Protein AF-0000000075741581 (afdb_homodimer)

Foldseek 3Di:
DDPVLVVLLCVLLDPDLCPLLNQLLLVLLLDPQSKDFLLLSQLSCVLQVHHSVNNVVSLVVCVVVQQWDDDDRMIGGGDPSVVLSLLLVVLVVCLVVLLPDQPQFKKKWAFDDPDDDPVLVVLLVVLLQSQLWFDPDVRMTMARQRDDSVSNVVSSVSSVVGTDMDTRHHDPQALVNVCVRLVQVVLQSSLVSLLVVLVVLLPDDLPPSHSVSLSVLSSSLVSLSVSSSSPSSHHPNSDDPVRCNVVSVVSSVVSSVSSVVSSVVVVD/DDPVLVVLLCVLLDPDLCPLLNQLLLVLLLDPQSKDFLVLSQLSCVLQVQHSVNNVVSLVVCVVVQQWDDDDRMIGGGDPSVLLSLLLVVLVVCLVVLLPDQPQFKKKWAFDDPDDDPVLVVLLVVLLQSQLWFDPDVRMTMARQRDDSVSNVVSSVSSVVGTDMDTRHHDPQALVNVCVRLVQVVLQSSLVSLLVVLVVLLPDDLPPSHSVSLSVLSSSLVSLSVSSSSPSSHHPNSDDPVRCNVVSVVSSVVSSVSSVVSSVVVVD

pLDDT: mean 83.68, std 11.72, range [46.88, 97.62]

Solvent-accessible surface area (backbone atoms only — not comparable to full-atom values): 28929 Å² total; per-residue (Å²): 126,56,69,68,38,50,52,51,41,50,61,61,49,47,85,65,72,76,41,71,60,50,50,51,50,49,53,31,61,68,29,91,77,29,49,42,40,53,65,56,49,36,52,58,35,42,47,66,73,36,48,63,66,58,41,52,51,46,50,50,50,34,34,72,72,38,37,27,44,75,56,97,65,27,37,29,59,18,59,70,52,33,51,51,40,51,47,42,49,44,44,57,50,36,62,72,52,42,66,48,93,57,84,69,24,24,27,39,38,34,51,64,64,87,84,75,52,72,65,54,51,50,51,44,50,53,24,38,48,71,69,38,40,30,68,75,38,92,58,30,32,34,38,71,52,50,66,69,68,72,79,45,52,70,39,40,50,50,44,59,73,45,28,48,54,32,35,57,17,38,53,82,79,42,47,67,55,48,32,62,60,66,42,43,66,60,53,44,53,53,42,53,28,46,43,48,54,50,51,56,55,68,69,43,68,81,84,66,75,44,45,68,56,53,45,49,51,49,43,48,51,51,32,48,51,57,52,56,55,63,50,61,74,69,46,66,90,55,43,64,94,77,58,50,63,62,61,37,52,55,51,46,51,53,49,50,52,54,49,50,53,53,48,53,56,65,74,97,124,56,71,69,37,51,53,52,40,49,61,61,49,46,84,66,72,75,43,69,60,51,48,51,49,48,53,30,61,69,29,91,77,29,49,41,40,53,66,55,49,36,54,57,35,42,47,66,72,37,49,62,66,59,42,52,50,46,52,50,50,34,34,73,72,38,37,27,43,73,56,96,64,27,38,27,58,18,59,71,54,33,51,52,39,51,47,41,50,45,46,57,51,34,61,72,51,42,67,48,92,58,86,71,24,25,26,38,38,35,51,65,62,89,82,74,52,72,64,54,50,51,52,44,50,52,25,38,48,73,69,38,38,29,68,76,40,93,60,32,33,34,36,70,54,52,66,69,66,73,78,45,54,69,39,39,49,52,44,61,74,44,28,48,55,33,36,56,18,37,53,82,77,43,46,68,55,50,31,62,60,65,41,44,66,60,53,45,52,52,42,52,27,46,41,47,54,49,50,56,56,67,70,44,68,83,83,66,74,46,48,67,56,52,44,48,52,48,42,47,50,50,33,49,52,57,53,54,55,64,50,61,73,70,48,65,88,54,44,66,93,77,60,49,63,62,60,38,51,55,52,46,52,53,48,51,50,54,49,50,55,52,48,53,55,65,74,97

InterPro domains:
  IPR012906 Transcriptional repressor PaaX-like, N-terminal [PF07848] (20-79)
  IPR013225 Transcriptional repressor PaaX-like, C-terminal [PF08223] (187-262)
  IPR036388 Winged helix-like DNA-binding domain superfamily [G3DSA:1.10.10.10] (17-91)
  IPR048846 Transcriptional repressor PaaX-like, central Cas2-like domain [PF20803] (101-155)

Nearest PDB structures (foldseek):
  3kfw-assembly1_X  TM=8.166E-01  e=3.838E-12  Mycobacterium tuberculosis
  8a39-assembly2_BP1-2  TM=6.578E-01  e=6.689E-10  Escherichia coli W
  3l09-assembly2_C  TM=5.402E-01  e=6.607E-05  Jannaschia sp. CCS1
  4o5v-assembly1_A  TM=4.955E-01  e=4.163E-01  Thermoplasma acidophilum DSM 1728
  6lbs-assembly6_F  TM=4.760E-01  e=9.139E-01  Kluyveromyces lactis

Sequence (536 aa):
MSPKSAARVRRLIGNRPLSARSVLASALLGADQARLTVAELVAVASLFGISDGAARTCLWRMVSSGELTGGEGSYALAGHLLERRQRVDEASRIADTAVGSWDRTWELAVVSLDRRSAADRLELRKAAMALHLAELREGVWVRPDNLDPQRLPISRSVLDRQCIHFHGAATDISADKASSLFSLDEWAADALALIQAMDAELDRSSRDVSAQRSSYQFALSIAVVRHLQRDPLLPAELIGDDWPGHPLRSTYLRLDEAFKRRMSHAFRMSPKSAARVRRLIGNRPLSARSVLASALLGADQARLTVAELVAVASLFGISDGAARTCLWRMVSSGELTGGEGSYALAGHLLERRQRVDEASRIADTAVGSWDRTWELAVVSLDRRSAADRLELRKAAMALHLAELREGVWVRPDNLDPQRLPISRSVLDRQCIHFHGAATDISADKASSLFSLDEWAADALALIQAMDAELDRSSRDVSAQRSSYQFALSIAVVRHLQRDPLLPAELIGDDWPGHPLRSTYLRLDEAFKRRMSHAFR

Radius of gyration: 34.3 Å; Cα contacts (8 Å, |Δi|>4): 686; chains: 2; bounding box: 52×105×61 Å

Organism: Mycobacterium marinum (strain ATCC BAA-535 / M) (NCBI:txid216594)

Secondary structure (DSSP, 8-state):
--HHHHHHHHHHH-S----HHHHHHHHHHHSTTSEEEHHHHHHHHHTTT--HHHHHHHHHHHHHTTSEEEETTEEEE-HHHHHHHHHHHHHHHHHHHS-S---SEEEEEEE--SS--HHHHHHHHHHHHHTT-EEEETTEEEEETTS-GGGSHHHHHHHHHHEEEEEEEEE---HHHHHHHTTHHHHHHHHHHHHHHHHHHHHS-TT---HHHHHHHHHHHHHHHHHHHT-----GGGS-TT-THHHHHHHHHHHHHHHHHHHHHHH-/--HHHHHHHHHHH-S----HHHHHHHHHHHSTTSEEEHHHHHHHHHTTT--HHHHHHHHHHHHHTTSEEEETTEEEE-HHHHHHHHHHHHHHHHHHHTTS---SEEEEEEE--SS--HHHHHHHHHHHHHTT-EEEETTEEEEETTS-GGGSHHHHHHHHHHEEEEEEEEE---HHHHHHHTTHHHHHHHHHHHHHHHHHHHHS-TT---HHHHHHHHHHHHHHHHHHHT-----GGGS-TT--HHHHHHHHHHHHHHHHHHHHHHH-

Structure (mmCIF, N/CA/C/O backbone):
data_AF-0000000075741581-model_v1
#
loop_
_entity.id
_entity.type
_entity.pdbx_description
1 polymer 'Transcriptional regulator'
#
loop_
_atom_site.group_PDB
_atom_site.id
_atom_site.type_symbol
_atom_site.label_atom_id
_atom_site.label_alt_id
_atom_site.label_comp_id
_atom_site.label_asym_id
_atom_site.label_entity_id
_atom_site.label_seq_id
_atom_site.pdbx_PDB_ins_code
_atom_site.Cartn_x
_atom_site.Cartn_y
_atom_site.Cartn_z
_atom_site.occupancy
_atom_site.B_iso_or_equiv
_atom_site.auth_seq_id
_atom_site.auth_comp_id
_atom_site.auth_asym_id
_atom_site.auth_atom_id
_atom_site.pdbx_PDB_model_num
ATOM 1 N N . MET A 1 1 ? 18.266 36.906 16.734 1 74 1 MET A N 1
ATOM 2 C CA . MET A 1 1 ? 17.859 35.875 15.75 1 74 1 MET A CA 1
ATOM 3 C C . MET A 1 1 ? 18.781 35.906 14.531 1 74 1 MET A C 1
ATOM 5 O O . MET A 1 1 ? 19.109 37 14.023 1 74 1 MET A O 1
ATOM 9 N N . SER A 1 2 ? 19.359 34.781 14.211 1 84.56 2 SER A N 1
ATOM 10 C CA . SER A 1 2 ? 20.25 34.719 13.062 1 84.56 2 SER A CA 1
ATOM 11 C C . SER A 1 2 ? 19.531 35.156 11.789 1 84.56 2 SER A C 1
ATOM 13 O O . SER A 1 2 ? 18.312 35.031 11.68 1 84.56 2 SER A O 1
ATOM 15 N N . PRO A 1 3 ? 20.234 35.75 10.82 1 84.12 3 PRO A N 1
ATOM 16 C CA . PRO A 1 3 ? 19.625 36.156 9.547 1 84.12 3 PRO A CA 1
ATOM 17 C C . PRO A 1 3 ? 18.953 35 8.828 1 84.12 3 PRO A C 1
ATOM 19 O O . PRO A 1 3 ? 17.922 35.188 8.188 1 84.12 3 PRO A O 1
ATOM 22 N N . LYS A 1 4 ? 19.562 33.875 8.992 1 83.62 4 LYS A N 1
ATOM 23 C CA . LYS A 1 4 ? 18.969 32.688 8.367 1 83.62 4 LYS A CA 1
ATOM 24 C C . LYS A 1 4 ? 17.609 32.344 9 1 83.62 4 LYS A C 1
ATOM 26 O O . LYS A 1 4 ? 16.656 32.031 8.297 1 83.62 4 LYS A O 1
ATOM 31 N N . SER A 1 5 ? 17.594 32.406 10.156 1 83.31 5 SER A N 1
ATOM 32 C CA . SER A 1 5 ? 16.359 32.125 10.883 1 83.31 5 SER A CA 1
ATOM 33 C C . SER A 1 5 ? 15.297 33.188 10.578 1 83.31 5 SER A C 1
ATOM 35 O O . SER A 1 5 ? 14.117 32.844 10.414 1 83.31 5 SER A O 1
ATOM 37 N N . ALA A 1 6 ? 15.766 34.406 10.492 1 86.38 6 ALA A N 1
ATOM 38 C CA . ALA A 1 6 ? 14.844 35.5 10.18 1 86.38 6 ALA A CA 1
ATOM 39 C C . ALA A 1 6 ? 14.234 35.312 8.789 1 86.38 6 ALA A C 1
ATOM 41 O O . ALA A 1 6 ? 13.039 35.562 8.594 1 86.38 6 ALA A O 1
ATOM 42 N N . ALA A 1 7 ? 15.039 34.938 7.863 1 85.94 7 ALA A N 1
ATOM 43 C CA . ALA A 1 7 ? 14.562 34.719 6.504 1 85.94 7 ALA A CA 1
ATOM 44 C C . ALA A 1 7 ? 13.547 33.562 6.461 1 85.94 7 ALA A C 1
ATOM 46 O O . ALA A 1 7 ? 12.562 33.656 5.727 1 85.94 7 ALA A O 1
ATOM 47 N N . ARG A 1 8 ? 13.797 32.594 7.223 1 86.62 8 ARG A N 1
ATOM 48 C CA . ARG A 1 8 ? 12.906 31.438 7.293 1 86.62 8 ARG A CA 1
ATOM 49 C C . ARG A 1 8 ? 11.539 31.844 7.855 1 86.62 8 ARG A C 1
ATOM 51 O O . ARG A 1 8 ? 10.508 31.422 7.332 1 86.62 8 ARG A O 1
ATOM 58 N N . VAL A 1 9 ? 11.586 32.594 8.828 1 87.94 9 VAL A N 1
ATOM 59 C CA . VAL A 1 9 ? 10.352 33.031 9.477 1 87.94 9 VAL A CA 1
ATOM 60 C C . VAL A 1 9 ? 9.555 33.906 8.508 1 87.94 9 VAL A C 1
ATOM 62 O O . VAL A 1 9 ? 8.328 33.781 8.414 1 87.94 9 VAL A O 1
ATOM 65 N N . ARG A 1 10 ? 10.25 34.781 7.801 1 85.25 10 ARG A N 1
ATOM 66 C CA . ARG A 1 10 ? 9.586 35.625 6.812 1 85.25 10 ARG A CA 1
ATOM 67 C C . ARG A 1 10 ? 8.867 34.781 5.766 1 85.25 10 ARG A C 1
ATOM 69 O O . ARG A 1 10 ? 7.754 35.125 5.352 1 85.25 10 ARG A O 1
ATOM 76 N N . ARG A 1 11 ? 9.523 33.781 5.344 1 85.19 11 ARG A N 1
ATOM 77 C CA . ARG A 1 11 ? 8.922 32.875 4.371 1 85.19 11 ARG A CA 1
ATOM 78 C C . ARG A 1 11 ? 7.68 32.188 4.945 1 85.19 11 ARG A C 1
ATOM 80 O O . ARG A 1 11 ? 6.668 32.031 4.258 1 85.19 11 ARG A O 1
ATOM 87 N N . LEU A 1 12 ? 7.699 31.797 6.195 1 85.81 12 LEU A N 1
ATOM 88 C CA . LEU A 1 12 ? 6.605 31.094 6.855 1 85.81 12 LEU A CA 1
ATOM 89 C C . LEU A 1 12 ? 5.422 32.031 7.094 1 85.81 12 LEU A C 1
ATOM 91 O O . LEU A 1 12 ? 4.266 31.594 7.012 1 85.81 12 LEU A O 1
ATOM 95 N N . ILE A 1 13 ? 5.715 33.25 7.414 1 79.56 13 ILE A N 1
ATOM 96 C CA . ILE A 1 13 ? 4.664 34.219 7.621 1 79.56 13 ILE A CA 1
ATOM 97 C C . ILE A 1 13 ? 4.066 34.625 6.273 1 79.56 13 ILE A C 1
ATOM 99 O O . ILE A 1 13 ? 2.848 34.781 6.148 1 79.56 13 ILE A O 1
ATOM 103 N N . GLY A 1 14 ? 4.871 34.562 5.281 1 73.75 14 GLY A N 1
ATOM 104 C CA . GLY A 1 14 ? 4.438 34.969 3.951 1 73.75 14 GLY A CA 1
ATOM 105 C C . GLY A 1 14 ? 4.164 36.438 3.83 1 73.75 14 GLY A C 1
ATOM 106 O O . GLY A 1 14 ? 4.371 37.188 4.781 1 73.75 14 GLY A O 1
ATOM 107 N N . ASN A 1 15 ? 4.004 36.906 2.639 1 60.06 15 ASN A N 1
ATOM 108 C CA . ASN A 1 15 ? 3.758 38.312 2.324 1 60.06 15 ASN A CA 1
ATOM 109 C C . ASN A 1 15 ? 2.266 38.625 2.252 1 60.06 15 ASN A C 1
ATOM 111 O O . ASN A 1 15 ? 1.863 39.625 1.677 1 60.06 15 ASN A O 1
ATOM 115 N N . ARG A 1 16 ? 1.538 37.781 2.734 1 55.47 16 ARG A N 1
ATOM 116 C CA . ARG A 1 16 ? 0.128 38.094 2.508 1 55.47 16 ARG A CA 1
ATOM 117 C C . ARG A 1 16 ? -0.378 39.125 3.498 1 55.47 16 ARG A C 1
ATOM 119 O O . ARG A 1 16 ? -0.234 38.969 4.711 1 55.47 16 ARG A O 1
ATOM 126 N N . PRO A 1 17 ? -0.478 40.344 2.988 1 59.5 17 PRO A N 1
ATOM 127 C CA . PRO A 1 17 ? -1.116 41.312 3.885 1 59.5 17 PRO A CA 1
ATOM 128 C C . PRO A 1 17 ? -2.299 40.719 4.648 1 59.5 17 PRO A C 1
ATOM 130 O O . PRO A 1 17 ? -3.012 39.875 4.117 1 59.5 17 PRO A O 1
ATOM 133 N N . LEU A 1 18 ? -2.176 40.875 5.945 1 67.31 18 LEU A N 1
ATOM 134 C CA . LEU A 1 18 ? -3.295 40.344 6.707 1 67.31 18 LEU A CA 1
ATOM 135 C C . LEU A 1 18 ? -4.602 41.031 6.324 1 67.31 18 LEU A C 1
ATOM 137 O O . LEU A 1 18 ? -4.766 42.219 6.562 1 67.31 18 LEU A O 1
ATOM 141 N N . SER A 1 19 ? -5.309 40.469 5.363 1 76.19 19 SER A N 1
ATOM 142 C CA . SER A 1 19 ? -6.637 41 5.047 1 76.19 19 SER A CA 1
ATOM 143 C C . SER A 1 19 ? -7.52 41.031 6.289 1 76.19 19 SER A C 1
ATOM 145 O O . SER A 1 19 ? -7.191 40.438 7.316 1 76.19 19 SER A O 1
ATOM 147 N N . ALA A 1 20 ? -8.516 42 6.246 1 83.88 20 ALA A N 1
ATOM 148 C CA . ALA A 1 20 ? -9.484 42.062 7.336 1 83.88 20 ALA A CA 1
ATOM 149 C C . ALA A 1 20 ? -10.008 40.656 7.668 1 83.88 20 ALA A C 1
ATOM 151 O O . ALA A 1 20 ? -10.141 40.312 8.844 1 83.88 20 ALA A O 1
ATOM 152 N N . ARG A 1 21 ? -10.18 39.906 6.621 1 84.69 21 ARG A N 1
ATOM 153 C CA . ARG A 1 21 ? -10.688 38.562 6.801 1 84.69 21 ARG A CA 1
ATOM 154 C C . ARG A 1 21 ? -9.688 37.688 7.574 1 84.69 21 ARG A C 1
ATOM 156 O O . ARG A 1 21 ? -10.07 37 8.508 1 84.69 21 ARG A O 1
ATOM 163 N N . SER A 1 22 ? -8.523 37.875 7.16 1 75.44 22 SER A N 1
ATOM 164 C CA . SER A 1 22 ? -7.48 37.062 7.797 1 75.44 22 SER A CA 1
ATOM 165 C C . SER A 1 22 ? -7.324 37.438 9.266 1 75.44 22 SER A C 1
ATOM 167 O O . SER A 1 22 ? -7.172 36.562 10.125 1 75.44 22 SER A O 1
ATOM 169 N N . VAL A 1 23 ? -7.352 38.75 9.523 1 76.69 23 VAL A N 1
ATOM 170 C CA . VAL A 1 23 ? -7.199 39.25 10.891 1 76.69 23 VAL A CA 1
ATOM 171 C C . VAL A 1 23 ? -8.359 38.75 11.75 1 76.69 23 VAL A C 1
ATOM 173 O O . VAL A 1 23 ? -8.141 38.188 12.836 1 76.69 23 VAL A O 1
ATOM 176 N N . LEU A 1 24 ? -9.531 38.844 11.266 1 83.94 24 LEU A N 1
ATOM 177 C CA . LEU A 1 24 ? -10.719 38.5 12.023 1 83.94 24 LEU A CA 1
ATOM 178 C C . LEU A 1 24 ? -10.805 36.969 12.219 1 83.94 24 LEU A C 1
ATOM 180 O O . LEU A 1 24 ? -11.117 36.5 13.312 1 83.94 24 LEU A O 1
ATOM 184 N N . ALA A 1 25 ? -10.477 36.281 11.211 1 79.62 25 ALA A N 1
ATOM 185 C CA . ALA A 1 25 ? -10.469 34.844 11.305 1 79.62 25 ALA A CA 1
ATOM 186 C C . ALA A 1 25 ? -9.438 34.344 12.328 1 79.62 25 ALA A C 1
ATOM 188 O O . ALA A 1 25 ? -9.734 33.469 13.148 1 79.62 25 ALA A O 1
ATOM 189 N N . SER A 1 26 ? -8.328 34.906 12.211 1 71 26 SER A N 1
ATOM 190 C CA . SER A 1 26 ? -7.246 34.5 13.109 1 71 26 SER A CA 1
ATOM 191 C C . SER A 1 26 ? -7.59 34.844 14.562 1 71 26 SER A C 1
ATOM 193 O O . SER A 1 26 ? -7.27 34.062 15.469 1 71 26 SER A O 1
ATOM 195 N N . ALA A 1 27 ? -8.188 36.031 14.758 1 74.44 27 ALA A N 1
ATOM 196 C CA . ALA A 1 27 ? -8.609 36.406 16.109 1 74.44 27 ALA A CA 1
ATOM 197 C C . ALA A 1 27 ? -9.578 35.406 16.688 1 74.44 27 ALA A C 1
ATOM 199 O O . ALA A 1 27 ? -9.461 35 17.859 1 74.44 27 ALA A O 1
ATOM 200 N N . LEU A 1 28 ? -10.453 34.969 15.883 1 77.94 28 LEU A N 1
ATOM 201 C CA . LEU A 1 28 ? -11.453 34 16.344 1 77.94 28 LEU A CA 1
ATOM 202 C C . LEU A 1 28 ? -10.828 32.625 16.562 1 77.94 28 LEU A C 1
ATOM 204 O O . LEU A 1 28 ? -11.195 31.922 17.5 1 77.94 28 LEU A O 1
ATOM 208 N N . LEU A 1 29 ? -9.914 32.344 15.75 1 71 29 LEU A N 1
ATOM 209 C CA . LEU A 1 29 ? -9.234 31.047 15.844 1 71 29 LEU A CA 1
ATOM 210 C C . LEU A 1 29 ? -8.422 30.953 17.125 1 71 29 LEU A C 1
ATOM 212 O O . LEU A 1 29 ? -8.281 29.875 17.703 1 71 29 LEU A O 1
ATOM 216 N N . GLY A 1 30 ? -7.961 32.062 17.484 1 64.25 30 GLY A N 1
ATOM 217 C CA . GLY A 1 30 ? -7.133 32.094 18.672 1 64.25 30 GLY A CA 1
ATOM 218 C C . GLY A 1 30 ? -7.93 32.281 19.953 1 64.25 30 GLY A C 1
ATOM 219 O O . GLY A 1 30 ? -7.387 32.156 21.062 1 64.25 30 GLY A O 1
ATOM 220 N N . ALA A 1 31 ? -9.172 32.562 19.703 1 67.44 31 ALA A N 1
ATOM 221 C CA . ALA A 1 31 ? -10 32.812 20.875 1 67.44 31 ALA A CA 1
ATOM 222 C C . ALA A 1 31 ? -10.352 31.516 21.594 1 67.44 31 ALA A C 1
ATOM 224 O O . ALA A 1 31 ? -10.523 30.469 20.969 1 67.44 31 ALA A O 1
ATOM 225 N N . ASP A 1 32 ? -10.297 31.469 22.922 1 62.41 32 ASP A N 1
ATOM 226 C CA . ASP A 1 32 ? -10.555 30.312 23.75 1 62.41 32 ASP A CA 1
ATOM 227 C C . ASP A 1 32 ? -11.82 29.578 23.312 1 62.41 32 ASP A C 1
ATOM 229 O O . ASP A 1 32 ? -11.805 28.359 23.125 1 62.41 32 ASP A O 1
ATOM 233 N N . GLN A 1 33 ? -12.938 30.266 23.203 1 63.62 33 GLN A N 1
ATOM 234 C CA . GLN A 1 33 ? -14.195 29.609 22.844 1 63.62 33 GLN A CA 1
ATOM 235 C C . GLN A 1 33 ? -14.555 29.859 21.375 1 63.62 33 GLN A C 1
ATOM 237 O O . GLN A 1 33 ? -15.703 29.688 20.984 1 63.62 33 GLN A O 1
ATOM 242 N N . ALA A 1 34 ? -13.562 30.219 20.609 1 70.5 34 ALA A N 1
ATOM 243 C CA . ALA A 1 34 ? -13.766 30.547 19.203 1 70.5 34 ALA A CA 1
ATOM 244 C C . ALA A 1 34 ? -14.93 31.516 19.031 1 70.5 34 ALA A C 1
ATOM 246 O O . ALA A 1 34 ? -15.711 31.391 18.078 1 70.5 34 ALA A O 1
ATOM 247 N N . ARG A 1 35 ? -15.148 32.312 20.016 1 81.12 35 ARG A N 1
ATOM 248 C CA . ARG A 1 35 ? -16.203 33.312 20.031 1 81.12 35 ARG A CA 1
ATOM 249 C C . ARG A 1 35 ? -15.68 34.656 20.578 1 81.12 35 ARG A C 1
ATOM 251 O O . ARG A 1 35 ? -14.945 34.656 21.562 1 81.12 35 ARG A O 1
ATOM 258 N N . LEU A 1 36 ? -15.922 35.719 19.844 1 85.25 36 LEU A N 1
ATOM 259 C CA . LEU A 1 36 ? -15.555 37.062 20.281 1 85.25 36 LEU A CA 1
ATOM 260 C C . LEU A 1 36 ? -16.688 38.031 20.031 1 85.25 36 LEU A C 1
ATOM 262 O O . LEU A 1 36 ? -17.469 37.875 19.078 1 85.25 36 LEU A O 1
ATOM 266 N N . THR A 1 37 ? -16.828 38.938 20.938 1 87.94 37 THR A N 1
ATOM 267 C CA . THR A 1 37 ? -17.797 40 20.734 1 87.94 37 THR A CA 1
ATOM 268 C C . THR A 1 37 ? -17.406 40.906 19.562 1 87.94 37 THR A C 1
ATOM 270 O O . THR A 1 37 ? -16.234 40.938 19.156 1 87.94 37 THR A O 1
ATOM 273 N N . VAL A 1 38 ? -18.453 41.594 19 1 89.81 38 VAL A N 1
ATOM 274 C CA . VAL A 1 38 ? -18.188 42.531 17.922 1 89.81 38 VAL A CA 1
ATOM 275 C C . VAL A 1 38 ? -17.172 43.562 18.359 1 89.81 38 VAL A C 1
ATOM 277 O O . VAL A 1 38 ? -16.281 43.938 17.594 1 89.81 38 VAL A O 1
ATOM 280 N N . ALA A 1 39 ? -17.281 43.938 19.578 1 87.62 39 ALA A N 1
ATOM 281 C CA . ALA A 1 39 ? -16.359 44.938 20.125 1 87.62 39 ALA A CA 1
ATOM 282 C C . ALA A 1 39 ? -14.93 44.438 20.125 1 87.62 39 ALA A C 1
ATOM 284 O O . ALA A 1 39 ? -14 45.156 19.734 1 87.62 39 ALA A O 1
ATOM 285 N N . GLU A 1 40 ? -14.789 43.25 20.547 1 83.69 40 GLU A N 1
ATOM 286 C CA . GLU A 1 40 ? -13.461 42.625 20.594 1 83.69 40 GLU A CA 1
ATOM 287 C C . GLU A 1 40 ? -12.883 42.5 19.188 1 83.69 40 GLU A C 1
ATOM 289 O O . GLU A 1 40 ? -11.703 42.75 18.953 1 83.69 40 GLU A O 1
ATOM 294 N N . LEU A 1 41 ? -13.688 42.094 18.281 1 87.94 41 LEU A N 1
ATOM 295 C CA . LEU A 1 41 ? -13.25 41.875 16.922 1 87.94 41 LEU A CA 1
ATOM 296 C C . LEU A 1 41 ? -12.844 43.188 16.25 1 87.94 41 LEU A C 1
ATOM 298 O O . LEU A 1 41 ? -11.812 43.25 15.578 1 87.94 41 LEU A O 1
ATOM 302 N N . VAL A 1 42 ? -13.617 44.219 16.516 1 86.94 42 VAL A N 1
ATOM 303 C CA . VAL A 1 42 ? -13.328 45.531 15.961 1 86.94 42 VAL A CA 1
ATOM 304 C C . VAL A 1 42 ? -12.047 46.094 16.578 1 86.94 42 VAL A C 1
ATOM 306 O O . VAL A 1 42 ? -11.234 46.719 15.898 1 86.94 42 VAL A O 1
ATOM 309 N N . ALA A 1 43 ? -11.93 45.812 17.812 1 82.12 43 ALA A N 1
ATOM 310 C CA . ALA A 1 43 ? -10.719 46.25 18.5 1 82.12 43 ALA A CA 1
ATOM 311 C C . ALA A 1 43 ? -9.477 45.625 17.906 1 82.12 43 ALA A C 1
ATOM 313 O O . ALA A 1 43 ? -8.477 46.281 17.672 1 82.12 43 ALA A O 1
ATOM 314 N N . VAL A 1 44 ? -9.562 44.344 17.672 1 77.75 44 VAL A N 1
ATOM 315 C CA . VAL A 1 44 ? -8.438 43.625 17.094 1 77.75 44 VAL A CA 1
ATOM 316 C C . VAL A 1 44 ? -8.156 44.156 15.688 1 77.75 44 VAL A C 1
ATOM 318 O O . VAL A 1 44 ? -7.004 44.344 15.305 1 77.75 44 VAL A O 1
ATOM 321 N N . ALA A 1 45 ? -9.164 44.375 14.945 1 82.38 45 ALA A N 1
ATOM 322 C CA . ALA A 1 45 ? -9.023 44.875 13.578 1 82.38 45 ALA A CA 1
ATOM 323 C C . ALA A 1 45 ? -8.328 46.25 13.578 1 82.38 45 ALA A C 1
ATOM 325 O O . ALA A 1 45 ? -7.496 46.531 12.711 1 82.38 45 ALA A O 1
ATOM 326 N N . SER A 1 46 ? -8.648 47.031 14.578 1 81.44 46 SER A N 1
ATOM 327 C CA . SER A 1 46 ? -8.117 48.406 14.648 1 81.44 46 SER A CA 1
ATOM 328 C C . SER A 1 46 ? -6.602 48.375 14.828 1 81.44 46 SER A C 1
ATOM 330 O O . SER A 1 46 ? -5.906 49.281 14.352 1 81.44 46 SER A O 1
ATOM 332 N N . LEU A 1 47 ? -6.199 47.406 15.477 1 72.31 47 LEU A N 1
ATOM 333 C CA . LEU A 1 47 ? -4.762 47.25 15.688 1 72.31 47 LEU A CA 1
ATOM 334 C C . LEU A 1 47 ? -4.031 47.094 14.359 1 72.31 47 LEU A C 1
ATOM 336 O O . LEU A 1 47 ? -2.828 47.344 14.266 1 72.31 47 LEU A O 1
ATOM 340 N N . PHE A 1 48 ? -4.746 46.719 13.375 1 75.75 48 PHE A N 1
ATOM 341 C CA . PHE A 1 48 ? -4.156 46.469 12.062 1 75.75 48 PHE A CA 1
ATOM 342 C C . PHE A 1 48 ? -4.574 47.531 11.07 1 75.75 48 PHE A C 1
ATOM 344 O O . PHE A 1 48 ? -4.484 47.344 9.859 1 75.75 48 PHE A O 1
ATOM 351 N N . GLY A 1 49 ? -5.125 48.594 11.594 1 76.69 49 GLY A N 1
ATOM 352 C CA . GLY A 1 49 ? -5.5 49.719 10.758 1 76.69 49 GLY A CA 1
ATOM 353 C C . GLY A 1 49 ? -6.805 49.5 10.008 1 76.69 49 GLY A C 1
ATOM 354 O O . GLY A 1 49 ? -7.086 50.188 9.023 1 76.69 49 GLY A O 1
ATOM 355 N N . ILE A 1 50 ? -7.473 48.5 10.43 1 84.75 50 ILE A N 1
ATOM 356 C CA . ILE A 1 50 ? -8.773 48.25 9.82 1 84.75 50 ILE A CA 1
ATOM 357 C C . ILE A 1 50 ? -9.859 49.031 10.547 1 84.75 50 ILE A C 1
ATOM 359 O O . ILE A 1 50 ? -9.969 48.969 11.773 1 84.75 50 ILE A O 1
ATOM 363 N N . SER A 1 51 ? -10.578 49.812 9.758 1 90.81 51 SER A N 1
ATOM 364 C CA . SER A 1 51 ? -11.617 50.656 10.336 1 90.81 51 SER A CA 1
ATOM 365 C C . SER A 1 51 ? -12.766 49.812 10.875 1 90.81 51 SER A C 1
ATOM 367 O O . SER A 1 51 ? -12.945 48.688 10.469 1 90.81 51 SER A O 1
ATOM 369 N N . ASP A 1 52 ? -13.555 50.469 11.734 1 92.12 52 ASP A N 1
ATOM 370 C CA . ASP A 1 52 ? -14.742 49.812 12.289 1 92.12 52 ASP A CA 1
ATOM 371 C C . ASP A 1 52 ? -15.688 49.375 11.18 1 92.12 52 ASP A C 1
ATOM 373 O O . ASP A 1 52 ? -16.156 48.25 11.172 1 92.12 52 ASP A O 1
ATOM 377 N N . GLY A 1 53 ? -15.914 50.25 10.312 1 93.38 53 GLY A N 1
ATOM 378 C CA . GLY A 1 53 ? -16.812 49.938 9.203 1 93.38 53 GLY A CA 1
ATOM 379 C C . GLY A 1 53 ? -16.328 48.781 8.352 1 93.38 53 GLY A C 1
ATOM 380 O O . GLY A 1 53 ? -17.109 47.906 8.008 1 93.38 53 GLY A O 1
ATOM 381 N N . ALA A 1 54 ? -15.086 48.812 8.008 1 93.12 54 ALA A N 1
ATOM 382 C CA . ALA A 1 54 ? -14.508 47.75 7.195 1 93.12 54 ALA A CA 1
ATOM 383 C C . ALA A 1 54 ? -14.578 46.406 7.918 1 93.12 54 ALA A C 1
ATOM 385 O O . ALA A 1 54 ? -14.859 45.375 7.301 1 93.12 54 ALA A O 1
ATOM 386 N N . ALA A 1 55 ? -14.297 46.438 9.219 1 93.12 55 ALA A N 1
ATOM 387 C CA . ALA A 1 55 ? -14.359 45.219 10.023 1 93.12 55 ALA A CA 1
ATOM 388 C C . ALA A 1 55 ? -15.773 44.656 10.031 1 93.12 55 ALA A C 1
ATOM 390 O O . ALA A 1 55 ? -15.961 43.438 9.812 1 93.12 55 ALA A O 1
ATOM 391 N N . ARG A 1 56 ? -16.719 45.531 10.227 1 92.62 56 ARG A N 1
ATOM 392 C CA . ARG A 1 56 ? -18.109 45.062 10.312 1 92.62 56 ARG A CA 1
ATOM 393 C C . ARG A 1 56 ? -18.594 44.562 8.969 1 92.62 56 ARG A C 1
ATOM 395 O O . ARG A 1 56 ? -19.344 43.562 8.906 1 92.62 56 ARG A O 1
ATOM 402 N N . THR A 1 57 ? -18.172 45.156 7.969 1 94.69 57 THR A N 1
ATOM 403 C CA . THR A 1 57 ? -18.531 44.688 6.633 1 94.69 57 THR A CA 1
ATOM 404 C C . THR A 1 57 ? -17.938 43.312 6.359 1 94.69 57 THR A C 1
ATOM 406 O O . THR A 1 57 ? -18.594 42.438 5.812 1 94.69 57 THR A O 1
ATOM 409 N N . CYS A 1 58 ? -16.734 43.219 6.75 1 94.12 58 CYS A N 1
ATOM 410 C CA . CYS A 1 58 ? -16.062 41.938 6.559 1 94.12 58 CYS A CA 1
ATOM 411 C C . CYS A 1 58 ? -16.75 40.844 7.355 1 94.12 58 CYS A C 1
ATOM 413 O O . CYS A 1 58 ? -16.938 39.75 6.852 1 94.12 58 CYS A O 1
ATOM 415 N N . LEU A 1 59 ? -17.078 41.125 8.602 1 93.88 59 LEU A N 1
ATOM 416 C CA . LEU A 1 59 ? -17.781 40.156 9.438 1 93.88 59 LEU A CA 1
ATOM 417 C C . LEU A 1 59 ? -19.094 39.719 8.789 1 93.88 59 LEU A C 1
ATOM 419 O O . LEU A 1 59 ? -19.422 38.531 8.781 1 93.88 59 LEU A O 1
ATOM 423 N N . TRP A 1 60 ? -19.75 40.656 8.266 1 92.38 60 TRP A N 1
ATOM 424 C CA . TRP A 1 60 ? -21.016 40.344 7.59 1 92.38 60 TRP A CA 1
ATOM 425 C C . TRP A 1 60 ? -20.797 39.406 6.41 1 92.38 60 TRP A C 1
ATOM 427 O O . TRP A 1 60 ? -21.562 38.469 6.219 1 92.38 60 TRP A O 1
ATOM 437 N N . ARG A 1 61 ? -19.828 39.656 5.637 1 92.75 61 ARG A N 1
ATOM 438 C CA . ARG A 1 61 ? -19.5 38.812 4.496 1 92.75 61 ARG A CA 1
ATOM 439 C C . ARG A 1 61 ? -19.156 37.406 4.949 1 92.75 61 ARG A C 1
ATOM 441 O O . ARG A 1 61 ? -19.531 36.406 4.297 1 92.75 61 ARG A O 1
ATOM 448 N N . MET A 1 62 ? -18.438 37.344 6.027 1 93.06 62 MET A N 1
ATOM 449 C CA . MET A 1 62 ? -18 36.031 6.539 1 93.06 62 MET A CA 1
ATOM 450 C C . MET A 1 62 ? -19.172 35.25 7.07 1 93.06 62 MET A C 1
ATOM 452 O O . MET A 1 62 ? -19.203 34 6.957 1 93.06 62 MET A O 1
ATOM 456 N N . VAL A 1 63 ? -20.172 35.938 7.566 1 92.88 63 VAL A N 1
ATOM 457 C CA . VAL A 1 63 ? -21.391 35.25 7.996 1 92.88 63 VAL A CA 1
ATOM 458 C C . VAL A 1 63 ? -22.188 34.781 6.773 1 92.88 63 VAL A C 1
ATOM 460 O O . VAL A 1 63 ? -22.656 33.656 6.734 1 92.88 63 VAL A O 1
ATOM 463 N N . SER A 1 64 ? -22.203 35.594 5.855 1 93.44 64 SER A N 1
ATOM 464 C CA . SER A 1 64 ? -22.953 35.281 4.641 1 93.44 64 SER A CA 1
ATOM 465 C C . SER A 1 64 ? -22.344 34.094 3.904 1 93.44 64 SER A C 1
ATOM 467 O O . SER A 1 64 ? -23.062 33.312 3.299 1 93.44 64 SER A O 1
ATOM 469 N N . SER A 1 65 ? -21.078 34.062 3.986 1 92.25 65 SER A N 1
ATOM 470 C CA . SER A 1 65 ? -20.391 32.969 3.301 1 92.25 65 SER A CA 1
ATOM 471 C C . SER A 1 65 ? -20.359 31.703 4.156 1 92.25 65 SER A C 1
ATOM 473 O O . SER A 1 65 ? -19.812 30.672 3.738 1 92.25 65 SER A O 1
ATOM 475 N N . GLY A 1 66 ? -20.891 31.859 5.398 1 90.25 66 GLY A N 1
ATOM 476 C CA . GLY A 1 66 ? -21 30.703 6.262 1 90.25 66 GLY A CA 1
ATOM 477 C C . GLY A 1 66 ? -19.734 30.422 7.059 1 90.25 66 GLY A C 1
ATOM 478 O O . GLY A 1 66 ? -19.578 29.359 7.641 1 90.25 66 GLY A O 1
ATOM 479 N N . GLU A 1 67 ? -18.781 31.359 7.098 1 89.31 67 GLU A N 1
ATOM 480 C CA . GLU A 1 67 ? -17.531 31.188 7.812 1 89.31 67 GLU A CA 1
ATOM 481 C C . GLU A 1 67 ? -17.688 31.516 9.297 1 89.31 67 GLU A C 1
ATOM 483 O O . GLU A 1 67 ? -16.906 31.031 10.125 1 89.31 67 GLU A O 1
ATOM 488 N N . LEU A 1 68 ? -18.672 32.375 9.539 1 92.25 68 LEU A N 1
ATOM 489 C CA . LEU A 1 68 ? -18.984 32.781 10.906 1 92.25 68 LEU A CA 1
ATOM 490 C C . LEU A 1 68 ? -20.484 32.656 11.172 1 92.25 68 LEU A C 1
ATOM 492 O O . LEU A 1 68 ? -21.297 32.688 10.242 1 92.25 68 LEU A O 1
ATOM 496 N N . THR A 1 69 ? -20.781 32.438 12.336 1 91.81 69 THR A N 1
ATOM 497 C CA . THR A 1 69 ? -22.141 32.625 12.812 1 91.81 69 THR A CA 1
ATOM 498 C C . THR A 1 69 ? -22.219 33.844 13.734 1 91.81 69 THR A C 1
ATOM 500 O O . THR A 1 69 ? -21.312 34.062 14.547 1 91.81 69 THR A O 1
ATOM 503 N N . GLY A 1 70 ? -23.125 34.656 13.352 1 85.25 70 GLY A N 1
ATOM 504 C CA . GLY A 1 70 ? -23.312 35.875 14.133 1 85.25 70 GLY A CA 1
ATOM 505 C C . GLY A 1 70 ? -24.578 35.844 14.969 1 85.25 70 GLY A C 1
ATOM 506 O O . GLY A 1 70 ? -25.578 35.25 14.578 1 85.25 70 GLY A O 1
ATOM 507 N N . GLY A 1 71 ? -24.594 36.281 16.266 1 81.69 71 GLY A N 1
ATOM 508 C CA . GLY A 1 71 ? -25.75 36.438 17.125 1 81.69 71 GLY A CA 1
ATOM 509 C C . GLY A 1 71 ? -25.422 37.125 18.438 1 81.69 71 GLY A C 1
ATOM 510 O O . GLY A 1 71 ? -24.344 36.906 19 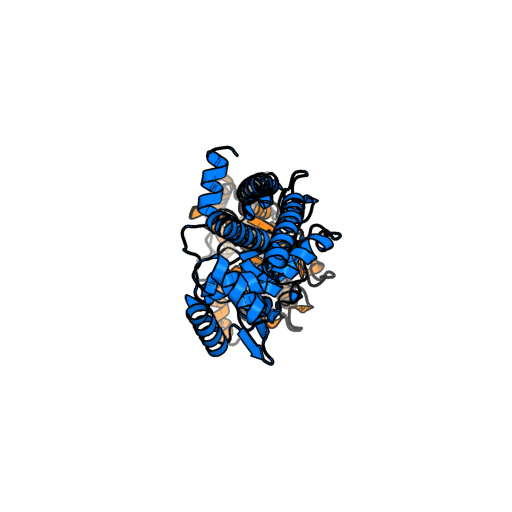1 81.69 71 GLY A O 1
ATOM 511 N N . GLU A 1 72 ? -26.438 37.875 18.891 1 82.5 72 GLU A N 1
ATOM 512 C CA . GLU A 1 72 ? -26.406 38.531 20.188 1 82.5 72 GLU A CA 1
ATOM 513 C C . GLU A 1 72 ? -25.094 39.312 20.391 1 82.5 72 GLU A C 1
ATOM 515 O O . GLU A 1 72 ? -24.438 39.156 21.438 1 82.5 72 GLU A O 1
ATOM 520 N N . GLY A 1 73 ? -24.531 39.969 19.422 1 88.31 73 GLY A N 1
ATOM 521 C CA . GLY A 1 73 ? -23.391 40.844 19.562 1 88.31 73 GLY A CA 1
ATOM 522 C C . GLY A 1 73 ? -22.062 40.125 19.5 1 88.31 73 GLY A C 1
ATOM 523 O O . GLY A 1 73 ? -21.016 40.688 19.828 1 88.31 73 GLY A O 1
ATOM 524 N N . SER A 1 74 ? -22.109 38.781 19.141 1 91.69 74 SER A N 1
ATOM 525 C CA . SER A 1 74 ? -20.875 38 19.062 1 91.69 74 SER A CA 1
ATOM 526 C C . SER A 1 74 ? -20.812 37.188 17.781 1 91.69 74 SER A C 1
ATOM 528 O O . SER A 1 74 ? -21.828 37.031 17.094 1 91.69 74 SER A O 1
ATOM 530 N N . TYR A 1 75 ? -19.578 36.844 17.422 1 92.19 75 TYR A N 1
ATOM 531 C CA . TYR A 1 75 ? -19.344 36 16.25 1 92.19 75 TYR A CA 1
ATOM 532 C C . TYR A 1 75 ? -18.562 34.75 16.641 1 92.19 75 TYR A C 1
ATOM 534 O O . TYR A 1 75 ? -17.719 34.781 17.531 1 92.19 75 TYR A O 1
ATOM 542 N N . ALA A 1 76 ? -19 33.656 16.047 1 89.88 76 ALA A N 1
ATOM 543 C CA . ALA A 1 76 ? -18.297 32.375 16.25 1 89.88 76 ALA A CA 1
ATOM 544 C C . ALA A 1 76 ? -17.875 31.766 14.914 1 89.88 76 ALA A C 1
ATOM 546 O O . ALA A 1 76 ? -18.5 32.031 13.883 1 89.88 76 ALA A O 1
ATOM 547 N N . LEU A 1 77 ? -16.766 31 15.008 1 85.88 77 LEU A N 1
ATOM 548 C CA . LEU A 1 77 ? -16.297 30.312 13.805 1 85.88 77 LEU A CA 1
ATOM 549 C C . LEU A 1 77 ? -17.359 29.344 13.297 1 85.88 77 LEU A C 1
ATOM 551 O O . LEU A 1 77 ? -18.078 28.719 14.086 1 85.88 77 LEU A O 1
ATOM 555 N N . ALA A 1 78 ? -17.516 29.281 12.078 1 85 78 ALA A N 1
ATOM 556 C CA . ALA A 1 78 ? -18.406 28.328 11.422 1 85 78 ALA A CA 1
ATOM 557 C C . ALA A 1 78 ? -17.781 27.781 10.141 1 85 78 ALA A C 1
ATOM 559 O O . ALA A 1 78 ? -16.703 28.219 9.734 1 85 78 ALA A O 1
ATOM 560 N N . GLY A 1 79 ? -18.469 26.75 9.664 1 81.19 79 GLY A N 1
ATOM 561 C CA . GLY A 1 79 ? -18.031 26.203 8.391 1 81.19 79 GLY A CA 1
ATOM 562 C C . GLY A 1 79 ? -16.594 25.719 8.398 1 81.19 79 GLY A C 1
ATOM 563 O O . GLY A 1 79 ? -16.188 24.984 9.305 1 81.19 79 GLY A O 1
ATOM 564 N N . HIS A 1 80 ? -15.812 26.125 7.34 1 73.81 80 HIS A N 1
ATOM 565 C CA . HIS A 1 80 ? -14.461 25.625 7.137 1 73.81 80 HIS A CA 1
ATOM 566 C C . HIS A 1 80 ? -13.508 26.172 8.188 1 73.81 80 HIS A C 1
ATOM 568 O O . HIS A 1 80 ? -12.523 25.5 8.547 1 73.81 80 HIS A O 1
ATOM 574 N N . LEU A 1 81 ? -13.797 27.312 8.797 1 74.56 81 LEU A N 1
ATOM 575 C CA . LEU A 1 81 ? -12.93 27.906 9.82 1 74.56 81 LEU A CA 1
ATOM 576 C C . LEU A 1 81 ? -13.047 27.141 11.133 1 74.56 81 LEU A C 1
ATOM 578 O O . LEU A 1 81 ? -12.055 26.953 11.844 1 74.56 81 LEU A O 1
ATOM 582 N N . LEU A 1 82 ? -14.227 26.703 11.422 1 73.75 82 LEU A N 1
ATOM 583 C CA . LEU A 1 82 ? -14.422 25.906 12.625 1 73.75 82 LEU A CA 1
ATOM 584 C C . LEU A 1 82 ? -13.711 24.562 12.5 1 73.75 82 LEU A C 1
ATOM 586 O O . LEU A 1 82 ? -13.094 24.094 13.461 1 73.75 82 LEU A O 1
ATOM 590 N N . GLU A 1 83 ? -13.828 24.078 11.391 1 70.56 83 GLU A N 1
ATOM 591 C CA . GLU A 1 83 ? -13.148 22.812 11.133 1 70.56 83 GLU A CA 1
ATOM 592 C C . GLU A 1 83 ? -11.641 22.953 11.32 1 70.56 83 GLU A C 1
ATOM 594 O O . GLU A 1 83 ? -11 22.078 11.898 1 70.56 83 GLU A O 1
ATOM 599 N N . ARG A 1 84 ? -11.18 24.047 10.766 1 65.38 84 ARG A N 1
ATOM 600 C CA . ARG A 1 84 ? -9.75 24.312 10.898 1 65.38 84 ARG A CA 1
ATOM 601 C C . ARG A 1 84 ? -9.344 24.422 12.359 1 65.38 84 ARG A C 1
ATOM 603 O O . ARG A 1 84 ? -8.305 23.891 12.766 1 65.38 84 ARG A O 1
ATOM 610 N N . ARG A 1 85 ? -10.141 25.125 13.148 1 67.88 85 ARG A N 1
ATOM 611 C CA . ARG A 1 85 ? -9.859 25.266 14.578 1 67.88 85 ARG A CA 1
ATOM 612 C C . ARG A 1 85 ? -9.852 23.906 15.273 1 67.88 85 ARG A C 1
ATOM 614 O O . ARG A 1 85 ? -8.984 23.625 16.094 1 67.88 85 ARG A O 1
ATOM 621 N N . GLN A 1 86 ? -10.789 23.203 14.938 1 65.44 86 GLN A N 1
ATOM 622 C CA . GLN A 1 86 ? -10.891 21.875 15.555 1 65.44 86 GLN A CA 1
ATOM 623 C C . GLN A 1 86 ? -9.656 21.031 15.25 1 65.44 86 GLN A C 1
ATOM 625 O O . GLN A 1 86 ? -9.164 20.312 16.109 1 65.44 86 GLN A O 1
ATOM 630 N N . ARG A 1 87 ? -9.148 21.25 14.117 1 62.41 87 ARG A N 1
ATOM 631 C CA . ARG A 1 87 ? -7.953 20.516 13.727 1 62.41 87 ARG A CA 1
ATOM 632 C C . ARG A 1 87 ? -6.746 20.953 14.547 1 62.41 87 ARG A C 1
ATOM 634 O O . ARG A 1 87 ? -5.945 20.125 14.977 1 62.41 87 ARG A O 1
ATOM 641 N N . VAL A 1 88 ? -6.703 22.25 14.758 1 59.31 88 VAL A N 1
ATOM 642 C CA . VAL A 1 88 ? -5.586 22.812 15.516 1 59.31 88 VAL A CA 1
ATOM 643 C C . VAL A 1 88 ? -5.668 22.359 16.969 1 59.31 88 VAL A C 1
ATOM 645 O O . VAL A 1 88 ? -4.66 21.953 17.562 1 59.31 88 VAL A O 1
ATOM 648 N N . ASP A 1 89 ? -6.863 22.469 17.406 1 61.94 89 ASP A N 1
ATOM 649 C CA . ASP A 1 89 ? -7.07 22.062 18.797 1 61.94 89 ASP A CA 1
ATOM 650 C C . ASP A 1 89 ? -6.762 20.578 18.984 1 61.94 89 ASP A C 1
ATOM 652 O O . ASP A 1 89 ? -6.16 20.188 20 1 61.94 89 ASP A O 1
ATOM 656 N N . GLU A 1 90 ? -7.238 19.891 18.062 1 61.03 90 GLU A N 1
ATOM 657 C CA . GLU A 1 90 ? -7.02 18.453 18.172 1 61.03 90 GLU A CA 1
ATOM 658 C C . GLU A 1 90 ? -5.535 18.109 18.094 1 61.03 90 GLU A C 1
ATOM 660 O O . GLU A 1 90 ? -5.051 17.281 18.859 1 61.03 90 GLU A O 1
ATOM 665 N N . ALA A 1 91 ? -4.93 18.766 17.203 1 58.03 91 ALA A N 1
ATOM 666 C CA . ALA A 1 91 ? -3.492 18.531 17.094 1 58.03 91 ALA A CA 1
ATOM 667 C C . ALA A 1 91 ? -2.779 18.859 18.406 1 58.03 91 ALA A C 1
ATOM 669 O O . ALA A 1 91 ? -1.867 18.141 18.812 1 58.03 91 ALA A O 1
ATOM 670 N N . SER A 1 92 ? -3.252 19.938 18.922 1 58.91 92 SER A N 1
ATOM 671 C CA . SER A 1 92 ? -2.652 20.359 20.188 1 58.91 92 SER A CA 1
ATOM 672 C C . SER A 1 92 ? -2.953 19.359 21.297 1 58.91 92 SER A C 1
ATOM 674 O O . SER A 1 92 ? -2.086 19.047 22.125 1 58.91 92 SER A O 1
ATOM 676 N N . ARG A 1 93 ? -4.152 18.875 21.266 1 58.88 93 ARG A N 1
ATOM 677 C CA . ARG A 1 93 ? -4.559 17.922 22.281 1 58.88 93 ARG A CA 1
ATOM 678 C C . ARG A 1 93 ? -3.869 16.578 22.078 1 58.88 93 ARG A C 1
ATOM 680 O O . ARG A 1 93 ? -3.445 15.938 23.047 1 58.88 93 ARG A O 1
ATOM 687 N N . ILE A 1 94 ? -3.865 16.188 20.859 1 56.88 94 ILE A N 1
ATOM 688 C CA . ILE A 1 94 ? -3.312 14.875 20.531 1 56.88 94 ILE A CA 1
ATOM 689 C C . ILE A 1 94 ? -1.829 14.836 20.891 1 56.88 94 ILE A C 1
ATOM 691 O O . ILE A 1 94 ? -1.341 13.844 21.422 1 56.88 94 ILE A O 1
ATOM 695 N N . ALA A 1 95 ? -1.144 15.859 20.5 1 57.22 95 ALA A N 1
ATOM 696 C CA . ALA A 1 95 ? 0.282 15.883 20.812 1 57.22 95 ALA A CA 1
ATOM 697 C C . ALA A 1 95 ? 0.517 15.617 22.297 1 57.22 95 ALA A C 1
ATOM 699 O O . ALA A 1 95 ? 1.492 14.961 22.672 1 57.22 95 ALA A O 1
ATOM 700 N N . ASP A 1 96 ? -0.474 16.016 23.109 1 56.5 96 ASP A N 1
ATOM 701 C CA . ASP A 1 96 ? -0.359 15.766 24.531 1 56.5 96 ASP A CA 1
ATOM 702 C C . ASP A 1 96 ? -0.675 14.305 24.875 1 56.5 96 ASP A C 1
ATOM 704 O O . ASP A 1 96 ? -0.116 13.742 25.812 1 56.5 96 ASP A O 1
ATOM 708 N N . THR A 1 97 ? -1.608 13.719 24.047 1 52.59 97 THR A N 1
ATOM 709 C CA . THR A 1 97 ? -2.088 12.375 24.359 1 52.59 97 THR A CA 1
ATOM 710 C C . THR A 1 97 ? -1.425 11.344 23.469 1 52.59 97 THR A C 1
ATOM 712 O O . THR A 1 97 ? -1.374 10.156 23.797 1 52.59 97 THR A O 1
ATOM 715 N N . ALA A 1 98 ? -1.279 11.766 22.203 1 53.44 98 ALA A N 1
ATOM 716 C CA . ALA A 1 98 ? -0.946 10.797 21.172 1 53.44 98 ALA A CA 1
ATOM 717 C C . ALA A 1 98 ? 0.34 10.047 21.5 1 53.44 98 ALA A C 1
ATOM 719 O O . ALA A 1 98 ? 0.654 9.031 20.891 1 53.44 98 ALA A O 1
ATOM 720 N N . VAL A 1 99 ? 1.099 10.688 22.484 1 54.25 99 VAL A N 1
ATOM 721 C CA . VAL A 1 99 ? 2.295 9.898 22.781 1 54.25 99 VAL A CA 1
ATOM 722 C C . VAL A 1 99 ? 1.904 8.609 23.484 1 54.25 99 VAL A C 1
ATOM 724 O O . VAL A 1 99 ? 2.123 8.469 24.703 1 54.25 99 VAL A O 1
ATOM 727 N N . GLY A 1 100 ? 0.606 8.266 23.297 1 57.53 100 GLY A N 1
ATOM 728 C CA . GLY A 1 100 ? 0.35 6.977 23.922 1 57.53 100 GLY A CA 1
ATOM 729 C C . GLY A 1 100 ? 1.241 5.867 23.391 1 57.53 100 GLY A C 1
ATOM 730 O O . GLY A 1 100 ? 2.111 6.109 22.547 1 57.53 100 GLY A O 1
ATOM 731 N N . SER A 1 101 ? 1.004 4.559 24.016 1 77 101 SER A N 1
ATOM 732 C CA . SER A 1 101 ? 1.757 3.334 23.75 1 77 101 SER A CA 1
ATOM 733 C C . SER A 1 101 ? 1.559 2.857 22.312 1 77 101 SER A C 1
ATOM 735 O O . SER A 1 101 ? 0.425 2.676 21.875 1 77 101 SER A O 1
ATOM 737 N N . TRP A 1 102 ? 2.369 3.295 21.469 1 88.44 102 TRP A N 1
ATOM 738 C CA . TRP A 1 102 ? 2.436 2.803 20.109 1 88.44 102 TRP A CA 1
ATOM 739 C C . TRP A 1 102 ? 2.973 1.377 20.062 1 88.44 102 TRP A C 1
ATOM 741 O O . TRP A 1 102 ? 3.986 1.069 20.688 1 88.44 102 TRP A O 1
ATOM 751 N N . ASP A 1 103 ? 2.254 0.432 19.391 1 90.94 103 ASP A N 1
ATOM 752 C CA . ASP A 1 103 ? 2.652 -0.971 19.328 1 90.94 103 ASP A CA 1
ATOM 753 C C . ASP A 1 103 ? 3.537 -1.238 18.109 1 90.94 103 ASP A C 1
ATOM 755 O O . ASP A 1 103 ? 3.662 -2.381 17.672 1 90.94 103 ASP A O 1
ATOM 759 N N . ARG A 1 104 ? 4.109 -0.194 17.5 1 93.19 104 ARG A N 1
ATOM 760 C CA . ARG A 1 104 ? 5.086 -0.254 16.422 1 93.19 104 ARG A CA 1
ATOM 761 C C . ARG A 1 104 ? 4.426 -0.67 15.109 1 93.19 104 ARG A C 1
ATOM 763 O O . ARG A 1 104 ? 5.098 -1.157 14.203 1 93.19 104 ARG A O 1
ATOM 770 N N . THR A 1 105 ? 3.059 -0.526 15.086 1 96.38 105 THR A N 1
ATOM 771 C CA . THR A 1 105 ? 2.357 -0.887 13.859 1 96.38 105 THR A CA 1
ATOM 772 C C . THR A 1 105 ? 1.981 0.36 13.062 1 96.38 105 THR A C 1
ATOM 774 O O . THR A 1 105 ? 2.123 1.481 13.555 1 96.38 105 THR A O 1
ATOM 777 N N . TRP A 1 106 ? 1.639 0.135 11.852 1 96.94 106 TRP A N 1
ATOM 778 C CA . TRP A 1 106 ? 1.347 1.223 10.922 1 96.94 106 TRP A CA 1
ATOM 779 C C . TRP A 1 106 ? -0.04 1.058 10.312 1 96.94 106 TRP A C 1
ATOM 781 O O . TRP A 1 106 ? -0.592 -0.045 10.297 1 96.94 106 TRP A O 1
ATOM 791 N N . GLU A 1 107 ? -0.59 2.15 9.961 1 96.94 107 GLU A N 1
ATOM 792 C CA . GLU A 1 107 ? -1.783 2.131 9.117 1 96.94 107 GLU A CA 1
ATOM 793 C C . GLU A 1 107 ? -1.461 2.564 7.691 1 96.94 107 GLU A C 1
ATOM 795 O O . GLU A 1 107 ? -0.54 3.354 7.469 1 96.94 107 GLU A O 1
ATOM 800 N N . LEU A 1 108 ? -2.18 1.945 6.734 1 97.62 108 LEU A N 1
ATOM 801 C CA . LEU A 1 108 ? -2.041 2.26 5.316 1 97.62 108 LEU A CA 1
ATOM 802 C C . LEU A 1 108 ? -3.4 2.547 4.688 1 97.62 108 LEU A C 1
ATOM 804 O O . LEU A 1 108 ? -4.391 1.892 5.016 1 97.62 108 LEU A O 1
ATOM 808 N N . ALA A 1 109 ? -3.469 3.52 3.873 1 97.5 109 ALA A N 1
ATOM 809 C CA . ALA A 1 109 ? -4.59 3.779 2.971 1 97.5 109 ALA A CA 1
ATOM 810 C C . ALA A 1 109 ? -4.145 3.703 1.513 1 97.5 109 ALA A C 1
ATOM 812 O O . ALA A 1 109 ? -3.334 4.516 1.061 1 97.5 109 ALA A O 1
ATOM 813 N N . VAL A 1 110 ? -4.66 2.699 0.776 1 97.06 110 VAL A N 1
ATOM 814 C CA . VAL A 1 110 ? -4.281 2.473 -0.614 1 97.06 110 VAL A CA 1
ATOM 815 C C . VAL A 1 110 ? -5.434 2.859 -1.535 1 97.06 110 VAL A C 1
ATOM 817 O O . VAL A 1 110 ? -6.547 2.342 -1.398 1 97.06 110 VAL A O 1
ATOM 820 N N . VAL A 1 111 ? -5.145 3.754 -2.504 1 96 111 VAL A N 1
ATOM 821 C CA . VAL A 1 111 ? -6.168 4.199 -3.443 1 96 111 VAL A CA 1
ATOM 822 C C . VAL A 1 111 ? -6.684 3.01 -4.254 1 96 111 VAL A C 1
ATOM 824 O O . VAL A 1 111 ? -5.895 2.23 -4.789 1 96 111 VAL A O 1
ATOM 827 N N . SER A 1 112 ? -7.965 2.779 -4.293 1 87.19 112 SER A N 1
ATOM 828 C CA . SER A 1 112 ? -8.562 1.594 -4.898 1 87.19 112 SER A CA 1
ATOM 829 C C . SER A 1 112 ? -9.352 1.953 -6.156 1 87.19 112 SER A C 1
ATOM 831 O O . SER A 1 112 ? -9.867 1.07 -6.844 1 87.19 112 SER A O 1
ATOM 833 N N . LEU A 1 113 ? -9.422 3.158 -6.469 1 80.06 113 LEU A N 1
ATOM 834 C CA . LEU A 1 113 ? -10.172 3.568 -7.648 1 80.06 113 LEU A CA 1
ATOM 835 C C . LEU A 1 113 ? -9.25 3.715 -8.852 1 80.06 113 LEU A C 1
ATOM 837 O O . LEU A 1 113 ? -8.148 4.254 -8.742 1 80.06 113 LEU A O 1
ATOM 841 N N . ASP A 1 114 ? -9.586 3.154 -9.953 1 74.44 114 ASP A N 1
ATOM 842 C CA . ASP A 1 114 ? -8.781 3.195 -11.172 1 74.44 114 ASP A CA 1
ATOM 843 C C . ASP A 1 114 ? -8.805 4.586 -11.797 1 74.44 114 ASP A C 1
ATOM 845 O O . ASP A 1 114 ? -7.766 5.121 -12.18 1 74.44 114 ASP A O 1
ATOM 849 N N . ARG A 1 115 ? -10.008 5.141 -11.992 1 79.69 115 ARG A N 1
ATOM 850 C CA . ARG A 1 115 ? -10.156 6.457 -12.602 1 79.69 115 ARG A CA 1
ATOM 851 C C . ARG A 1 115 ? -10.664 7.477 -11.594 1 79.69 115 ARG A C 1
ATOM 853 O O . ARG A 1 115 ? -11.711 7.277 -10.969 1 79.69 115 ARG A O 1
ATOM 860 N N . ARG A 1 116 ? -9.695 8.516 -11.336 1 84.31 116 ARG A N 1
ATOM 861 C CA . ARG A 1 116 ? -10.055 9.594 -10.422 1 84.31 116 ARG A CA 1
ATOM 862 C C . ARG A 1 116 ? -9.875 10.961 -11.078 1 84.31 116 ARG A C 1
ATOM 864 O O . ARG A 1 116 ? -8.906 11.18 -11.805 1 84.31 116 ARG A O 1
ATOM 871 N N . SER A 1 117 ? -10.812 11.789 -10.836 1 90.94 117 SER A N 1
ATOM 872 C CA . SER A 1 117 ? -10.711 13.164 -11.32 1 90.94 117 SER A CA 1
ATOM 873 C C . SER A 1 117 ? -9.641 13.945 -10.57 1 90.94 117 SER A C 1
ATOM 875 O O . SER A 1 117 ? -9.18 13.5 -9.516 1 90.94 117 SER A O 1
ATOM 877 N N . ALA A 1 118 ? -9.32 15.039 -11.133 1 90.81 118 ALA A N 1
ATOM 878 C CA . ALA A 1 118 ? -8.375 15.938 -10.461 1 90.81 118 ALA A CA 1
ATOM 879 C C . ALA A 1 118 ? -8.938 16.422 -9.125 1 90.81 118 ALA A C 1
ATOM 881 O O . ALA A 1 118 ? -8.195 16.547 -8.148 1 90.81 118 ALA A O 1
ATOM 882 N N . ALA A 1 119 ? -10.164 16.594 -9.102 1 91 119 ALA A N 1
ATOM 883 C CA . ALA A 1 119 ? -10.836 17.062 -7.883 1 91 119 ALA A CA 1
ATOM 884 C C . ALA A 1 119 ? -10.773 16 -6.789 1 91 119 ALA A C 1
ATOM 886 O O . ALA A 1 119 ? -10.516 16.312 -5.625 1 91 119 ALA A O 1
ATOM 887 N N . ASP A 1 120 ? -11.008 14.781 -7.191 1 91.81 120 ASP A N 1
ATOM 888 C CA . ASP A 1 120 ? -10.953 13.672 -6.238 1 91.81 120 ASP A CA 1
ATOM 889 C C . ASP A 1 120 ? -9.539 13.5 -5.684 1 91.81 120 ASP A C 1
ATOM 891 O O . ASP A 1 120 ? -9.359 13.258 -4.488 1 91.81 120 ASP A O 1
ATOM 895 N N . ARG A 1 121 ? -8.625 13.688 -6.555 1 93.12 121 ARG A N 1
ATOM 896 C CA . ARG A 1 121 ? -7.23 13.562 -6.148 1 93.12 121 ARG A CA 1
ATOM 897 C C . ARG A 1 121 ? -6.859 14.641 -5.141 1 93.12 121 ARG A C 1
ATOM 899 O O . ARG A 1 121 ? -6.211 14.359 -4.129 1 93.12 121 ARG A O 1
ATOM 906 N N . LEU A 1 122 ? -7.234 15.828 -5.387 1 93.25 122 LEU A N 1
ATOM 907 C CA . LEU A 1 122 ? -6.949 16.938 -4.492 1 93.25 122 LEU A CA 1
ATOM 908 C C . LEU A 1 122 ? -7.656 16.766 -3.152 1 93.25 122 LEU A C 1
ATOM 910 O O . LEU A 1 122 ? -7.07 17.016 -2.098 1 93.25 122 LEU A O 1
ATOM 914 N N . GLU A 1 123 ? -8.875 16.359 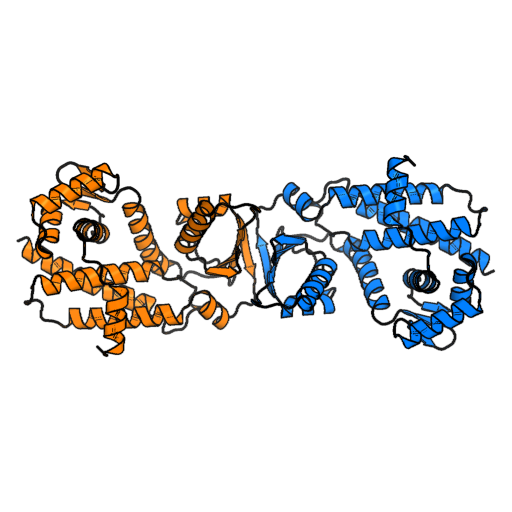-3.252 1 92.31 123 GLU A N 1
ATOM 915 C CA . GLU A 1 123 ? -9.648 16.094 -2.041 1 92.31 123 GLU A CA 1
ATOM 916 C C . GLU A 1 123 ? -8.969 15.047 -1.164 1 92.31 123 GLU A C 1
ATOM 918 O O . GLU A 1 123 ? -8.875 15.219 0.053 1 92.31 123 GLU A O 1
ATOM 923 N N . LEU A 1 124 ? -8.523 14 -1.772 1 94.81 124 LEU A N 1
ATOM 924 C CA . LEU A 1 124 ? -7.863 12.938 -1.034 1 94.81 124 LEU A CA 1
ATOM 925 C C . LEU A 1 124 ? -6.562 13.43 -0.406 1 94.81 124 LEU A C 1
ATOM 927 O O . LEU A 1 124 ? -6.273 13.125 0.751 1 94.81 124 LEU A O 1
ATOM 931 N N . ARG A 1 125 ? -5.855 14.195 -1.221 1 94.5 125 ARG A N 1
ATOM 932 C CA . ARG A 1 125 ? -4.598 14.727 -0.704 1 94.5 125 ARG A CA 1
ATOM 933 C C . ARG A 1 125 ? -4.836 15.609 0.517 1 94.5 125 ARG A C 1
ATOM 935 O O . ARG A 1 125 ? -4.137 15.477 1.525 1 94.5 125 ARG A O 1
ATOM 942 N N . LYS A 1 126 ? -5.758 16.422 0.473 1 89 126 LYS A N 1
ATOM 943 C CA . LYS A 1 126 ? -6.102 17.297 1.59 1 89 126 LYS A CA 1
ATOM 944 C C . LYS A 1 126 ? -6.508 16.484 2.816 1 89 126 LYS A C 1
ATOM 946 O O . LYS A 1 126 ? -6.066 16.781 3.932 1 89 126 LYS A O 1
ATOM 951 N N . ALA A 1 127 ? -7.34 15.508 2.59 1 90.69 127 ALA A N 1
ATOM 952 C CA . ALA A 1 127 ? -7.816 14.656 3.678 1 90.69 127 ALA A CA 1
ATOM 953 C C . ALA A 1 127 ? -6.664 13.875 4.309 1 90.69 127 ALA A C 1
ATOM 955 O O . ALA A 1 127 ? -6.566 13.789 5.535 1 90.69 127 ALA A O 1
ATOM 956 N N . ALA A 1 128 ? -5.82 13.32 3.461 1 94.56 128 ALA A N 1
ATOM 957 C CA . ALA A 1 128 ? -4.688 12.547 3.955 1 94.56 128 ALA A CA 1
ATOM 958 C C . ALA A 1 128 ? -3.74 13.414 4.777 1 94.56 128 ALA A C 1
ATOM 960 O O . ALA A 1 128 ? -3.283 13 5.848 1 94.56 128 ALA A O 1
ATOM 961 N N . MET A 1 129 ? -3.531 14.633 4.316 1 89 129 MET A N 1
ATOM 962 C CA . MET A 1 129 ? -2.666 15.562 5.039 1 89 129 MET A CA 1
ATOM 963 C C . MET A 1 129 ? -3.291 15.961 6.371 1 89 129 MET A C 1
ATOM 965 O O . MET A 1 129 ? -2.6 16.047 7.387 1 89 129 MET A O 1
ATOM 969 N N . ALA A 1 130 ? -4.523 16.156 6.328 1 84.69 130 ALA A N 1
ATOM 970 C CA . ALA A 1 130 ? -5.238 16.484 7.555 1 84.69 130 ALA A CA 1
ATOM 971 C C . ALA A 1 130 ? -5.121 15.375 8.586 1 84.69 130 ALA A C 1
ATOM 973 O O . ALA A 1 130 ? -5.031 15.633 9.789 1 84.69 130 ALA A O 1
ATOM 974 N N . LEU A 1 131 ? -5.098 14.188 8.102 1 88.88 131 LEU A N 1
ATOM 975 C CA . LEU A 1 131 ? -5.008 13.031 8.977 1 88.88 131 LEU A CA 1
ATOM 976 C C . LEU A 1 131 ? -3.553 12.688 9.289 1 88.88 131 LEU A C 1
ATOM 978 O O . LEU A 1 131 ? -3.268 11.664 9.906 1 88.88 131 LEU A O 1
ATOM 982 N N . HIS A 1 132 ? -2.666 13.477 8.82 1 90.69 132 HIS A N 1
ATOM 983 C CA . HIS A 1 132 ? -1.239 13.398 9.117 1 90.69 132 HIS A CA 1
ATOM 984 C C . HIS A 1 132 ? -0.611 12.156 8.484 1 90.69 132 HIS A C 1
ATOM 986 O O . HIS A 1 132 ? 0.284 11.547 9.07 1 90.69 132 HIS A O 1
ATOM 992 N N . LEU A 1 133 ? -1.188 11.719 7.391 1 95.44 133 LEU A N 1
ATOM 993 C CA . LEU A 1 133 ? -0.573 10.641 6.633 1 95.44 133 LEU A CA 1
ATOM 994 C C . LEU A 1 133 ? 0.514 11.172 5.707 1 95.44 133 LEU A C 1
ATOM 996 O O . LEU A 1 133 ? 0.488 12.344 5.32 1 95.44 133 LEU A O 1
ATOM 1000 N N . ALA A 1 134 ? 1.494 10.359 5.445 1 96.31 134 ALA A N 1
ATOM 1001 C CA . ALA A 1 134 ? 2.516 10.648 4.441 1 96.31 134 ALA A CA 1
ATOM 1002 C C . ALA A 1 134 ? 2.373 9.727 3.232 1 96.31 134 ALA A C 1
ATOM 1004 O O . ALA A 1 134 ? 1.915 8.586 3.363 1 96.31 134 ALA A O 1
ATOM 1005 N N . GLU A 1 135 ? 2.756 10.258 2.133 1 95.62 135 GLU A N 1
ATOM 1006 C CA . GLU A 1 135 ? 2.658 9.469 0.908 1 95.62 135 GLU A CA 1
ATOM 1007 C C . GLU A 1 135 ? 3.924 8.648 0.675 1 95.62 135 GLU A C 1
ATOM 1009 O O . GLU A 1 135 ? 4.98 9.203 0.362 1 95.62 135 GLU A O 1
ATOM 1014 N N . LEU A 1 136 ? 3.801 7.328 0.866 1 95 136 LEU A N 1
ATOM 1015 C CA . LEU A 1 136 ? 4.926 6.426 0.65 1 95 136 LEU A CA 1
ATOM 1016 C C . LEU A 1 136 ? 5.25 6.305 -0.835 1 95 136 LEU A C 1
ATOM 1018 O O . LEU A 1 136 ? 6.422 6.262 -1.219 1 95 136 LEU A O 1
ATOM 1022 N N . ARG A 1 137 ? 4.238 6.219 -1.595 1 93.19 137 ARG A N 1
ATOM 1023 C CA . ARG A 1 137 ? 4.242 6.258 -3.053 1 93.19 137 ARG A CA 1
ATOM 1024 C C . ARG A 1 137 ? 2.902 6.75 -3.592 1 93.19 137 ARG A C 1
ATOM 1026 O O . ARG A 1 137 ? 1.933 6.867 -2.84 1 93.19 137 ARG A O 1
ATOM 1033 N N . GLU A 1 138 ? 2.916 7.055 -4.887 1 91.06 138 GLU A N 1
ATOM 1034 C CA . GLU A 1 138 ? 1.676 7.562 -5.465 1 91.06 138 GLU A CA 1
ATOM 1035 C C . GLU A 1 138 ? 0.497 6.652 -5.129 1 91.06 138 GLU A C 1
ATOM 1037 O O . GLU A 1 138 ? 0.51 5.465 -5.453 1 91.06 138 GLU A O 1
ATOM 1042 N N . GLY A 1 139 ? -0.408 7.172 -4.375 1 93.25 139 GLY A N 1
ATOM 1043 C CA . GLY A 1 139 ? -1.639 6.461 -4.062 1 93.25 139 GLY A CA 1
ATOM 1044 C C . GLY A 1 139 ? -1.525 5.586 -2.828 1 93.25 139 GLY A C 1
ATOM 1045 O O . GLY A 1 139 ? -2.443 4.828 -2.512 1 93.25 139 GLY A O 1
ATOM 1046 N N . VAL A 1 140 ? -0.43 5.645 -2.139 1 96.62 140 VAL A N 1
ATOM 1047 C CA . VAL A 1 140 ? -0.252 4.883 -0.907 1 96.62 140 VAL A CA 1
ATOM 1048 C C . VAL A 1 140 ? 0.114 5.824 0.235 1 96.62 140 VAL A C 1
ATOM 1050 O O . VAL A 1 140 ? 1.214 6.383 0.259 1 96.62 140 VAL A O 1
ATOM 1053 N N . TRP A 1 141 ? -0.789 5.953 1.149 1 96.94 141 TRP A N 1
ATOM 1054 C CA . TRP A 1 141 ? -0.6 6.82 2.307 1 96.94 141 TRP A CA 1
ATOM 1055 C C . TRP A 1 141 ? -0.383 6.004 3.574 1 96.94 141 TRP A C 1
ATOM 1057 O O . TRP A 1 141 ? -1.056 4.992 3.789 1 96.94 141 TRP A O 1
ATOM 1067 N N . VAL A 1 142 ? 0.586 6.422 4.367 1 97.5 142 VAL A N 1
ATOM 1068 C CA . VAL A 1 142 ? 0.909 5.617 5.543 1 97.5 142 VAL A CA 1
ATOM 1069 C C . VAL A 1 142 ? 1.148 6.535 6.742 1 97.5 142 VAL A C 1
ATOM 1071 O O . VAL A 1 142 ? 1.493 7.707 6.578 1 97.5 142 VAL A O 1
ATOM 1074 N N . ARG A 1 143 ? 0.999 6.027 7.906 1 95.88 143 ARG A N 1
ATOM 1075 C CA . ARG A 1 143 ? 1.437 6.613 9.172 1 95.88 143 ARG A CA 1
ATOM 1076 C C . ARG A 1 143 ? 1.512 5.559 10.266 1 95.88 143 ARG A C 1
ATOM 1078 O O . ARG A 1 143 ? 0.89 4.5 10.156 1 95.88 143 ARG A O 1
ATOM 1085 N N . PRO A 1 144 ? 2.365 5.805 11.273 1 95 144 PRO A N 1
ATOM 1086 C CA . PRO A 1 144 ? 2.244 4.938 12.445 1 95 144 PRO A CA 1
ATOM 1087 C C . PRO A 1 144 ? 0.822 4.887 13 1 95 144 PRO A C 1
ATOM 1089 O O . PRO A 1 144 ? 0.127 5.906 13.016 1 95 144 PRO A O 1
ATOM 1092 N N . ASP A 1 145 ? 0.394 3.686 13.383 1 93.88 145 ASP A N 1
ATOM 1093 C CA . ASP A 1 145 ? -0.959 3.475 13.891 1 93.88 145 ASP A CA 1
ATOM 1094 C C . ASP A 1 145 ? -1.068 3.891 15.352 1 93.88 145 ASP A C 1
ATOM 1096 O O . ASP A 1 145 ? -1.334 3.057 16.219 1 93.88 145 ASP A O 1
ATOM 1100 N N . ASN A 1 146 ? -0.908 5.195 15.633 1 90.38 146 ASN A N 1
ATOM 1101 C CA . ASN A 1 146 ? -0.873 5.699 17 1 90.38 146 ASN A CA 1
ATOM 1102 C C . ASN A 1 146 ? -1.991 6.707 17.25 1 90.38 146 ASN A C 1
ATOM 1104 O O . ASN A 1 146 ? -2.197 7.141 18.391 1 90.38 146 ASN A O 1
ATOM 1108 N N . LEU A 1 147 ? -2.664 7.117 16.188 1 86.62 147 LEU A N 1
ATOM 1109 C CA . LEU A 1 147 ? -3.734 8.094 16.344 1 86.62 147 LEU A CA 1
ATOM 1110 C C . LEU A 1 147 ? -5.09 7.469 16.031 1 86.62 147 LEU A C 1
ATOM 1112 O O . LEU A 1 147 ? -5.191 6.574 15.195 1 86.62 147 LEU A O 1
ATOM 1116 N N . ASP A 1 148 ? -6.059 7.938 16.656 1 82.81 148 ASP A N 1
ATOM 1117 C CA . ASP A 1 148 ? -7.422 7.527 16.328 1 82.81 148 ASP A CA 1
ATOM 1118 C C . ASP A 1 148 ? -7.879 8.125 15 1 82.81 148 ASP A C 1
ATOM 1120 O O . ASP A 1 148 ? -7.977 9.352 14.867 1 82.81 148 ASP A O 1
ATOM 1124 N N . PRO A 1 149 ? -8.18 7.277 14.086 1 77.31 149 PRO A N 1
ATOM 1125 C CA . PRO A 1 149 ? -8.594 7.824 12.789 1 77.31 149 PRO A CA 1
ATOM 1126 C C . PRO A 1 149 ? -9.945 8.531 12.852 1 77.31 149 PRO A C 1
ATOM 1128 O O . PRO A 1 149 ? -10.273 9.32 11.969 1 77.31 149 PRO A O 1
ATOM 1131 N N . GLN A 1 150 ? -10.719 8.266 13.844 1 79.06 150 GLN A N 1
ATOM 1132 C CA . GLN A 1 150 ? -12.047 8.852 13.938 1 79.06 150 GLN A CA 1
ATOM 1133 C C . GLN A 1 150 ? -12 10.242 14.57 1 79.06 150 GLN A C 1
ATOM 1135 O O . GLN A 1 150 ? -13.031 10.883 14.758 1 79.06 150 GLN A O 1
ATOM 1140 N N . ARG A 1 151 ? -10.789 10.695 14.82 1 76.94 151 ARG A N 1
ATOM 1141 C CA . ARG A 1 151 ? -10.617 12.023 15.383 1 76.94 151 ARG A CA 1
ATOM 1142 C C . ARG A 1 151 ? -11.039 13.102 14.391 1 76.94 151 ARG A C 1
ATOM 1144 O O . ARG A 1 151 ? -11.414 14.211 14.789 1 76.94 151 ARG A O 1
ATOM 1151 N N . LEU A 1 152 ? -10.898 12.797 13.062 1 79.62 152 LEU A N 1
ATOM 1152 C CA . LEU A 1 152 ? -11.336 13.664 11.969 1 79.62 152 LEU A CA 1
ATOM 1153 C C . LEU A 1 152 ? -12.234 12.906 11 1 79.62 152 LEU A C 1
ATOM 1155 O O . LEU A 1 152 ? -11.797 12.516 9.914 1 79.62 152 LEU A O 1
ATOM 1159 N N . PRO A 1 153 ? -13.492 12.836 11.344 1 82.62 153 PRO A N 1
ATOM 1160 C CA . PRO A 1 153 ? -14.406 11.953 10.617 1 82.62 153 PRO A CA 1
ATOM 1161 C C . PRO A 1 153 ? -14.617 12.383 9.172 1 82.62 153 PRO A C 1
ATOM 1163 O O . PRO A 1 153 ? -14.82 11.539 8.297 1 82.62 153 PRO A O 1
ATOM 1166 N N . ILE A 1 154 ? -14.617 13.711 8.938 1 82 154 ILE A N 1
ATOM 1167 C CA . ILE A 1 154 ? -14.852 14.188 7.578 1 82 154 ILE A CA 1
ATOM 1168 C C . ILE A 1 154 ? -13.703 13.75 6.672 1 82 154 ILE A C 1
ATOM 1170 O O . ILE A 1 154 ? -13.93 13.211 5.586 1 82 154 ILE A O 1
ATOM 1174 N N . SER A 1 155 ? -12.531 14.008 7.121 1 87.94 155 SER A N 1
ATOM 1175 C CA . SER A 1 155 ? -11.367 13.586 6.352 1 87.94 155 SER A CA 1
ATOM 1176 C C . SER A 1 155 ? -11.32 12.062 6.219 1 87.94 155 SER A C 1
ATOM 1178 O O . SER A 1 155 ? -10.984 11.539 5.152 1 87.94 155 SER A O 1
ATOM 1180 N N . ARG A 1 156 ? -11.695 11.398 7.266 1 91.25 156 ARG A N 1
ATOM 1181 C CA . ARG A 1 156 ? -11.695 9.938 7.242 1 91.25 156 ARG A CA 1
ATOM 1182 C C . ARG A 1 156 ? -12.688 9.406 6.211 1 91.25 156 ARG A C 1
ATOM 1184 O O . ARG A 1 156 ? -12.391 8.453 5.496 1 91.25 156 ARG A O 1
ATOM 1191 N N . SER A 1 157 ? -13.781 10.023 6.141 1 92.62 157 SER A N 1
ATOM 1192 C CA . SER A 1 157 ? -14.805 9.594 5.188 1 92.62 157 SER A CA 1
ATOM 1193 C C . SER A 1 157 ? -14.289 9.688 3.752 1 92.62 157 SER A C 1
ATOM 1195 O O . SER A 1 157 ? -14.633 8.852 2.912 1 92.62 157 SER A O 1
ATOM 1197 N N . VAL A 1 158 ? -13.562 10.711 3.486 1 92.12 158 VAL A N 1
ATOM 1198 C CA . VAL A 1 158 ? -12.977 10.867 2.158 1 92.12 158 VAL A CA 1
ATOM 1199 C C . VAL A 1 158 ? -12.055 9.695 1.854 1 92.12 158 VAL A C 1
ATOM 1201 O O . VAL A 1 158 ? -12.117 9.109 0.768 1 92.12 158 VAL A O 1
ATOM 1204 N N . LEU A 1 159 ? -11.211 9.336 2.764 1 93.75 159 LEU A N 1
ATOM 1205 C CA . LEU A 1 159 ? -10.312 8.203 2.59 1 93.75 159 LEU A CA 1
ATOM 1206 C C . LEU A 1 159 ? -11.094 6.906 2.391 1 93.75 159 LEU A C 1
ATOM 1208 O O . LEU A 1 159 ? -10.758 6.102 1.52 1 93.75 159 LEU A O 1
ATOM 1212 N N . ASP A 1 160 ? -12.125 6.746 3.152 1 93.31 160 ASP A N 1
ATOM 1213 C CA . ASP A 1 160 ? -12.922 5.527 3.098 1 93.31 160 ASP A CA 1
ATOM 1214 C C . ASP A 1 160 ? -13.555 5.348 1.718 1 93.31 160 ASP A C 1
ATOM 1216 O O . ASP A 1 160 ? -13.688 4.219 1.233 1 93.31 160 ASP A O 1
ATOM 1220 N N . ARG A 1 161 ? -13.891 6.426 1.146 1 93.94 161 ARG A N 1
ATOM 1221 C CA . ARG A 1 161 ? -14.555 6.379 -0.152 1 93.94 161 ARG A CA 1
ATOM 1222 C C . ARG A 1 161 ? -13.562 6.051 -1.263 1 93.94 161 ARG A C 1
ATOM 1224 O O . ARG A 1 161 ? -13.93 5.449 -2.273 1 93.94 161 ARG A O 1
ATOM 1231 N N . GLN A 1 162 ? -12.344 6.379 -1.025 1 95.25 162 GLN A N 1
ATOM 1232 C CA . GLN A 1 162 ? -11.438 6.332 -2.164 1 95.25 162 GLN A CA 1
ATOM 1233 C C . GLN A 1 162 ? -10.344 5.285 -1.953 1 95.25 162 GLN A C 1
ATOM 1235 O O . GLN A 1 162 ? -9.625 4.93 -2.893 1 95.25 162 GLN A O 1
ATOM 1240 N N . CYS A 1 163 ? -10.258 4.77 -0.736 1 96.44 163 CYS A N 1
ATOM 1241 C CA . CYS A 1 163 ? -9.102 3.93 -0.435 1 96.44 163 CYS A CA 1
ATOM 1242 C C . CYS A 1 163 ? -9.531 2.646 0.265 1 96.44 163 CYS A C 1
ATOM 1244 O O . CY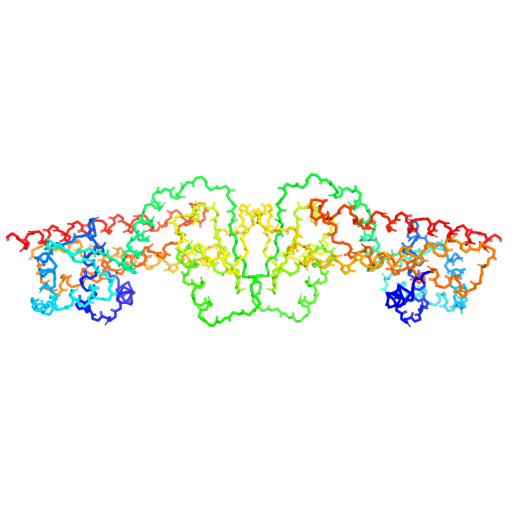S A 1 163 ? -10.617 2.588 0.855 1 96.44 163 CYS A O 1
ATOM 1246 N N . ILE A 1 164 ? -8.695 1.623 0.186 1 96 164 ILE A N 1
ATOM 1247 C CA . ILE A 1 164 ? -8.719 0.47 1.079 1 96 164 ILE A CA 1
ATOM 1248 C C . ILE A 1 164 ? -7.762 0.702 2.246 1 96 164 ILE A C 1
ATOM 1250 O O . ILE A 1 164 ? -6.613 1.108 2.043 1 96 164 ILE A O 1
ATOM 1254 N N . HIS A 1 165 ? -8.281 0.416 3.445 1 96.19 165 HIS A N 1
ATOM 1255 C CA . HIS A 1 165 ? -7.504 0.729 4.641 1 96.19 165 HIS A CA 1
ATOM 1256 C C . HIS A 1 165 ? -6.922 -0.533 5.266 1 96.19 165 HIS A C 1
ATOM 1258 O O . HIS A 1 165 ? -7.57 -1.581 5.281 1 96.19 165 HIS A O 1
ATOM 1264 N N . PHE A 1 166 ? -5.734 -0.407 5.75 1 96.88 166 PHE A N 1
ATOM 1265 C CA . PHE A 1 166 ? -5.055 -1.433 6.531 1 96.88 166 PHE A CA 1
ATOM 1266 C C . PHE A 1 166 ? -4.598 -0.876 7.871 1 96.88 166 PHE A C 1
ATOM 1268 O O . PHE A 1 166 ? -4.125 0.26 7.953 1 96.88 166 PHE A O 1
ATOM 1275 N N . HIS A 1 167 ? -4.77 -1.606 8.953 1 96.19 167 HIS A N 1
ATOM 1276 C CA . HIS A 1 167 ? -4.375 -1.198 10.297 1 96.19 167 HIS A CA 1
ATOM 1277 C C . HIS A 1 167 ? -3.521 -2.268 10.977 1 96.19 167 HIS A C 1
ATOM 1279 O O . HIS A 1 167 ? -3.549 -3.434 10.57 1 96.19 167 HIS A O 1
ATOM 1285 N N . GLY A 1 168 ? -2.748 -1.822 11.906 1 96.25 168 GLY A N 1
ATOM 1286 C CA . GLY A 1 168 ? -1.961 -2.756 12.695 1 96.25 168 GLY A CA 1
ATOM 1287 C C . GLY A 1 168 ? -0.888 -3.465 11.891 1 96.25 168 GLY A C 1
ATOM 1288 O O . GLY A 1 168 ? -0.557 -4.617 12.172 1 96.25 168 GLY A O 1
ATOM 1289 N N . ALA A 1 169 ? -0.4 -2.867 10.938 1 97.38 169 ALA A N 1
ATOM 1290 C CA . ALA A 1 169 ? 0.564 -3.498 10.039 1 97.38 169 ALA A CA 1
ATOM 1291 C C . ALA A 1 169 ? 1.984 -3.365 10.578 1 97.38 169 ALA A C 1
ATOM 1293 O O . ALA A 1 169 ? 2.477 -2.254 10.789 1 97.38 169 ALA A O 1
ATOM 1294 N N . ALA A 1 170 ? 2.586 -4.484 10.797 1 96.81 170 ALA A N 1
ATOM 1295 C CA . ALA A 1 170 ? 3.984 -4.473 11.219 1 96.81 170 ALA A CA 1
ATOM 1296 C C . ALA A 1 170 ? 4.914 -4.266 10.031 1 96.81 170 ALA A C 1
ATOM 1298 O O . ALA A 1 170 ? 4.68 -4.801 8.945 1 96.81 170 ALA A O 1
ATOM 1299 N N . THR A 1 171 ? 5.926 -3.434 10.234 1 95.44 171 THR A N 1
ATOM 1300 C CA . THR A 1 171 ? 6.891 -3.16 9.18 1 95.44 171 THR A CA 1
ATOM 1301 C C . THR A 1 171 ? 8.273 -2.875 9.766 1 95.44 171 THR A C 1
ATOM 1303 O O . THR A 1 171 ? 8.414 -2.715 10.984 1 95.44 171 THR A O 1
ATOM 1306 N N . ASP A 1 172 ? 9.281 -2.928 8.852 1 90.31 172 ASP A N 1
ATOM 1307 C CA . ASP A 1 172 ? 10.641 -2.648 9.305 1 90.31 172 ASP A CA 1
ATOM 1308 C C . ASP A 1 172 ? 11.07 -1.238 8.898 1 90.31 172 ASP A C 1
ATOM 1310 O O . ASP A 1 172 ? 12.258 -0.978 8.719 1 90.31 172 ASP A O 1
ATOM 1314 N N . ILE A 1 173 ? 10.117 -0.371 8.734 1 90.5 173 ILE A N 1
ATOM 1315 C CA . ILE A 1 173 ? 10.453 1.021 8.445 1 90.5 173 ILE A CA 1
ATOM 1316 C C . ILE A 1 173 ? 11.289 1.592 9.594 1 90.5 173 ILE A C 1
ATOM 1318 O O . ILE A 1 173 ? 10.844 1.613 10.742 1 90.5 173 ILE A O 1
ATOM 1322 N N . SER A 1 174 ? 12.43 2.053 9.258 1 90.5 174 SER A N 1
ATOM 1323 C CA . SER A 1 174 ? 13.336 2.607 10.258 1 90.5 174 SER A CA 1
ATOM 1324 C C . SER A 1 174 ? 12.961 4.039 10.617 1 90.5 174 SER A C 1
ATOM 1326 O O . SER A 1 174 ? 12.18 4.676 9.906 1 90.5 174 SER A O 1
ATOM 1328 N N . ALA A 1 175 ? 13.609 4.48 11.672 1 91.44 175 ALA A N 1
ATOM 1329 C CA . ALA A 1 175 ? 13.422 5.871 12.086 1 91.44 175 ALA A CA 1
ATOM 1330 C C . ALA A 1 175 ? 13.922 6.832 11.008 1 91.44 175 ALA A C 1
ATOM 1332 O O . ALA A 1 175 ? 13.305 7.871 10.758 1 91.44 175 ALA A O 1
ATOM 1333 N N . ASP A 1 176 ? 14.977 6.449 10.367 1 92.5 176 ASP A N 1
ATOM 1334 C CA . ASP A 1 176 ? 15.531 7.285 9.312 1 92.5 176 ASP A CA 1
ATOM 1335 C C . ASP A 1 176 ? 14.57 7.395 8.125 1 92.5 176 ASP A C 1
ATOM 1337 O O . ASP A 1 176 ? 14.375 8.477 7.578 1 92.5 176 ASP A O 1
ATOM 1341 N N . LYS A 1 177 ? 14.047 6.277 7.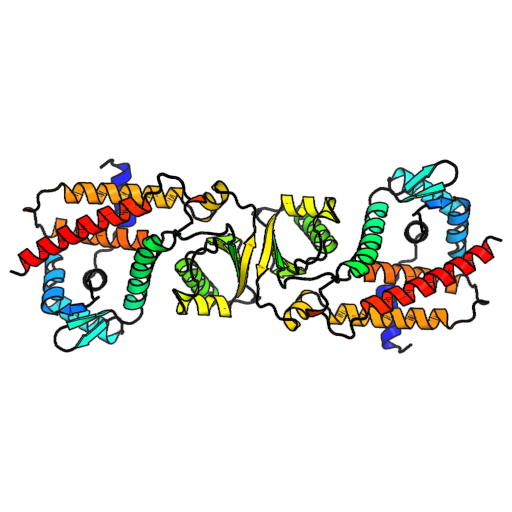824 1 92.5 177 LYS A N 1
ATOM 1342 C CA . LYS A 1 177 ? 13.094 6.285 6.719 1 92.5 177 LYS A CA 1
ATOM 1343 C C . LYS A 1 177 ? 11.844 7.09 7.074 1 92.5 177 LYS A C 1
ATOM 1345 O O . LYS A 1 177 ? 11.32 7.828 6.242 1 92.5 177 LYS A O 1
ATOM 1350 N N . ALA A 1 178 ? 11.398 6.918 8.289 1 94.5 178 ALA A N 1
ATOM 1351 C CA . ALA A 1 178 ? 10.25 7.695 8.75 1 94.5 178 ALA A CA 1
ATOM 1352 C C . ALA A 1 178 ? 10.547 9.195 8.695 1 94.5 178 ALA A C 1
ATOM 1354 O O . ALA A 1 178 ? 9.703 9.984 8.281 1 94.5 178 ALA A O 1
ATOM 1355 N N . SER A 1 179 ? 11.758 9.547 9.086 1 94.62 179 SER A N 1
ATOM 1356 C CA . SER A 1 179 ? 12.164 10.945 9.07 1 94.62 179 SER A CA 1
ATOM 1357 C C . SER A 1 179 ? 12.094 11.523 7.66 1 94.62 179 SER A C 1
ATOM 1359 O O . SER A 1 179 ? 11.586 12.633 7.461 1 94.62 179 SER A O 1
ATOM 1361 N N . SER A 1 180 ? 12.555 10.789 6.734 1 94.5 180 SER A N 1
ATOM 1362 C CA . SER A 1 180 ? 12.516 11.227 5.34 1 94.5 180 SER A CA 1
ATOM 1363 C C . SER A 1 180 ? 11.086 11.281 4.82 1 94.5 180 SER A C 1
ATOM 1365 O O . SER A 1 180 ? 10.695 12.25 4.172 1 94.5 180 SER A O 1
ATOM 1367 N N . LEU A 1 181 ? 10.328 10.297 5.172 1 94.56 181 LEU A N 1
ATOM 1368 C CA . LEU A 1 181 ? 8.953 10.156 4.707 1 94.56 181 LEU A CA 1
ATOM 1369 C C . LEU A 1 181 ? 8.094 11.32 5.188 1 94.56 181 LEU A C 1
ATOM 1371 O O . LEU A 1 181 ? 7.27 11.844 4.43 1 94.56 181 LEU A O 1
ATOM 1375 N N . PHE A 1 182 ? 8.352 11.836 6.363 1 95.94 182 PHE A N 1
ATOM 1376 C CA . PHE A 1 182 ? 7.527 12.875 6.961 1 95.94 182 PHE A CA 1
ATOM 1377 C C . PHE A 1 182 ? 8.258 14.211 6.957 1 95.94 182 PHE A C 1
ATOM 1379 O O . PHE A 1 182 ? 7.785 15.188 7.543 1 95.94 182 PHE A O 1
ATOM 1386 N N . SER A 1 183 ? 9.477 14.297 6.34 1 95.69 183 SER A N 1
ATOM 1387 C CA . SER A 1 183 ? 10.281 15.516 6.258 1 95.69 183 SER A CA 1
ATOM 1388 C C . SER A 1 183 ? 10.484 16.141 7.637 1 95.69 183 SER A C 1
ATOM 1390 O O . SER A 1 183 ? 10.258 17.328 7.82 1 95.69 183 SER A O 1
ATOM 1392 N N . LEU A 1 184 ? 10.93 15.305 8.547 1 95.62 184 LEU A N 1
ATOM 1393 C CA . LEU A 1 184 ? 11.023 15.727 9.938 1 95.62 184 LEU A CA 1
ATOM 1394 C C . LEU A 1 184 ? 12.062 16.828 10.102 1 95.62 184 LEU A C 1
ATOM 1396 O O . LEU A 1 184 ? 11.867 17.766 10.867 1 95.62 184 LEU A O 1
ATOM 1400 N N . ASP A 1 185 ? 13.141 16.766 9.367 1 95.12 185 ASP A N 1
ATOM 1401 C CA . ASP A 1 185 ? 14.203 17.766 9.484 1 95.12 185 ASP A CA 1
ATOM 1402 C C . ASP A 1 185 ? 13.711 19.141 9.07 1 95.12 185 ASP A C 1
ATOM 1404 O O . ASP A 1 185 ? 14.016 20.141 9.727 1 95.12 185 ASP A O 1
ATOM 1408 N N . GLU A 1 186 ? 13.008 19.141 8.023 1 95.19 186 GLU A N 1
ATOM 1409 C CA . GLU A 1 186 ? 12.477 20.422 7.539 1 95.19 186 GLU A CA 1
ATOM 1410 C C . GLU A 1 186 ? 11.469 21 8.531 1 95.19 186 GLU A C 1
ATOM 1412 O O . GLU A 1 186 ? 11.5 22.203 8.812 1 95.19 186 GLU A O 1
ATOM 1417 N N . TRP A 1 187 ? 10.602 20.234 9 1 94.44 187 TRP A N 1
ATOM 1418 C CA . TRP A 1 187 ? 9.633 20.688 9.992 1 94.44 187 TRP A CA 1
ATOM 1419 C C . TRP A 1 187 ? 10.336 21.234 11.234 1 94.44 187 TRP A C 1
ATOM 1421 O O . TRP A 1 187 ? 9.969 22.281 11.758 1 94.44 187 TRP A O 1
ATOM 1431 N N . ALA A 1 188 ? 11.359 20.5 11.703 1 96.12 188 ALA A N 1
ATOM 1432 C CA . ALA A 1 188 ? 12.094 20.875 12.906 1 96.12 188 ALA A CA 1
ATOM 1433 C C . ALA A 1 188 ? 12.828 22.203 12.703 1 96.12 188 ALA A C 1
ATOM 1435 O O . ALA A 1 188 ? 12.836 23.047 13.602 1 96.12 188 ALA A O 1
ATOM 1436 N N . ALA A 1 189 ? 13.375 22.328 11.594 1 96 189 ALA A N 1
ATOM 1437 C CA . ALA A 1 189 ? 14.086 23.562 11.289 1 96 189 ALA A CA 1
ATOM 1438 C C . ALA A 1 189 ? 13.148 24.766 11.328 1 96 189 ALA A C 1
ATOM 1440 O O . ALA A 1 189 ? 13.484 25.812 11.883 1 96 189 ALA A O 1
ATOM 1441 N N . ASP A 1 190 ? 11.984 24.594 10.703 1 95.81 190 ASP A N 1
ATOM 1442 C CA . ASP A 1 190 ? 10.984 25.656 10.727 1 95.81 190 ASP A CA 1
ATOM 1443 C C . ASP A 1 190 ? 10.523 25.953 12.156 1 95.81 190 ASP A C 1
ATOM 1445 O O . ASP A 1 190 ? 10.375 27.109 12.547 1 95.81 190 ASP A O 1
ATOM 1449 N N . ALA A 1 191 ? 10.312 24.969 12.898 1 95.56 191 ALA A N 1
ATOM 1450 C CA . ALA A 1 191 ? 9.867 25.125 14.281 1 95.56 191 ALA A CA 1
ATOM 1451 C C . ALA A 1 191 ? 10.898 25.891 15.102 1 95.56 191 ALA A C 1
ATOM 1453 O O . ALA A 1 191 ? 10.539 26.797 15.859 1 95.56 191 ALA A O 1
ATOM 1454 N N . LEU A 1 192 ? 12.141 25.5 14.945 1 96.69 192 LEU A N 1
ATOM 1455 C CA . LEU A 1 192 ? 13.203 26.156 15.695 1 96.69 192 LEU A CA 1
ATOM 1456 C C . LEU A 1 192 ? 13.289 27.641 15.328 1 96.69 192 LEU A C 1
ATOM 1458 O O . LEU A 1 192 ? 13.492 28.484 16.203 1 96.69 192 LEU A O 1
ATOM 1462 N N . ALA A 1 193 ? 13.117 27.922 14.078 1 96.25 193 ALA A N 1
ATOM 1463 C CA . ALA A 1 193 ? 13.109 29.312 13.633 1 96.25 193 ALA A CA 1
ATOM 1464 C C . ALA A 1 193 ? 11.938 30.062 14.25 1 96.25 193 ALA A C 1
ATOM 1466 O O . ALA A 1 193 ? 12.094 31.219 14.672 1 96.25 193 ALA A O 1
ATOM 1467 N N . LEU A 1 194 ? 10.805 29.438 14.289 1 95.06 194 LEU A N 1
ATOM 1468 C CA . LEU A 1 194 ? 9.617 30.062 14.859 1 95.06 194 LEU A CA 1
ATOM 1469 C C . LEU A 1 194 ? 9.789 30.281 16.359 1 95.06 194 LEU A C 1
ATOM 1471 O O . LEU A 1 194 ? 9.375 31.312 16.891 1 95.06 194 LEU A O 1
ATOM 1475 N N . ILE A 1 195 ? 10.359 29.328 17.031 1 95.75 195 ILE A N 1
ATOM 1476 C CA . ILE A 1 195 ? 10.625 29.453 18.453 1 95.75 195 ILE A CA 1
ATOM 1477 C C . ILE A 1 195 ? 11.531 30.656 18.719 1 95.75 195 ILE A C 1
ATOM 1479 O O . ILE A 1 195 ? 11.25 31.469 19.594 1 95.75 195 ILE A O 1
ATOM 1483 N N . GLN A 1 196 ? 12.555 30.75 17.938 1 96.19 196 GLN A N 1
ATOM 1484 C CA . GLN A 1 196 ? 13.477 31.859 18.078 1 96.19 196 GLN A CA 1
ATOM 1485 C C . GLN A 1 196 ? 12.773 33.188 17.875 1 96.19 196 GLN A C 1
ATOM 1487 O O . GLN A 1 196 ? 13.008 34.156 18.609 1 96.19 196 GLN A O 1
ATOM 1492 N N . ALA A 1 197 ? 11.961 33.25 16.875 1 94.25 197 ALA A N 1
ATOM 1493 C CA . ALA A 1 197 ? 11.219 34.469 16.594 1 94.25 197 ALA A CA 1
ATOM 1494 C C . ALA A 1 197 ? 10.273 34.812 17.734 1 94.25 197 ALA A C 1
ATOM 1496 O O . ALA A 1 197 ? 10.156 36 18.109 1 94.25 197 ALA A O 1
ATOM 1497 N N . MET A 1 198 ? 9.609 33.844 18.266 1 93.56 198 MET A N 1
ATOM 1498 C CA . MET A 1 198 ? 8.695 34.094 19.375 1 93.56 198 MET A CA 1
ATOM 1499 C C . MET A 1 198 ? 9.453 34.531 20.625 1 93.56 198 MET A C 1
ATOM 1501 O O . MET A 1 198 ? 9.016 35.469 21.312 1 93.56 198 MET A O 1
ATOM 1505 N N . ASP A 1 199 ? 10.555 33.906 20.859 1 94.44 199 ASP A N 1
ATOM 1506 C CA . ASP A 1 199 ? 11.375 34.281 22 1 94.44 199 ASP A CA 1
ATOM 1507 C C . ASP A 1 199 ? 11.836 35.75 21.891 1 94.44 199 ASP A C 1
ATOM 1509 O O . ASP A 1 199 ? 11.836 36.469 22.875 1 94.44 199 ASP A O 1
ATOM 1513 N N . ALA A 1 200 ? 12.273 36.156 20.734 1 92.69 200 ALA A N 1
ATOM 1514 C CA . ALA A 1 200 ? 12.695 37.531 20.5 1 92.69 200 ALA A CA 1
ATOM 1515 C C . ALA A 1 200 ? 11.562 38.531 20.812 1 92.69 200 ALA A C 1
ATOM 1517 O O . ALA A 1 200 ? 11.789 39.594 21.375 1 92.69 200 ALA A O 1
ATOM 1518 N N . GLU A 1 201 ? 10.336 38.125 20.453 1 88.75 201 GLU A N 1
ATOM 1519 C CA . GLU A 1 201 ? 9.172 38.969 20.719 1 88.75 201 GLU A CA 1
ATOM 1520 C C . GLU A 1 201 ? 8.852 39 22.203 1 88.75 201 GLU A C 1
ATOM 1522 O O . GLU A 1 201 ? 8.453 40.062 22.719 1 88.75 201 GLU A O 1
ATOM 1527 N N . LEU A 1 202 ? 8.969 37.938 22.797 1 89.69 202 LEU A N 1
ATOM 1528 C CA . LEU A 1 202 ? 8.672 37.844 24.234 1 89.69 202 LEU A CA 1
ATOM 1529 C C . LEU A 1 202 ? 9.68 38.656 25.047 1 89.69 202 LEU A C 1
ATOM 1531 O O . LEU A 1 202 ? 9.359 39.156 26.125 1 89.69 202 LEU A O 1
ATOM 1535 N N . ASP A 1 203 ? 10.875 38.812 24.516 1 89.19 203 ASP A N 1
ATOM 1536 C CA . ASP A 1 203 ? 11.938 39.531 25.203 1 89.19 203 ASP A CA 1
ATOM 1537 C C . ASP A 1 203 ? 11.781 41.031 25.031 1 89.19 203 ASP A C 1
ATOM 1539 O O . ASP A 1 203 ? 12.375 41.812 25.766 1 89.19 203 ASP A O 1
ATOM 1543 N N . ARG A 1 204 ? 10.977 41.438 24.031 1 83.31 204 ARG A N 1
ATOM 1544 C CA . ARG A 1 204 ? 10.766 42.844 23.797 1 83.31 204 ARG A CA 1
ATOM 1545 C C . ARG A 1 204 ? 9.891 43.469 24.891 1 83.31 204 ARG A C 1
ATOM 1547 O O . ARG A 1 204 ? 9.023 42.781 25.453 1 83.31 204 ARG A O 1
ATOM 1554 N N . SER A 1 205 ? 10.125 44.719 25.172 1 71.38 205 SER A N 1
ATOM 1555 C CA . SER A 1 205 ? 9.398 45.438 26.219 1 71.38 205 SER A CA 1
ATOM 1556 C C . SER A 1 205 ? 7.898 45.469 25.922 1 71.38 205 SER A C 1
ATOM 1558 O O . SER A 1 205 ? 7.484 45.656 24.781 1 71.38 205 SER A O 1
ATOM 1560 N N . SER A 1 206 ? 7.109 45.156 26.875 1 65.44 206 SER A N 1
ATOM 1561 C CA . SER A 1 206 ? 5.652 45.094 26.797 1 65.44 206 SER A CA 1
ATOM 1562 C C . SER A 1 206 ? 5.07 46.469 26.516 1 65.44 206 SER A C 1
ATOM 1564 O O . SER A 1 206 ? 3.922 46.594 26.094 1 65.44 206 SER A O 1
ATOM 1566 N N . ARG A 1 207 ? 5.789 47.562 26.688 1 65.75 207 ARG A N 1
ATOM 1567 C CA . ARG A 1 207 ? 5.289 48.938 26.578 1 65.75 207 ARG A CA 1
ATOM 1568 C C . ARG A 1 207 ? 5.191 49.375 25.125 1 65.75 207 ARG A C 1
ATOM 1570 O O . ARG A 1 207 ? 4.484 50.312 24.797 1 65.75 207 ARG A O 1
ATOM 1577 N N . ASP A 1 208 ? 5.867 48.625 24.312 1 62.47 208 ASP A N 1
ATOM 1578 C CA . ASP A 1 208 ? 5.836 48.938 22.891 1 62.47 208 ASP A CA 1
ATOM 1579 C C . ASP A 1 208 ? 4.668 48.25 22.188 1 62.47 208 ASP A C 1
ATOM 1581 O O . ASP A 1 208 ? 4.723 47.062 21.922 1 62.47 208 ASP A O 1
ATOM 1585 N N . VAL A 1 209 ? 3.576 48.906 22.188 1 66.19 209 VAL A N 1
ATOM 1586 C CA . VAL A 1 209 ? 2.369 48.344 21.578 1 66.19 209 VAL A CA 1
ATOM 1587 C C . VAL A 1 209 ? 2.08 49.062 20.266 1 66.19 209 VAL A C 1
ATOM 1589 O O . VAL A 1 209 ? 0.974 49.562 20.047 1 66.19 209 VAL A O 1
ATOM 1592 N N . SER A 1 210 ? 3.109 49.094 19.453 1 71.44 210 SER A N 1
ATOM 1593 C CA . SER A 1 210 ? 2.871 49.688 18.156 1 71.44 210 SER A CA 1
ATOM 1594 C C . SER A 1 210 ? 2.037 48.781 17.266 1 71.44 210 SER A C 1
ATOM 1596 O O . SER A 1 210 ? 2.049 47.562 17.422 1 71.44 210 SER A O 1
ATOM 1598 N N . ALA A 1 211 ? 1.287 49.312 16.406 1 68.56 211 ALA A N 1
ATOM 1599 C CA . ALA A 1 211 ? 0.472 48.594 15.43 1 68.56 211 ALA A CA 1
ATOM 1600 C C . ALA A 1 211 ? 1.325 47.625 14.609 1 68.56 211 ALA A C 1
ATOM 1602 O O . ALA A 1 211 ? 0.896 46.5 14.312 1 68.56 211 ALA A O 1
ATOM 1603 N N . GLN A 1 212 ? 2.51 48.062 14.297 1 73.5 212 GLN A N 1
ATOM 1604 C CA . GLN A 1 212 ? 3.414 47.25 13.492 1 73.5 212 GLN A CA 1
ATOM 1605 C C . GLN A 1 212 ? 3.846 46 14.25 1 73.5 212 GLN A C 1
ATOM 1607 O O . GLN A 1 212 ? 3.871 44.906 13.688 1 73.5 212 GLN A O 1
ATOM 1612 N N . ARG A 1 213 ? 4.141 46.156 15.484 1 77.31 213 ARG A N 1
ATOM 1613 C CA . ARG A 1 213 ? 4.547 45.031 16.312 1 77.31 213 ARG A CA 1
ATOM 1614 C C . ARG A 1 213 ? 3.389 44.062 16.531 1 77.31 213 ARG A C 1
ATOM 1616 O O . ARG A 1 213 ? 3.568 42.844 16.484 1 77.31 213 ARG A O 1
ATOM 1623 N N . SER A 1 214 ? 2.27 44.656 16.766 1 73.5 214 SER A N 1
ATOM 1624 C CA . SER A 1 214 ? 1.084 43.844 16.984 1 73.5 214 SER A CA 1
ATOM 1625 C C . SER A 1 214 ? 0.743 43.031 15.734 1 73.5 214 SER A C 1
ATOM 1627 O O . SER A 1 214 ? 0.385 41.844 15.828 1 73.5 214 SER A O 1
ATOM 1629 N N . SER A 1 215 ? 0.922 43.656 14.602 1 73.56 215 SER A N 1
ATOM 1630 C CA . SER A 1 215 ? 0.671 42.969 13.336 1 73.56 215 SER A CA 1
ATOM 1631 C C . SER A 1 215 ? 1.648 41.812 13.133 1 73.56 215 SER A C 1
ATOM 1633 O O . SER A 1 215 ? 1.255 40.75 12.695 1 73.56 215 SER A O 1
ATOM 1635 N N . TYR A 1 216 ? 2.863 41.969 13.43 1 78.75 216 TYR A N 1
ATOM 1636 C CA . TYR A 1 216 ? 3.877 40.938 13.281 1 78.75 216 TYR A CA 1
ATOM 1637 C C . TYR A 1 216 ? 3.615 39.781 14.234 1 78.75 216 TYR A C 1
ATOM 1639 O O . TYR A 1 216 ? 3.732 38.625 13.852 1 78.75 216 TYR A O 1
ATOM 1647 N N . GLN A 1 217 ? 3.324 40.156 15.461 1 79.69 217 GLN A N 1
ATOM 1648 C CA . GLN A 1 217 ? 3.057 39.094 16.453 1 79.69 217 GLN A CA 1
ATOM 1649 C C . GLN A 1 217 ? 1.878 38.219 16.031 1 79.69 217 GLN A C 1
ATOM 1651 O O . GLN A 1 217 ? 1.896 37 16.234 1 79.69 217 GLN A O 1
ATOM 1656 N N . PHE A 1 218 ? 0.961 38.844 15.492 1 74.5 218 PHE A N 1
ATOM 1657 C CA . PHE A 1 218 ? -0.211 38.125 15.031 1 74.5 218 PHE A CA 1
ATOM 1658 C C . PHE A 1 218 ? 0.147 37.219 13.852 1 74.5 218 PHE A C 1
ATOM 1660 O O . PHE A 1 218 ? -0.224 36.031 13.836 1 74.5 218 PHE A O 1
ATOM 1667 N N . ALA A 1 219 ? 0.822 37.812 12.906 1 77.62 219 ALA A N 1
ATOM 1668 C CA . ALA A 1 219 ? 1.254 37.031 11.758 1 77.62 219 ALA A CA 1
ATOM 1669 C C . ALA A 1 219 ? 2.109 35.844 12.188 1 77.62 219 ALA A C 1
ATOM 1671 O O . ALA A 1 219 ? 1.979 34.75 11.641 1 77.62 219 ALA A O 1
ATOM 1672 N N . LEU A 1 220 ? 2.984 36.094 13.117 1 84.62 220 LEU A N 1
ATOM 1673 C CA . LEU A 1 220 ? 3.828 35.031 13.672 1 84.62 220 LEU A CA 1
ATOM 1674 C C . LEU A 1 220 ? 2.982 33.969 14.328 1 84.62 220 LEU A C 1
ATOM 1676 O O . LEU A 1 220 ? 3.227 32.781 14.117 1 84.62 220 LEU A O 1
ATOM 1680 N N . SER A 1 221 ? 2.008 34.375 15.102 1 81.62 221 SER A N 1
ATOM 1681 C CA . SER A 1 221 ? 1.107 33.438 15.758 1 81.62 221 SER A CA 1
ATOM 1682 C C . SER A 1 221 ? 0.399 32.562 14.734 1 81.62 221 SER A C 1
ATOM 1684 O O . SER A 1 221 ? 0.3 31.344 14.914 1 81.62 221 SER A O 1
ATOM 1686 N N . ILE A 1 222 ? -0.067 33.125 13.68 1 74.5 222 ILE A N 1
ATOM 1687 C CA . ILE A 1 222 ? -0.752 32.375 12.625 1 74.5 222 ILE A CA 1
ATOM 1688 C C . ILE A 1 222 ? 0.201 31.359 12.008 1 74.5 222 ILE A C 1
ATOM 1690 O O . ILE A 1 222 ? -0.169 30.203 11.797 1 74.5 222 ILE A O 1
ATOM 1694 N N . ALA A 1 223 ? 1.367 31.812 11.727 1 82.88 223 ALA A N 1
ATOM 1695 C CA . ALA A 1 223 ? 2.363 30.938 11.117 1 82.88 223 ALA A CA 1
ATOM 1696 C C . ALA A 1 223 ? 2.664 29.734 12.023 1 82.88 223 ALA A C 1
ATOM 1698 O O . ALA A 1 223 ? 2.816 28.609 11.539 1 82.88 223 ALA A O 1
ATOM 1699 N N . VAL A 1 224 ? 2.756 30.016 13.297 1 84.81 224 VAL A N 1
ATOM 1700 C CA . VAL A 1 224 ? 3.053 28.969 14.266 1 84.81 224 VAL A CA 1
ATOM 1701 C C . VAL A 1 224 ? 1.908 27.953 14.297 1 84.81 224 VAL A C 1
ATOM 1703 O O . VAL A 1 224 ? 2.139 26.75 14.25 1 84.81 224 VAL A O 1
ATOM 1706 N N . VAL A 1 225 ? 0.743 28.438 14.336 1 76.88 225 VAL A N 1
ATOM 1707 C CA . VAL A 1 225 ? -0.426 27.562 14.391 1 76.88 225 VAL A CA 1
ATOM 1708 C C . VAL A 1 225 ? -0.499 26.719 13.125 1 76.88 225 VAL A C 1
ATOM 1710 O O . VAL A 1 225 ? -0.753 25.516 13.188 1 76.88 225 VAL A O 1
ATOM 1713 N N . ARG A 1 226 ? -0.277 27.375 12.039 1 79.25 226 ARG A N 1
ATOM 1714 C CA . ARG A 1 226 ? -0.285 26.641 10.781 1 79.25 226 ARG A CA 1
ATOM 1715 C C . ARG A 1 226 ? 0.799 25.562 10.758 1 79.25 226 ARG A C 1
ATOM 1717 O O . ARG A 1 226 ? 0.579 24.469 10.258 1 79.25 226 ARG A O 1
ATOM 1724 N N . HIS A 1 227 ? 1.93 25.906 11.258 1 85.75 227 HIS A N 1
ATOM 1725 C CA . HIS A 1 227 ? 3.033 24.953 11.312 1 85.75 227 HIS A CA 1
ATOM 1726 C C . HIS A 1 227 ? 2.719 23.797 12.25 1 85.75 227 HIS A C 1
ATOM 1728 O O . HIS A 1 227 ? 3.01 22.625 11.938 1 85.75 227 HIS A O 1
ATOM 1734 N N . LEU A 1 228 ? 2.121 24.078 13.367 1 82.81 228 LEU A N 1
ATOM 1735 C CA . LEU A 1 228 ? 1.75 23.047 14.336 1 82.81 228 LEU A CA 1
ATOM 1736 C C . LEU A 1 228 ? 0.73 22.078 13.742 1 82.81 228 LEU A C 1
ATOM 1738 O O . LEU A 1 228 ? 0.753 20.891 14.047 1 82.81 228 LEU A O 1
ATOM 1742 N N . GLN A 1 229 ? -0.134 22.578 12.906 1 77.25 229 GLN A N 1
ATOM 1743 C CA . GLN A 1 229 ? -1.142 21.734 12.258 1 77.25 229 GLN A CA 1
ATOM 1744 C C . GLN A 1 229 ? -0.494 20.703 11.336 1 77.25 229 GLN A C 1
ATOM 1746 O O . GLN A 1 229 ? -1.092 19.672 11.031 1 77.25 229 GLN A O 1
ATOM 1751 N N . ARG A 1 230 ? 0.703 20.953 10.984 1 83.5 230 ARG A N 1
ATOM 1752 C CA . ARG A 1 230 ? 1.396 20.078 10.047 1 83.5 230 ARG A CA 1
ATOM 1753 C C . ARG A 1 230 ? 2.344 19.125 10.781 1 83.5 230 ARG A C 1
ATOM 1755 O O . ARG A 1 230 ? 3.088 18.375 10.148 1 83.5 230 ARG A O 1
ATOM 1762 N N . ASP A 1 231 ? 2.283 19.281 12.102 1 87.31 231 ASP A N 1
ATOM 1763 C CA . ASP A 1 231 ? 3.055 18.297 12.867 1 87.31 231 ASP A CA 1
ATOM 1764 C C . ASP A 1 231 ? 2.592 16.875 12.57 1 87.31 231 ASP A C 1
ATOM 1766 O O . ASP A 1 231 ? 1.41 16.562 12.711 1 87.31 231 ASP A O 1
ATOM 1770 N N . PRO A 1 232 ? 3.518 16 12.203 1 89.62 232 PRO A N 1
ATOM 1771 C CA . PRO A 1 232 ? 3.104 14.641 11.867 1 89.62 232 PRO A CA 1
ATOM 1772 C C . PRO A 1 232 ? 2.645 13.836 13.078 1 89.62 232 PRO A C 1
ATOM 1774 O O . PRO A 1 232 ? 1.989 12.805 12.93 1 89.62 232 PRO A O 1
ATOM 1777 N N . LEU A 1 233 ? 2.992 14.281 14.273 1 87.81 233 LEU A N 1
ATOM 1778 C CA . LEU A 1 233 ? 2.564 13.648 15.516 1 87.81 233 LEU A CA 1
ATOM 1779 C C . LEU A 1 233 ? 3.014 12.188 15.57 1 87.81 233 LEU A C 1
ATOM 1781 O O . LEU A 1 233 ? 2.213 11.297 15.852 1 87.81 233 LEU A O 1
ATOM 1785 N N . LEU A 1 234 ? 4.297 11.953 15.305 1 91.12 234 LEU A N 1
ATOM 1786 C CA . LEU A 1 234 ? 4.859 10.609 15.305 1 91.12 234 LEU A CA 1
ATOM 1787 C C . LEU A 1 234 ? 5.156 10.141 16.719 1 91.12 234 LEU A C 1
ATOM 1789 O O . LEU A 1 234 ? 5.324 10.961 17.625 1 91.12 234 LEU A O 1
ATOM 1793 N N . PRO A 1 235 ? 5.148 8.805 16.906 1 90.31 235 PRO A N 1
ATOM 1794 C CA . PRO A 1 235 ? 5.57 8.289 18.203 1 90.31 235 PRO A CA 1
ATOM 1795 C C . PRO A 1 235 ? 6.992 8.703 18.578 1 90.31 235 PRO A C 1
ATOM 1797 O O . PRO A 1 235 ? 7.824 8.922 17.688 1 90.31 235 PRO A O 1
ATOM 1800 N N . ALA A 1 236 ? 7.211 8.703 19.859 1 87.75 236 ALA A N 1
ATOM 1801 C CA . ALA A 1 236 ? 8.5 9.148 20.391 1 87.75 236 ALA A CA 1
ATOM 1802 C C . ALA A 1 236 ? 9.641 8.305 19.828 1 87.75 236 ALA A C 1
ATOM 1804 O O . ALA A 1 236 ? 10.742 8.812 19.625 1 87.75 236 ALA A O 1
ATOM 1805 N N . GLU A 1 237 ? 9.375 7.035 19.609 1 89.38 237 GLU A N 1
ATOM 1806 C CA . GLU A 1 237 ? 10.383 6.102 19.125 1 89.38 237 GLU A CA 1
ATOM 1807 C C . GLU A 1 237 ? 10.867 6.492 17.734 1 89.38 237 GLU A C 1
ATOM 1809 O O . GLU A 1 237 ? 11.938 6.066 17.297 1 89.38 237 GLU A O 1
ATOM 1814 N N . LEU A 1 238 ? 10.039 7.285 17.062 1 92 238 LEU A N 1
ATOM 1815 C CA . LEU A 1 238 ? 10.367 7.598 15.68 1 92 238 LEU A CA 1
ATOM 1816 C C . LEU A 1 238 ? 10.875 9.031 15.547 1 92 238 LEU A C 1
ATOM 1818 O O . LEU A 1 238 ? 11.281 9.445 14.461 1 92 238 LEU A O 1
ATOM 1822 N N . ILE A 1 239 ? 10.773 9.656 16.719 1 88.88 239 ILE A N 1
ATOM 1823 C CA . ILE A 1 239 ? 11.242 11.039 16.656 1 88.88 239 ILE A CA 1
ATOM 1824 C C . ILE A 1 239 ? 12.438 11.227 17.578 1 88.88 239 ILE A C 1
ATOM 1826 O O . ILE A 1 239 ? 12.578 10.516 18.578 1 88.88 239 ILE A O 1
ATOM 1830 N N . GLY A 1 240 ? 13.414 11.898 17.234 1 83.5 240 GLY A N 1
ATOM 1831 C CA . GLY A 1 240 ? 14.586 12.148 18.062 1 83.5 240 GLY A CA 1
ATOM 1832 C C . GLY A 1 240 ? 14.266 12.836 19.375 1 83.5 240 GLY A C 1
ATOM 1833 O O . GLY A 1 240 ? 13.188 13.422 19.531 1 83.5 240 GLY A O 1
ATOM 1834 N N . ASP A 1 241 ? 15.086 12.789 20.328 1 86 241 ASP A N 1
ATOM 1835 C CA . ASP A 1 241 ? 14.93 13.367 21.672 1 86 241 ASP A CA 1
ATOM 1836 C C . ASP A 1 241 ? 14.828 14.883 21.609 1 86 241 ASP A C 1
ATOM 1838 O O . ASP A 1 241 ? 14.266 15.516 22.5 1 86 241 ASP A O 1
ATOM 1842 N N . ASP A 1 242 ? 15.25 15.438 20.578 1 90.31 242 ASP A N 1
ATOM 1843 C CA . ASP A 1 242 ? 15.32 16.891 20.484 1 90.31 242 ASP A CA 1
ATOM 1844 C C . ASP A 1 242 ? 14.188 17.438 19.625 1 90.31 242 ASP A C 1
ATOM 1846 O O . ASP A 1 242 ? 14.281 18.547 19.109 1 90.31 242 ASP A O 1
ATOM 1850 N N . TRP A 1 243 ? 13.148 16.688 19.516 1 91.75 243 TRP A N 1
ATOM 1851 C CA . TRP A 1 243 ? 12.039 17.156 18.688 1 91.75 243 TRP A CA 1
ATOM 1852 C C . TRP A 1 243 ? 11.422 18.422 19.281 1 91.75 243 TRP A C 1
ATOM 1854 O O . TRP A 1 243 ? 11.062 18.453 20.453 1 91.75 243 TRP A O 1
ATOM 1864 N N . PRO A 1 244 ? 11.266 19.453 18.484 1 93.88 244 PRO A N 1
ATOM 1865 C CA . PRO A 1 244 ? 10.898 20.75 19.016 1 93.88 244 PRO A CA 1
ATOM 1866 C C . PRO A 1 244 ? 9.383 20.953 19.094 1 93.88 244 PRO A C 1
ATOM 1868 O O . PRO A 1 244 ? 8.906 22.094 19.172 1 93.88 244 PRO A O 1
ATOM 1871 N N . GLY A 1 245 ? 8.609 19.859 19.078 1 88.75 245 GLY A N 1
ATOM 1872 C CA . GLY A 1 245 ? 7.16 19.984 19.156 1 88.75 245 GLY A CA 1
ATOM 1873 C C . GLY A 1 245 ? 6.688 20.609 20.453 1 88.75 245 GLY A C 1
ATOM 1874 O O . GLY A 1 245 ? 5.98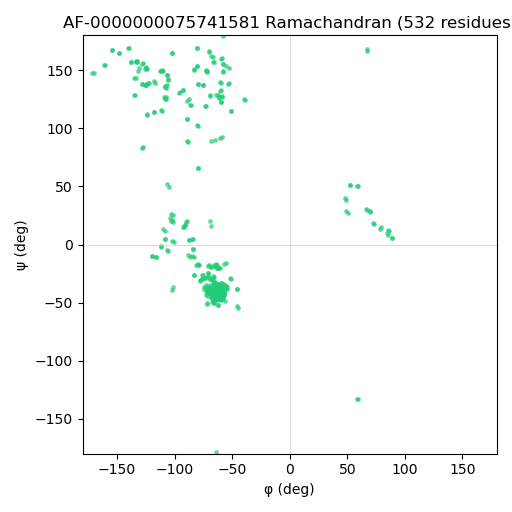4 21.609 20.438 1 88.75 245 GLY A O 1
ATOM 1875 N N . HIS A 1 246 ? 7.133 20.078 21.5 1 86.31 246 HIS A N 1
ATOM 1876 C CA . HIS A 1 246 ? 6.715 20.562 22.812 1 86.31 246 HIS A CA 1
ATOM 1877 C C . HIS A 1 246 ? 7.227 21.969 23.062 1 86.31 246 HIS A C 1
ATOM 1879 O O . HIS A 1 246 ? 6.457 22.859 23.453 1 86.31 246 HIS A O 1
ATOM 1885 N N . PRO A 1 247 ? 8.516 22.234 22.812 1 91.75 247 PRO A N 1
ATOM 1886 C CA . PRO A 1 247 ? 8.992 23.609 22.969 1 91.75 247 PRO A CA 1
ATOM 1887 C C . PRO A 1 247 ? 8.219 24.609 22.125 1 91.75 247 PRO A C 1
ATOM 1889 O O . PRO A 1 247 ? 7.953 25.734 22.562 1 91.75 247 PRO A O 1
ATOM 1892 N N . LEU A 1 248 ? 7.863 24.266 20.953 1 91.31 248 LEU A N 1
ATOM 1893 C CA . LEU A 1 248 ? 7.102 25.141 20.062 1 91.31 248 LEU A CA 1
ATOM 1894 C C . LEU A 1 248 ? 5.746 25.484 20.672 1 91.31 248 LEU A C 1
ATOM 1896 O O . LEU A 1 248 ? 5.363 26.656 20.75 1 91.31 248 LEU A O 1
ATOM 1900 N N . ARG A 1 249 ? 5.109 24.516 21.156 1 85.75 249 ARG A N 1
ATOM 1901 C CA . ARG A 1 249 ? 3.793 24.719 21.766 1 85.75 249 ARG A CA 1
ATOM 1902 C C . ARG A 1 249 ? 3.885 25.562 23.016 1 85.75 249 ARG A C 1
ATOM 1904 O O . ARG A 1 249 ? 3.078 26.469 23.219 1 85.75 249 ARG A O 1
ATOM 1911 N N . SER A 1 250 ? 4.832 25.234 23.828 1 88.44 250 SER A N 1
ATOM 1912 C CA . SER A 1 250 ? 4.988 25.969 25.078 1 88.44 250 SER A CA 1
ATOM 1913 C C . SER A 1 250 ? 5.309 27.438 24.828 1 88.44 250 SER A C 1
ATOM 1915 O O . SER A 1 250 ? 4.777 28.312 25.516 1 88.44 250 SER A O 1
ATOM 1917 N N . THR A 1 251 ? 6.168 27.688 23.875 1 91.81 251 THR A N 1
ATOM 1918 C CA . THR A 1 251 ? 6.523 29.078 23.562 1 91.81 251 THR A CA 1
ATOM 1919 C C . THR A 1 251 ? 5.336 29.812 22.953 1 91.81 251 THR A C 1
ATOM 1921 O O . THR A 1 251 ? 5.121 30.984 23.234 1 91.81 251 THR A O 1
ATOM 1924 N N . TYR A 1 252 ? 4.578 29.125 22.172 1 86.94 252 TYR A N 1
ATOM 1925 C CA . TYR A 1 252 ? 3.381 29.719 21.578 1 86.94 252 TYR A CA 1
ATOM 1926 C C . TYR A 1 252 ? 2.385 30.125 22.656 1 86.94 252 TYR A C 1
ATOM 1928 O O . TYR A 1 252 ? 1.807 31.219 22.609 1 86.94 252 TYR A O 1
ATOM 1936 N N . LEU A 1 253 ? 2.201 29.281 23.578 1 81.25 253 LEU A N 1
ATOM 1937 C CA . LEU A 1 253 ? 1.266 29.578 24.656 1 81.25 253 LEU A CA 1
ATOM 1938 C C . LEU A 1 253 ? 1.706 30.812 25.438 1 81.25 253 LEU A C 1
ATOM 1940 O O . LEU A 1 253 ? 0.875 31.641 25.812 1 81.25 253 LEU A O 1
ATOM 1944 N N . ARG A 1 254 ? 2.965 30.891 25.641 1 86.56 254 ARG A N 1
ATOM 1945 C CA . ARG A 1 254 ? 3.494 32.062 26.328 1 86.56 254 ARG A CA 1
ATOM 1946 C C . ARG A 1 254 ? 3.266 33.312 25.5 1 86.56 254 ARG A C 1
ATOM 1948 O O . ARG A 1 254 ? 2.889 34.375 26.047 1 86.56 254 ARG A O 1
ATOM 1955 N N . LEU A 1 255 ? 3.477 33.25 24.266 1 83.75 255 LEU A N 1
ATOM 1956 C CA . LEU A 1 255 ? 3.277 34.406 23.375 1 83.75 255 LEU A CA 1
ATOM 1957 C C . LEU A 1 255 ? 1.806 34.812 23.328 1 83.75 255 LEU A C 1
ATOM 1959 O O . LEU A 1 255 ? 1.479 36 23.375 1 83.75 255 LEU A O 1
ATOM 1963 N N . ASP A 1 256 ? 1.012 33.812 23.203 1 78 256 ASP A N 1
ATOM 1964 C CA . ASP A 1 256 ? -0.428 34.062 23.141 1 78 256 ASP A CA 1
ATOM 1965 C C . ASP A 1 256 ? -0.938 34.719 24.406 1 78 256 ASP A C 1
ATOM 1967 O O . ASP A 1 256 ? -1.747 35.656 24.344 1 78 256 ASP A O 1
ATOM 1971 N N . GLU A 1 257 ? -0.483 34.281 25.516 1 77 257 GLU A N 1
ATOM 1972 C CA . GLU A 1 257 ? -0.858 34.906 26.797 1 77 257 GLU A CA 1
ATOM 1973 C C . GLU A 1 257 ? -0.4 36.344 26.859 1 77 257 GLU A C 1
ATOM 1975 O O . GLU A 1 257 ? -1.139 37.219 27.328 1 77 257 GLU A O 1
ATOM 1980 N N . ALA A 1 258 ? 0.807 36.562 26.438 1 77.44 258 ALA A N 1
ATOM 1981 C CA . ALA A 1 258 ? 1.34 37.906 26.422 1 77.44 258 ALA A CA 1
ATOM 1982 C C . ALA A 1 258 ? 0.521 38.812 25.5 1 77.44 258 ALA A C 1
ATOM 1984 O O . ALA A 1 258 ? 0.267 39.969 25.844 1 77.44 258 ALA A O 1
ATOM 1985 N N . PHE A 1 259 ? 0.115 38.25 24.438 1 72.25 259 PHE A N 1
ATOM 1986 C CA . PHE A 1 259 ? -0.684 39 23.484 1 72.25 259 PHE A CA 1
ATOM 1987 C C . PHE A 1 259 ? -2.059 39.344 24.047 1 72.25 259 PHE A C 1
ATOM 1989 O O . PHE A 1 259 ? -2.537 40.469 23.938 1 72.25 259 PHE A O 1
ATOM 1996 N N . LYS A 1 260 ? -2.668 38.406 24.656 1 69.81 260 LYS A N 1
ATOM 1997 C CA . LYS A 1 260 ? -3.988 38.594 25.25 1 69.81 260 LYS A CA 1
ATOM 1998 C C . LYS A 1 260 ? -3.939 39.625 26.375 1 69.81 260 LYS A C 1
ATOM 2000 O O . LYS A 1 260 ? -4.859 40.438 26.516 1 69.81 260 LYS A O 1
ATOM 2005 N N . ARG A 1 261 ? -2.943 39.562 27.094 1 71.81 261 ARG A N 1
ATOM 2006 C CA . ARG A 1 261 ? -2.775 40.531 28.172 1 71.81 261 ARG A CA 1
ATOM 2007 C C . ARG A 1 261 ? -2.641 41.938 27.609 1 71.81 261 ARG A C 1
ATOM 2009 O O . ARG A 1 261 ? -3.201 42.906 28.172 1 71.81 261 ARG A O 1
ATOM 2016 N N . ARG A 1 262 ? -1.98 42.031 26.578 1 69.25 262 ARG A N 1
ATOM 2017 C CA . ARG A 1 262 ? -1.786 43.344 25.953 1 69.25 262 ARG A CA 1
ATOM 2018 C C . ARG A 1 262 ? -3.09 43.875 25.359 1 69.25 262 ARG A C 1
ATOM 2020 O O . ARG A 1 262 ? -3.383 45.062 25.438 1 69.25 262 ARG A O 1
ATOM 2027 N N . MET A 1 263 ? -3.818 42.969 24.812 1 63.62 263 MET A N 1
ATOM 2028 C CA . MET A 1 263 ? -5.09 43.375 24.203 1 63.62 263 MET A CA 1
ATOM 2029 C C . MET A 1 263 ? -6.109 43.75 25.266 1 63.62 263 MET A C 1
ATOM 2031 O O . MET A 1 263 ? -6.918 44.656 25.062 1 63.62 263 MET A O 1
ATOM 2035 N N . SER A 1 264 ? -6.113 42.969 26.281 1 63.84 264 SER A N 1
ATOM 2036 C CA . SER A 1 264 ? -7.012 43.281 27.391 1 63.84 264 SER A CA 1
ATOM 2037 C C . SER A 1 264 ? -6.711 44.688 27.953 1 63.84 264 SER A C 1
ATOM 2039 O O . SER A 1 264 ? -7.625 45.406 28.359 1 63.84 264 SER A O 1
ATOM 2041 N N . HIS A 1 265 ? -5.48 44.969 27.938 1 58.56 265 HIS A N 1
ATOM 2042 C CA . HIS A 1 265 ? -5.113 46.281 28.406 1 58.56 265 HIS A CA 1
ATOM 2043 C C . HIS A 1 265 ? -5.535 47.375 27.422 1 58.56 265 HIS A C 1
ATOM 2045 O O . HIS A 1 265 ? -5.82 48.5 27.812 1 58.56 265 HIS A O 1
ATOM 2051 N N . ALA A 1 266 ? -5.594 46.938 26.234 1 55.06 266 ALA A N 1
ATOM 2052 C CA . ALA A 1 266 ? -6.023 47.875 25.219 1 55.06 266 ALA A CA 1
ATOM 2053 C C . ALA A 1 266 ? -7.531 48.094 25.281 1 55.06 266 ALA A C 1
ATOM 2055 O O . ALA A 1 266 ? -8.023 49.156 24.891 1 55.06 266 ALA A O 1
ATOM 2056 N N . PHE A 1 267 ? -8.25 47.062 25.719 1 51.88 267 PHE A N 1
ATOM 2057 C CA . PHE A 1 267 ? -9.711 47.125 25.766 1 51.88 267 PHE A CA 1
ATOM 2058 C C . PHE A 1 267 ? -10.188 47.781 27.047 1 51.88 267 PHE A C 1
ATOM 2060 O O . PHE A 1 267 ? -11.375 48.062 27.219 1 51.88 267 PHE A O 1
ATOM 2067 N N . ARG A 1 268 ? -9.312 48.031 28.031 1 46.88 268 ARG A N 1
ATOM 2068 C CA . ARG A 1 268 ? -9.695 48.781 29.219 1 46.88 268 ARG A CA 1
ATOM 2069 C C . ARG A 1 268 ? -9.375 50.281 29.047 1 46.88 268 ARG A C 1
ATOM 2071 O O . ARG A 1 268 ? -8.367 50.625 28.422 1 46.88 268 ARG A O 1
ATOM 2078 N N . MET B 1 1 ? -17.438 -34.406 -22.172 1 73.44 1 MET B N 1
ATOM 2079 C CA . MET B 1 1 ? -16.938 -33.062 -21.922 1 73.44 1 MET B CA 1
ATOM 2080 C C . MET B 1 1 ? -17.609 -32.062 -22.844 1 73.44 1 MET B C 1
ATOM 2082 O O . MET B 1 1 ? -17.75 -32.312 -24.047 1 73.44 1 MET B O 1
ATOM 2086 N N . SER B 1 2 ? -18.203 -31.047 -22.25 1 84.12 2 SER B N 1
ATOM 2087 C CA . SER B 1 2 ? -18.875 -30.031 -23.062 1 84.12 2 SER B CA 1
ATOM 2088 C C . SER B 1 2 ? -17.891 -29.391 -24.047 1 84.12 2 SER B C 1
ATOM 2090 O O . SER B 1 2 ? -16.688 -29.344 -23.781 1 84.12 2 SER B O 1
ATOM 2092 N N . PRO B 1 3 ? -18.359 -28.953 -25.25 1 83.62 3 PRO B N 1
ATOM 2093 C CA . PRO B 1 3 ? -17.484 -28.266 -26.203 1 83.62 3 PRO B CA 1
ATOM 2094 C C . PRO B 1 3 ? -16.797 -27.047 -25.594 1 83.62 3 PRO B C 1
ATOM 2096 O O . PRO B 1 3 ? -15.648 -26.75 -25.953 1 83.62 3 PRO B O 1
ATOM 2099 N N . LYS B 1 4 ? -17.562 -26.391 -24.734 1 84.56 4 LYS B N 1
ATOM 2100 C CA . LYS B 1 4 ? -16.953 -25.234 -24.078 1 84.56 4 LYS B CA 1
ATOM 2101 C C . LYS B 1 4 ? -15.789 -25.656 -23.188 1 84.56 4 LYS B C 1
ATOM 2103 O O . LYS B 1 4 ? -14.75 -25 -23.188 1 84.56 4 LYS B O 1
ATOM 2108 N N . SER B 1 5 ? -15.93 -26.578 -22.531 1 82.75 5 SER B N 1
ATOM 2109 C CA . SER B 1 5 ? -14.883 -27.094 -21.656 1 82.75 5 SER B CA 1
ATOM 2110 C C . SER B 1 5 ? -13.695 -27.609 -22.469 1 82.75 5 SER B C 1
ATOM 2112 O O . SER B 1 5 ? -12.539 -27.391 -22.078 1 82.75 5 SER B O 1
ATOM 2114 N N . ALA B 1 6 ? -14.016 -28.266 -23.547 1 86 6 ALA B N 1
ATOM 2115 C CA . ALA B 1 6 ? -12.953 -28.781 -24.406 1 86 6 ALA B CA 1
ATOM 2116 C C . ALA B 1 6 ? -12.117 -27.656 -25 1 86 6 ALA B C 1
ATOM 2118 O O . ALA B 1 6 ? -10.891 -27.75 -25.078 1 86 6 ALA B O 1
ATOM 2119 N N . ALA B 1 7 ? -12.75 -26.625 -25.406 1 85.56 7 ALA B N 1
ATOM 2120 C CA . ALA B 1 7 ? -12.055 -25.453 -25.953 1 85.56 7 ALA B CA 1
ATOM 2121 C C . ALA B 1 7 ? -11.156 -24.812 -24.906 1 85.56 7 ALA B C 1
ATOM 2123 O O . ALA B 1 7 ? -10.047 -24.359 -25.203 1 85.56 7 ALA B O 1
ATOM 2124 N N . ARG B 1 8 ? -11.648 -24.766 -23.719 1 86.25 8 ARG B N 1
ATOM 2125 C CA . ARG B 1 8 ? -10.891 -24.188 -22.609 1 86.25 8 ARG B CA 1
ATOM 2126 C C . ARG B 1 8 ? -9.625 -25 -22.328 1 86.25 8 ARG B C 1
ATOM 2128 O O . ARG B 1 8 ? -8.547 -24.422 -22.141 1 86.25 8 ARG B O 1
ATOM 2135 N N . VAL B 1 9 ? -9.781 -26.234 -22.344 1 87.44 9 VAL B N 1
ATOM 2136 C CA . VAL B 1 9 ? -8.656 -27.109 -22.078 1 87.44 9 VAL B CA 1
ATOM 2137 C C . VAL B 1 9 ? -7.617 -26.984 -23.188 1 87.44 9 VAL B C 1
ATOM 2139 O O . VAL B 1 9 ? -6.414 -26.938 -22.922 1 87.44 9 VAL B O 1
ATOM 2142 N N . ARG B 1 10 ? -8.078 -26.906 -24.422 1 84.75 10 ARG B N 1
ATOM 2143 C CA . ARG B 1 10 ? -7.168 -26.719 -25.547 1 84.75 10 ARG B CA 1
ATOM 2144 C C . ARG B 1 10 ? -6.348 -25.438 -25.391 1 84.75 10 ARG B C 1
ATOM 2146 O O . ARG B 1 10 ? -5.148 -25.422 -25.672 1 84.75 10 ARG B O 1
ATOM 2153 N N . ARG B 1 11 ? -7.008 -24.406 -24.953 1 84.94 11 ARG B N 1
ATOM 2154 C CA . ARG B 1 11 ? -6.32 -23.141 -24.719 1 84.94 11 ARG B CA 1
ATOM 2155 C C . ARG B 1 11 ? -5.273 -23.281 -23.609 1 84.94 11 ARG B C 1
ATOM 2157 O O . ARG B 1 11 ? -4.168 -22.75 -23.734 1 84.94 11 ARG B O 1
ATOM 2164 N N . LEU B 1 12 ? -5.562 -24.031 -22.578 1 85.31 12 LEU B N 1
ATOM 2165 C CA . LEU B 1 12 ? -4.68 -24.203 -21.422 1 85.31 12 LEU B CA 1
ATOM 2166 C C . LEU B 1 12 ? -3.479 -25.078 -21.797 1 85.31 12 LEU B C 1
ATOM 2168 O O . LEU B 1 12 ? -2.371 -24.844 -21.297 1 85.31 12 LEU B O 1
ATOM 2172 N N . ILE B 1 13 ? -3.713 -26.047 -22.609 1 79.12 13 ILE B N 1
ATOM 2173 C CA . ILE B 1 13 ? -2.629 -26.906 -23.062 1 79.12 13 ILE B CA 1
ATOM 2174 C C . ILE B 1 13 ? -1.758 -26.172 -24.062 1 79.12 13 ILE B C 1
ATOM 2176 O O . ILE B 1 13 ? -0.53 -26.281 -24.031 1 79.12 13 ILE B O 1
ATOM 2180 N N . GLY B 1 14 ? -2.371 -25.266 -24.75 1 73.12 14 GLY B N 1
ATOM 2181 C CA . GLY B 1 14 ? -1.667 -24.516 -25.766 1 73.12 14 GLY B CA 1
ATOM 2182 C C . GLY B 1 14 ? -1.248 -25.359 -26.953 1 73.12 14 GLY B C 1
ATOM 2183 O O . GLY B 1 14 ? -1.553 -26.547 -27.016 1 73.12 14 GLY B O 1
ATOM 2184 N N . ASN B 1 15 ? -0.848 -24.719 -28.016 1 59.62 15 ASN B N 1
ATOM 2185 C CA . ASN B 1 15 ? -0.43 -25.359 -29.25 1 59.62 15 ASN B CA 1
ATOM 2186 C C . ASN B 1 15 ? 1.076 -25.594 -29.281 1 59.62 15 ASN B C 1
ATOM 2188 O O . ASN B 1 15 ? 1.653 -25.828 -30.344 1 59.62 15 ASN B O 1
ATOM 2192 N N . ARG B 1 16 ? 1.665 -25.5 -28.25 1 55.38 16 ARG B N 1
ATOM 2193 C CA . ARG B 1 16 ? 3.113 -25.609 -28.375 1 55.38 16 ARG B CA 1
ATOM 2194 C C . ARG B 1 16 ? 3.541 -27.078 -28.469 1 55.38 16 ARG B C 1
ATOM 2196 O O . ARG B 1 16 ? 3.172 -27.891 -27.625 1 55.38 16 ARG B O 1
ATOM 2203 N N . PRO B 1 17 ? 3.844 -27.453 -29.703 1 59.22 17 PRO B N 1
ATOM 2204 C CA . PRO B 1 17 ? 4.406 -28.797 -29.766 1 59.22 17 PRO B CA 1
ATOM 2205 C C . PRO B 1 17 ? 5.363 -29.109 -28.609 1 59.22 17 PRO B C 1
ATOM 2207 O O . PRO B 1 17 ? 6.074 -28.219 -28.141 1 59.22 17 PRO B O 1
ATOM 2210 N N . LEU B 1 18 ? 5.012 -30.188 -27.953 1 66.5 18 LEU B N 1
ATOM 2211 C CA . LEU B 1 18 ? 5.91 -30.516 -26.859 1 66.5 18 LEU B CA 1
ATOM 2212 C C . LEU B 1 18 ? 7.332 -30.734 -27.359 1 66.5 18 LEU B C 1
ATOM 2214 O O . LEU B 1 18 ? 7.586 -31.672 -28.109 1 66.5 18 LEU B O 1
ATOM 2218 N N . SER B 1 19 ? 8.133 -29.688 -27.359 1 76 19 SER B N 1
ATOM 2219 C CA . SER B 1 19 ? 9.547 -29.859 -27.688 1 76 19 SER B CA 1
ATOM 2220 C C . SER B 1 19 ? 10.18 -30.953 -26.828 1 76 19 SER B C 1
ATOM 2222 O O . SER B 1 19 ? 9.609 -31.359 -25.812 1 76 19 SER B O 1
ATOM 2224 N N . ALA B 1 20 ? 11.25 -31.594 -27.422 1 83.5 20 ALA B N 1
ATOM 2225 C CA . ALA B 1 20 ? 12 -32.562 -26.625 1 83.5 20 ALA B CA 1
ATOM 2226 C C . ALA B 1 20 ? 12.312 -32.031 -25.234 1 83.5 20 ALA B C 1
ATOM 2228 O O . ALA B 1 20 ? 12.188 -32.75 -24.25 1 83.5 20 ALA B O 1
ATOM 2229 N N . ARG B 1 21 ? 12.617 -30.766 -25.234 1 84.75 21 ARG B N 1
ATOM 2230 C CA . ARG B 1 21 ? 12.945 -30.125 -23.969 1 84.75 21 ARG B CA 1
ATOM 2231 C C . ARG B 1 21 ? 11.742 -30.125 -23.031 1 84.75 21 ARG B C 1
ATOM 2233 O O . ARG B 1 21 ? 11.867 -30.469 -21.844 1 84.75 21 ARG B O 1
ATOM 2240 N N . SER B 1 22 ? 10.695 -29.766 -23.609 1 75.19 22 SER B N 1
ATOM 2241 C CA . SER B 1 22 ? 9.484 -29.688 -22.812 1 75.19 22 SER B CA 1
ATOM 2242 C C . SER B 1 22 ? 9.086 -31.062 -22.266 1 75.19 22 SER B C 1
ATOM 2244 O O . SER B 1 22 ? 8.688 -31.188 -21.109 1 75.19 22 SER B O 1
ATOM 2246 N N . VAL B 1 23 ? 9.18 -32.062 -23.141 1 76.38 23 VAL B N 1
ATOM 2247 C CA . VAL B 1 23 ? 8.812 -33.438 -22.75 1 76.38 23 VAL B CA 1
ATOM 2248 C C . VAL B 1 23 ? 9.734 -33.906 -21.641 1 76.38 23 VAL B C 1
ATOM 2250 O O . VAL B 1 23 ? 9.266 -34.438 -20.625 1 76.38 23 VAL B O 1
ATOM 2253 N N . LEU B 1 24 ? 10.992 -33.719 -21.812 1 83.31 24 LEU B N 1
ATOM 2254 C CA . LEU B 1 24 ? 11.977 -34.219 -20.844 1 83.31 24 LEU B CA 1
ATOM 2255 C C . LEU B 1 24 ? 11.891 -33.438 -19.531 1 83.31 24 LEU B C 1
ATOM 2257 O O . LEU B 1 24 ? 11.938 -34.062 -18.453 1 83.31 24 LEU B O 1
ATOM 2261 N N . ALA B 1 25 ? 11.688 -32.188 -19.625 1 79.75 25 ALA B N 1
ATOM 2262 C CA . ALA B 1 25 ? 11.523 -31.375 -18.422 1 79.75 25 ALA B CA 1
ATOM 2263 C C . ALA B 1 25 ? 10.281 -31.797 -17.641 1 79.75 25 ALA B C 1
ATOM 2265 O O . ALA B 1 25 ? 10.328 -31.938 -16.422 1 79.75 25 ALA B O 1
ATOM 2266 N N . SER B 1 26 ? 9.273 -31.938 -18.359 1 71.12 26 SER B N 1
ATOM 2267 C CA . SER B 1 26 ? 8.008 -32.312 -17.734 1 71.12 26 SER B CA 1
ATOM 2268 C C . SER B 1 26 ? 8.094 -33.688 -17.062 1 71.12 26 SER B C 1
ATOM 2270 O O . SER B 1 26 ? 7.543 -33.875 -15.992 1 71.12 26 SER B O 1
ATOM 2272 N N . ALA B 1 27 ? 8.758 -34.625 -17.797 1 74.44 27 ALA B N 1
ATOM 2273 C CA . ALA B 1 27 ? 8.945 -35.969 -17.234 1 74.44 27 ALA B CA 1
ATOM 2274 C C . ALA B 1 27 ? 9.688 -35.906 -15.898 1 74.44 27 ALA B C 1
ATOM 2276 O O . ALA B 1 27 ? 9.32 -36.562 -14.938 1 74.44 27 ALA B O 1
ATOM 2277 N N . LEU B 1 28 ? 10.656 -35.094 -15.867 1 78 28 LEU B N 1
ATOM 2278 C CA . LEU B 1 28 ? 11.461 -34.969 -14.648 1 78 28 LEU B CA 1
ATOM 2279 C C . LEU B 1 28 ? 10.68 -34.25 -13.555 1 78 28 LEU B C 1
ATOM 2281 O O . LEU B 1 28 ? 10.789 -34.594 -12.383 1 78 28 LEU B O 1
ATOM 2285 N N . LEU B 1 29 ? 9.914 -33.312 -13.961 1 71.19 29 LEU B N 1
ATOM 2286 C CA . LEU B 1 29 ? 9.117 -32.531 -13.016 1 71.19 29 LEU B CA 1
ATOM 2287 C C . LEU B 1 29 ? 8.062 -33.406 -12.352 1 71.19 29 LEU B C 1
ATOM 2289 O O . LEU B 1 29 ? 7.707 -33.188 -11.188 1 71.19 29 LEU B O 1
ATOM 2293 N N . GLY B 1 30 ? 7.645 -34.312 -13.102 1 64.19 30 GLY B N 1
ATOM 2294 C CA . GLY B 1 30 ? 6.609 -35.219 -12.602 1 64.19 30 GLY B CA 1
ATOM 2295 C C . GLY B 1 30 ? 7.16 -36.406 -11.836 1 64.19 30 GLY B C 1
ATOM 2296 O O . GLY B 1 30 ? 6.406 -37.125 -11.195 1 64.19 30 GLY B O 1
ATOM 2297 N N . ALA B 1 31 ? 8.453 -36.5 -11.969 1 67.19 31 ALA B N 1
ATOM 2298 C CA . ALA B 1 31 ? 9.062 -37.656 -11.312 1 67.19 31 ALA B CA 1
ATOM 2299 C C . ALA B 1 31 ? 9.141 -37.469 -9.805 1 67.19 31 ALA B C 1
ATOM 2301 O O . ALA B 1 31 ? 9.328 -36.344 -9.328 1 67.19 31 ALA B O 1
ATOM 2302 N N . ASP B 1 32 ? 8.828 -38.469 -9.008 1 62.03 32 ASP B N 1
ATOM 2303 C CA . ASP B 1 32 ? 8.805 -38.438 -7.551 1 62.03 32 ASP B CA 1
ATOM 2304 C C . ASP B 1 32 ? 10.055 -37.75 -6.996 1 62.03 32 ASP B C 1
ATOM 2306 O O . ASP B 1 32 ? 9.961 -36.875 -6.152 1 62.03 32 ASP B O 1
ATOM 2310 N N . GLN B 1 33 ? 11.242 -38.219 -7.387 1 63.44 33 GLN B N 1
ATOM 2311 C CA . GLN B 1 33 ? 12.477 -37.656 -6.84 1 63.44 33 GLN B CA 1
ATOM 2312 C C . GLN B 1 33 ? 13.125 -36.688 -7.824 1 63.44 33 GLN B C 1
ATOM 2314 O O . GLN B 1 33 ? 14.305 -36.375 -7.695 1 63.44 33 GLN B O 1
ATOM 2319 N N . ALA B 1 34 ? 12.336 -36.219 -8.758 1 69.94 34 ALA B N 1
ATOM 2320 C CA . ALA B 1 34 ? 12.836 -35.312 -9.797 1 69.94 34 ALA B CA 1
ATOM 2321 C C . ALA B 1 34 ? 14.094 -35.875 -10.453 1 69.94 34 ALA B C 1
ATOM 2323 O O . ALA B 1 34 ? 15.023 -35.125 -10.766 1 69.94 34 ALA B O 1
ATOM 2324 N N . ARG B 1 35 ? 14.219 -37.156 -10.445 1 81 35 ARG B N 1
ATOM 2325 C CA . ARG B 1 35 ? 15.336 -37.875 -11.039 1 81 35 ARG B CA 1
ATOM 2326 C C . ARG B 1 35 ? 14.852 -39.062 -11.859 1 81 35 ARG B C 1
ATOM 2328 O O . ARG B 1 35 ? 13.953 -39.781 -11.438 1 81 35 ARG B O 1
ATOM 2335 N N . LEU B 1 36 ? 15.312 -39.156 -13.086 1 84.94 36 LEU B N 1
ATOM 2336 C CA . LEU B 1 36 ? 14.992 -40.281 -13.953 1 84.94 36 LEU B CA 1
ATOM 2337 C C . LEU B 1 36 ? 16.25 -40.812 -14.656 1 84.94 36 LEU B C 1
ATOM 2339 O O . LEU B 1 36 ? 17.156 -40.031 -14.945 1 84.94 36 LEU B O 1
ATOM 2343 N N . THR B 1 37 ? 16.297 -42.094 -14.82 1 87.81 37 THR B N 1
ATOM 2344 C CA . THR B 1 37 ? 17.391 -42.656 -15.594 1 87.81 37 THR B CA 1
ATOM 2345 C C . THR B 1 37 ? 17.312 -42.25 -17.062 1 87.81 37 THR B C 1
ATOM 2347 O O . THR B 1 37 ? 16.25 -41.844 -17.531 1 87.81 37 THR B O 1
ATOM 2350 N N . VAL B 1 38 ? 18.5 -42.312 -17.719 1 89.56 38 VAL B N 1
ATOM 2351 C CA . VAL B 1 38 ? 18.547 -42 -19.156 1 89.56 38 VAL B CA 1
ATOM 2352 C C . VAL B 1 38 ? 17.562 -42.906 -19.906 1 89.56 38 VAL B C 1
ATOM 2354 O O . VAL B 1 38 ? 16.859 -42.438 -20.812 1 89.56 38 VAL B O 1
ATOM 2357 N N . ALA B 1 39 ? 17.453 -44.094 -19.469 1 87.44 39 ALA B N 1
ATOM 2358 C CA . ALA B 1 39 ? 16.562 -45.031 -20.109 1 87.44 39 ALA B CA 1
ATOM 2359 C C . ALA B 1 39 ? 15.102 -44.594 -19.969 1 87.44 39 ALA B C 1
ATOM 2361 O O . ALA B 1 39 ? 14.336 -44.656 -20.938 1 87.44 39 ALA B O 1
ATOM 2362 N N . GLU B 1 40 ? 14.773 -44.219 -18.828 1 83.31 40 GLU B N 1
ATOM 2363 C CA . GLU B 1 40 ? 13.414 -43.75 -18.578 1 83.31 40 GLU B CA 1
ATOM 2364 C C . GLU B 1 40 ? 13.102 -42.5 -19.391 1 83.31 40 GLU B C 1
ATOM 2366 O O . GLU B 1 40 ? 12.016 -42.375 -19.953 1 83.31 40 GLU B O 1
ATOM 2371 N N . LEU B 1 41 ? 14.023 -41.625 -19.453 1 87.56 41 LEU B N 1
ATOM 2372 C CA . LEU B 1 41 ? 13.828 -40.375 -20.172 1 87.56 41 LEU B CA 1
ATOM 2373 C C . LEU B 1 41 ?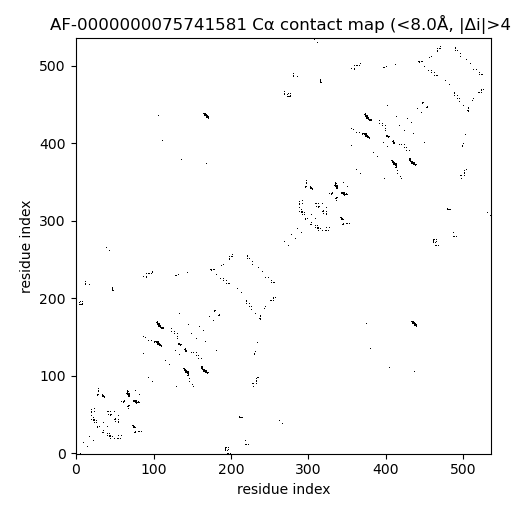 13.688 -40.594 -21.672 1 87.56 41 LEU B C 1
ATOM 2375 O O . LEU B 1 41 ? 12.812 -40.031 -22.312 1 87.56 41 LEU B O 1
ATOM 2379 N N . VAL B 1 42 ? 14.484 -41.531 -22.172 1 86.62 42 VAL B N 1
ATOM 2380 C CA . VAL B 1 42 ? 14.43 -41.844 -23.594 1 86.62 42 VAL B CA 1
ATOM 2381 C C . VAL B 1 42 ? 13.109 -42.562 -23.906 1 86.62 42 VAL B C 1
ATOM 2383 O O . VAL B 1 42 ? 12.508 -42.312 -24.953 1 86.62 42 VAL B O 1
ATOM 2386 N N . ALA B 1 43 ? 12.742 -43.344 -22.984 1 81.75 43 ALA B N 1
ATOM 2387 C CA . ALA B 1 43 ? 11.477 -44.062 -23.156 1 81.75 43 ALA B CA 1
ATOM 2388 C C . ALA B 1 43 ? 10.305 -43.062 -23.234 1 81.75 43 ALA B C 1
ATOM 2390 O O . ALA B 1 43 ? 9.438 -43.188 -24.094 1 81.75 43 ALA B O 1
ATOM 2391 N N . VAL B 1 44 ? 10.32 -42.125 -22.359 1 77.44 44 VAL B N 1
ATOM 2392 C CA . VAL B 1 44 ? 9.266 -41.094 -22.344 1 77.44 44 VAL B CA 1
ATOM 2393 C C . VAL B 1 44 ? 9.312 -40.281 -23.641 1 77.44 44 VAL B C 1
ATOM 2395 O O . VAL B 1 44 ? 8.273 -40.031 -24.234 1 77.44 44 VAL B O 1
ATOM 2398 N N . ALA B 1 45 ? 10.453 -39.938 -24.062 1 81.94 45 ALA B N 1
ATOM 2399 C CA . ALA B 1 45 ? 10.617 -39.156 -25.281 1 81.94 45 ALA B CA 1
ATOM 2400 C C . ALA B 1 45 ? 10.07 -39.906 -26.5 1 81.94 45 ALA B C 1
ATOM 2402 O O . ALA B 1 45 ? 9.438 -39.344 -27.375 1 81.94 45 ALA B O 1
ATOM 2403 N N . SER B 1 46 ? 10.266 -41.219 -26.469 1 80.88 46 SER B N 1
ATOM 2404 C CA . SER B 1 46 ? 9.859 -42.062 -27.594 1 80.88 46 SER B CA 1
ATOM 2405 C C . SER B 1 46 ? 8.344 -42.031 -27.766 1 80.88 46 SER B C 1
ATOM 2407 O O . SER B 1 46 ? 7.832 -42.156 -28.875 1 80.88 46 SER B O 1
ATOM 2409 N N . LEU B 1 47 ? 7.727 -41.938 -26.688 1 71.94 47 LEU B N 1
ATOM 2410 C CA . LEU B 1 47 ? 6.27 -41.875 -26.719 1 71.94 47 LEU B CA 1
ATOM 2411 C C . LEU B 1 47 ? 5.785 -40.656 -27.5 1 71.94 47 LEU B C 1
ATOM 2413 O O . LEU B 1 47 ? 4.652 -40.625 -27.969 1 71.94 47 LEU B O 1
ATOM 2417 N N . PHE B 1 48 ? 6.621 -39.719 -27.641 1 75.31 48 PHE B N 1
ATOM 2418 C CA . PHE B 1 48 ? 6.27 -38.469 -28.344 1 75.31 48 PHE B CA 1
ATOM 2419 C C . PHE B 1 48 ? 6.961 -38.406 -29.688 1 75.31 48 PHE B C 1
ATOM 2421 O O . PHE B 1 48 ? 7.078 -37.312 -30.266 1 75.31 48 PHE B O 1
ATOM 2428 N N . GLY B 1 49 ? 7.512 -39.5 -30.094 1 76.19 49 GLY B N 1
ATOM 2429 C CA . GLY B 1 49 ? 8.148 -39.562 -31.406 1 76.19 49 GLY B CA 1
ATOM 2430 C C . GLY B 1 49 ? 9.539 -38.938 -31.422 1 76.19 49 GLY B C 1
ATOM 2431 O O . GLY B 1 49 ? 10.062 -38.625 -32.5 1 76.19 49 GLY B O 1
ATOM 2432 N N . ILE B 1 50 ? 10.016 -38.75 -30.281 1 84.38 50 ILE B N 1
ATOM 2433 C CA . ILE B 1 50 ? 11.375 -38.219 -30.188 1 84.38 50 ILE B CA 1
ATOM 2434 C C . ILE B 1 50 ? 12.375 -39.375 -30.172 1 84.38 50 ILE B C 1
ATOM 2436 O O . ILE B 1 50 ? 12.25 -40.312 -29.391 1 84.38 50 ILE B O 1
ATOM 2440 N N . SER B 1 51 ? 13.297 -39.312 -31.141 1 90.56 51 SER B N 1
ATOM 2441 C CA . SER B 1 51 ? 14.281 -40.375 -31.266 1 90.56 51 SER B CA 1
ATOM 2442 C C . SER B 1 51 ? 15.234 -40.406 -30.078 1 90.56 51 SER B C 1
ATOM 2444 O O . SER B 1 51 ? 15.383 -39.406 -29.375 1 90.56 51 SER B O 1
ATOM 2446 N N . ASP B 1 52 ? 15.891 -41.531 -29.922 1 91.81 52 ASP B N 1
ATOM 2447 C CA . ASP B 1 52 ? 16.891 -41.688 -28.875 1 91.81 52 ASP B CA 1
ATOM 2448 C C . ASP B 1 52 ? 17.984 -40.625 -28.984 1 91.81 52 ASP B C 1
ATOM 2450 O O . ASP B 1 52 ? 18.328 -39.969 -28 1 91.81 52 ASP B O 1
ATOM 2454 N N . GLY B 1 53 ? 18.453 -40.5 -30.141 1 93.31 53 GLY B N 1
ATOM 2455 C CA . GLY B 1 53 ? 19.5 -39.531 -30.391 1 93.31 53 GLY B CA 1
ATOM 2456 C C . GLY B 1 53 ? 19.094 -38.125 -30.062 1 93.31 53 GLY B C 1
ATOM 2457 O O . GLY B 1 53 ? 19.844 -37.375 -29.422 1 93.31 53 GLY B O 1
ATOM 2458 N N . ALA B 1 54 ? 17.953 -37.75 -30.516 1 93 54 ALA B N 1
ATOM 2459 C CA . ALA B 1 54 ? 17.438 -36.406 -30.266 1 93 54 ALA B CA 1
ATOM 2460 C C . ALA B 1 54 ? 17.25 -36.156 -28.766 1 93 54 ALA B C 1
ATOM 2462 O O . ALA B 1 54 ? 17.547 -35.062 -28.266 1 93 54 ALA B O 1
ATOM 2463 N N . ALA B 1 55 ? 16.734 -37.188 -28.078 1 93 55 ALA B N 1
ATOM 2464 C CA . ALA B 1 55 ? 16.531 -37.062 -26.641 1 93 55 ALA B CA 1
ATOM 2465 C C . ALA B 1 55 ? 17.859 -36.875 -25.906 1 93 55 ALA B C 1
ATOM 2467 O O . ALA B 1 55 ? 17.984 -35.969 -25.062 1 93 55 ALA B O 1
ATOM 2468 N N . ARG B 1 56 ? 18.812 -37.656 -26.312 1 92.5 56 ARG B N 1
ATOM 2469 C CA . ARG B 1 56 ? 20.125 -37.562 -25.656 1 92.5 56 ARG B CA 1
ATOM 2470 C C . ARG B 1 56 ? 20.797 -36.25 -25.938 1 92.5 56 ARG B C 1
ATOM 2472 O O . ARG B 1 56 ? 21.453 -35.656 -25.047 1 92.5 56 ARG B O 1
ATOM 2479 N N . THR B 1 57 ? 20.641 -35.781 -27.062 1 94.69 57 THR B N 1
ATOM 2480 C CA . THR B 1 57 ? 21.203 -34.469 -27.422 1 94.69 57 THR B CA 1
ATOM 2481 C C . THR B 1 57 ? 20.531 -33.375 -26.609 1 94.69 57 THR B C 1
ATOM 2483 O O . THR B 1 57 ? 21.219 -32.469 -26.109 1 94.69 57 THR B O 1
ATOM 2486 N N . CYS B 1 58 ? 19.281 -33.5 -26.531 1 94 58 CYS B N 1
ATOM 2487 C CA . CYS B 1 58 ? 18.547 -32.5 -25.766 1 94 58 CYS B CA 1
ATOM 2488 C C . CYS B 1 58 ? 18.953 -32.531 -24.297 1 94 58 CYS B C 1
ATOM 2490 O O . CYS B 1 58 ? 19.141 -31.484 -23.688 1 94 58 CYS B O 1
ATOM 2492 N N . LEU B 1 59 ? 19.078 -33.719 -23.734 1 93.75 59 LEU B N 1
ATOM 2493 C CA . LEU B 1 59 ? 19.516 -33.875 -22.344 1 93.75 59 LEU B CA 1
ATOM 2494 C C . LEU B 1 59 ? 20.875 -33.219 -22.141 1 93.75 59 LEU B C 1
ATOM 2496 O O . LEU B 1 59 ? 21.094 -32.5 -21.141 1 93.75 59 LEU B O 1
ATOM 2500 N N . TRP B 1 60 ? 21.703 -33.438 -23.031 1 92.25 60 TRP B N 1
ATOM 2501 C CA . TRP B 1 60 ? 23.047 -32.844 -22.969 1 92.25 60 TRP B CA 1
ATOM 2502 C C . TRP B 1 60 ? 22.969 -31.312 -22.953 1 92.25 60 TRP B C 1
ATOM 2504 O O . TRP B 1 60 ? 23.656 -30.656 -22.172 1 92.25 60 TRP B O 1
ATOM 2514 N N . ARG B 1 61 ? 22.188 -30.766 -23.797 1 92.62 61 ARG B N 1
ATOM 2515 C CA . ARG B 1 61 ? 22.016 -29.312 -23.859 1 92.62 61 ARG B CA 1
ATOM 2516 C C . ARG B 1 61 ? 21.453 -28.781 -22.547 1 92.62 61 ARG B C 1
ATOM 2518 O O . ARG B 1 61 ? 21.859 -27.703 -22.094 1 92.62 61 ARG B O 1
ATOM 2525 N N . MET B 1 62 ? 20.531 -29.531 -22 1 92.94 62 MET B N 1
ATOM 2526 C CA . MET B 1 62 ? 19.891 -29.094 -20.766 1 92.94 62 MET B CA 1
ATOM 2527 C C . MET B 1 62 ? 20.859 -29.141 -19.594 1 92.94 62 MET B C 1
ATOM 2529 O O . MET B 1 62 ? 20.797 -28.312 -18.688 1 92.94 62 MET B O 1
ATOM 2533 N N . VAL B 1 63 ? 21.797 -30.047 -19.656 1 92.62 63 VAL B N 1
ATOM 2534 C CA . VAL B 1 63 ? 22.859 -30.094 -18.656 1 92.62 63 VAL B CA 1
ATOM 2535 C C . VAL B 1 63 ? 23.812 -28.922 -18.844 1 92.62 63 VAL B C 1
ATOM 2537 O O . VAL B 1 63 ? 24.188 -28.25 -17.891 1 92.62 63 VAL B O 1
ATOM 2540 N N . SER B 1 64 ? 24.078 -28.703 -20.031 1 93.31 64 SER B N 1
ATOM 2541 C CA . SER B 1 64 ? 25.016 -27.625 -20.344 1 93.31 64 SER B CA 1
ATOM 2542 C C . SER B 1 64 ? 24.453 -26.266 -19.969 1 93.31 64 SER B C 1
ATOM 2544 O O . SER B 1 64 ? 25.203 -25.375 -19.547 1 93.31 64 SER B O 1
ATOM 2546 N N . SER B 1 65 ? 23.203 -26.172 -20.125 1 92.06 65 SER B N 1
ATOM 2547 C CA . SER B 1 65 ? 22.562 -24.906 -19.797 1 92.06 65 SER B CA 1
ATOM 2548 C C . SER B 1 65 ? 22.25 -24.812 -18.312 1 92.06 65 SER B C 1
ATOM 2550 O O . SER B 1 65 ? 21.703 -23.812 -17.844 1 92.06 65 SER B O 1
ATOM 2552 N N . GLY B 1 66 ? 22.547 -25.938 -17.609 1 90 66 GLY B N 1
ATOM 2553 C CA . GLY B 1 66 ? 22.375 -25.906 -16.156 1 90 66 GLY B CA 1
ATOM 2554 C C . GLY B 1 66 ? 20.969 -26.25 -15.719 1 90 66 GLY B C 1
ATOM 2555 O O . GLY B 1 66 ? 20.609 -26.047 -14.562 1 90 66 GLY B O 1
ATOM 2556 N N . GLU B 1 67 ? 20.125 -26.766 -16.609 1 89.06 67 GLU B N 1
ATOM 2557 C CA . GLU B 1 67 ? 18.734 -27.109 -16.297 1 89.06 67 GLU B CA 1
ATOM 2558 C C . GLU B 1 67 ? 18.641 -28.484 -15.656 1 89.06 67 GLU B C 1
ATOM 2560 O O . GLU B 1 67 ? 17.688 -28.781 -14.93 1 89.06 67 GLU B O 1
ATOM 2565 N N . LEU B 1 68 ? 19.641 -29.297 -15.992 1 92.06 68 LEU B N 1
ATOM 2566 C CA . LEU B 1 68 ? 19.719 -30.656 -15.453 1 92.06 68 LEU B CA 1
ATOM 2567 C C . LEU B 1 68 ? 21.125 -30.938 -14.93 1 92.06 68 LEU B C 1
ATOM 2569 O O . LEU B 1 68 ? 22.094 -30.281 -15.328 1 92.06 68 LEU B O 1
ATOM 2573 N N . THR B 1 69 ? 21.172 -31.719 -13.992 1 91.62 69 THR B N 1
ATOM 2574 C CA . THR B 1 69 ? 22.438 -32.344 -13.617 1 91.62 69 THR B CA 1
ATOM 2575 C C . THR B 1 69 ? 22.438 -33.812 -14.016 1 91.62 69 THR B C 1
ATOM 2577 O O . THR B 1 69 ? 21.438 -34.5 -13.898 1 91.62 69 THR B O 1
ATOM 2580 N N . GLY B 1 70 ? 23.484 -34.094 -14.727 1 85.06 70 GLY B N 1
ATOM 2581 C CA . GLY B 1 70 ? 23.625 -35.469 -15.188 1 85.06 70 GLY B CA 1
ATOM 2582 C C . GLY B 1 70 ? 24.719 -36.25 -14.453 1 85.06 70 GLY B C 1
ATOM 2583 O O . GLY B 1 70 ? 25.703 -35.656 -14.008 1 85.06 70 GLY B O 1
ATOM 2584 N N . GLY B 1 71 ? 24.531 -37.5 -14.008 1 81.56 71 GLY B N 1
ATOM 2585 C CA . GLY B 1 71 ? 25.516 -38.406 -13.414 1 81.56 71 GLY B CA 1
ATOM 2586 C C . GLY B 1 71 ? 25 -39.812 -13.242 1 81.56 71 GLY B C 1
ATOM 2587 O O . GLY B 1 71 ? 23.828 -40.031 -12.945 1 81.56 71 GLY B O 1
ATOM 2588 N N . GLU B 1 72 ? 25.984 -40.719 -13.375 1 82.44 72 GLU B N 1
ATOM 2589 C CA . GLU B 1 72 ? 25.781 -42.156 -13.133 1 82.44 72 GLU B CA 1
ATOM 2590 C C . GLU B 1 72 ? 24.516 -42.656 -13.852 1 82.44 72 GLU B C 1
ATOM 2592 O O . GLU B 1 72 ? 23.688 -43.344 -13.258 1 82.44 72 GLU B O 1
ATOM 2597 N N . GLY B 1 73 ? 24.203 -42.25 -15.047 1 88 73 GLY B N 1
ATOM 2598 C CA . GLY B 1 73 ? 23.141 -42.781 -15.883 1 88 73 GLY B CA 1
ATOM 2599 C C . GLY B 1 73 ? 21.781 -42.156 -15.586 1 88 73 GLY B C 1
ATOM 2600 O O . GLY B 1 73 ? 20.766 -42.656 -16.047 1 88 73 GLY B O 1
ATOM 2601 N N . SER B 1 74 ? 21.781 -41.062 -14.742 1 91.5 74 SER B N 1
ATOM 2602 C CA . SER B 1 74 ? 20.516 -40.406 -14.406 1 91.5 74 SER B CA 1
ATOM 2603 C C . SER B 1 74 ? 20.625 -38.906 -14.531 1 91.5 74 SER B C 1
ATOM 2605 O O . SER B 1 74 ? 21.734 -38.375 -14.609 1 91.5 74 SER B O 1
ATOM 2607 N N . TYR B 1 75 ? 19.469 -38.281 -14.711 1 92.12 75 TYR B N 1
ATOM 2608 C CA . TYR B 1 75 ? 19.375 -36.844 -14.773 1 92.12 75 TYR B CA 1
ATOM 2609 C C . TYR B 1 75 ? 18.422 -36.312 -13.719 1 92.12 75 TYR B C 1
ATOM 2611 O O . TYR B 1 75 ? 17.422 -36.938 -13.391 1 92.12 75 TYR B O 1
ATOM 2619 N N . ALA B 1 76 ? 18.844 -35.219 -13.125 1 89.56 76 ALA B N 1
ATOM 2620 C CA . ALA B 1 76 ? 18 -34.562 -12.148 1 89.56 76 ALA B CA 1
ATOM 2621 C C . ALA B 1 76 ? 17.797 -33.094 -12.523 1 89.56 76 ALA B C 1
ATOM 2623 O O . ALA B 1 76 ? 18.609 -32.5 -13.227 1 89.56 76 ALA B O 1
ATOM 2624 N N . LEU B 1 77 ? 16.594 -32.594 -12.086 1 85.56 77 LEU B N 1
ATOM 2625 C CA . LEU B 1 77 ? 16.312 -31.188 -12.328 1 85.56 77 LEU B CA 1
ATOM 2626 C C . LEU B 1 77 ? 17.344 -30.281 -11.664 1 85.56 77 LEU B C 1
ATOM 2628 O O . LEU B 1 77 ? 17.844 -30.594 -10.578 1 85.56 77 LEU B O 1
ATOM 2632 N N . ALA B 1 78 ? 17.734 -29.312 -12.297 1 84.69 78 ALA B N 1
ATOM 2633 C CA . ALA B 1 78 ? 18.641 -28.297 -11.758 1 84.69 78 ALA B CA 1
ATOM 2634 C C . ALA B 1 78 ? 18.234 -26.891 -12.195 1 84.69 78 ALA B C 1
ATOM 2636 O O . ALA B 1 78 ? 17.297 -26.734 -12.992 1 84.69 78 ALA B O 1
ATOM 2637 N N . GLY B 1 79 ? 18.891 -25.969 -11.531 1 80.62 79 GLY B N 1
ATOM 2638 C CA . GLY B 1 79 ? 18.672 -24.594 -11.938 1 80.62 79 GLY B CA 1
ATOM 2639 C C . GLY B 1 79 ? 17.219 -24.156 -11.828 1 80.62 79 GLY B C 1
ATOM 2640 O O . GLY B 1 79 ? 16.578 -24.391 -10.805 1 80.62 79 GLY B O 1
ATOM 2641 N N . HIS B 1 80 ? 16.703 -23.5 -12.922 1 73.25 80 HIS B N 1
ATOM 2642 C CA . HIS B 1 80 ? 15.367 -22.891 -12.891 1 73.25 80 HIS B CA 1
ATOM 2643 C C . HIS B 1 80 ? 14.281 -23.969 -12.891 1 73.25 80 HIS B C 1
ATOM 2645 O O . HIS B 1 80 ? 13.195 -23.75 -12.344 1 73.25 80 HIS B O 1
ATOM 2651 N N . LEU B 1 81 ? 14.555 -25.156 -13.383 1 74.44 81 LEU B N 1
ATOM 2652 C CA . LEU B 1 81 ? 13.562 -26.234 -13.414 1 74.44 81 LEU B CA 1
ATOM 2653 C C . LEU B 1 81 ? 13.359 -26.812 -12.016 1 74.44 81 LEU B C 1
ATOM 2655 O O . LEU B 1 81 ? 12.234 -27.172 -11.648 1 74.44 81 LEU B O 1
ATOM 2659 N N . LEU B 1 82 ? 14.414 -26.922 -11.289 1 73.25 82 LEU B N 1
ATOM 2660 C CA . LEU B 1 82 ? 14.305 -27.391 -9.914 1 73.25 82 LEU B CA 1
ATOM 2661 C C . LEU B 1 82 ? 13.516 -26.406 -9.062 1 73.25 82 LEU B C 1
ATOM 2663 O O . LEU B 1 82 ? 12.68 -26.812 -8.242 1 73.25 82 LEU B O 1
ATOM 2667 N N . GLU B 1 83 ? 13.805 -25.25 -9.32 1 70.44 83 GLU B N 1
ATOM 2668 C CA . GLU B 1 83 ? 13.078 -24.203 -8.602 1 70.44 83 GLU B CA 1
ATOM 2669 C C . GLU B 1 83 ? 11.578 -24.281 -8.883 1 70.44 83 GLU B C 1
ATOM 2671 O O . GLU B 1 83 ? 10.758 -24.141 -7.973 1 70.44 83 GLU B O 1
ATOM 2676 N N . ARG B 1 84 ? 11.32 -24.469 -10.148 1 65.38 84 ARG B N 1
ATOM 2677 C CA . ARG B 1 84 ? 9.93 -24.578 -10.555 1 65.38 84 ARG B CA 1
ATOM 2678 C C . ARG B 1 84 ? 9.25 -25.766 -9.867 1 65.38 84 ARG B C 1
ATOM 2680 O O . ARG B 1 84 ? 8.117 -25.656 -9.406 1 65.38 84 ARG B O 1
ATOM 2687 N N . ARG B 1 85 ? 9.945 -26.891 -9.812 1 67.56 85 ARG B N 1
ATOM 2688 C CA . ARG B 1 85 ? 9.406 -28.062 -9.148 1 67.56 85 ARG B CA 1
ATOM 2689 C C . ARG B 1 85 ? 9.148 -27.797 -7.668 1 67.56 85 ARG B C 1
ATOM 2691 O O . ARG B 1 85 ? 8.117 -28.188 -7.129 1 67.56 85 ARG B O 1
ATOM 2698 N N . GLN B 1 86 ? 10.078 -27.219 -7.137 1 64.88 86 GLN B N 1
ATOM 2699 C CA . GLN B 1 86 ? 9.945 -26.906 -5.715 1 64.88 86 GLN B CA 1
ATOM 2700 C C . GLN B 1 86 ? 8.727 -26.031 -5.453 1 64.88 86 GLN B C 1
ATOM 2702 O O . GLN B 1 86 ? 8.016 -26.219 -4.465 1 64.88 86 GLN B O 1
ATOM 2707 N N . ARG B 1 87 ? 8.461 -25.234 -6.383 1 62.38 87 ARG B N 1
ATOM 2708 C CA . ARG B 1 87 ? 7.305 -24.359 -6.254 1 62.38 87 ARG B CA 1
ATOM 2709 C C . ARG B 1 87 ? 6.004 -25.141 -6.34 1 62.38 87 ARG B C 1
ATOM 2711 O O . ARG B 1 87 ? 5.066 -24.891 -5.578 1 62.38 87 ARG B O 1
ATOM 2718 N N . VAL B 1 88 ? 6.031 -26.078 -7.227 1 59.31 88 VAL B N 1
ATOM 2719 C CA . VAL B 1 88 ? 4.848 -26.906 -7.438 1 59.31 88 VAL B CA 1
ATOM 2720 C C . VAL B 1 88 ? 4.602 -27.781 -6.211 1 59.31 88 VAL B C 1
ATOM 2722 O O . VAL B 1 88 ? 3.467 -27.891 -5.734 1 59.31 88 VAL B O 1
ATOM 2725 N N . ASP B 1 89 ? 5.688 -28.328 -5.828 1 61.97 89 ASP B N 1
ATOM 2726 C CA . ASP B 1 89 ? 5.586 -29.188 -4.66 1 61.97 89 ASP B CA 1
ATOM 2727 C C . ASP B 1 89 ? 5.125 -28.406 -3.434 1 61.97 89 ASP B C 1
ATOM 2729 O O . ASP B 1 89 ? 4.309 -28.891 -2.65 1 61.97 89 ASP B O 1
ATOM 2733 N N . GLU B 1 90 ? 5.715 -27.312 -3.344 1 60.91 90 GLU B N 1
ATOM 2734 C CA . GLU B 1 90 ? 5.359 -26.484 -2.193 1 60.91 90 GLU B CA 1
ATOM 2735 C C . GLU B 1 90 ? 3.891 -26.062 -2.246 1 60.91 90 GLU B C 1
ATOM 2737 O O . GLU B 1 90 ? 3.193 -26.109 -1.229 1 60.91 90 GLU B O 1
ATOM 2742 N N . ALA B 1 91 ? 3.531 -25.703 -3.406 1 58.16 91 ALA B N 1
ATOM 2743 C CA . ALA B 1 91 ? 2.131 -25.312 -3.561 1 58.16 91 ALA B CA 1
ATOM 2744 C C . ALA B 1 91 ? 1.201 -26.469 -3.197 1 58.16 91 ALA B C 1
ATOM 2746 O O . ALA B 1 91 ? 0.16 -26.25 -2.57 1 58.16 91 ALA B O 1
ATOM 2747 N N . SER B 1 92 ? 1.649 -27.578 -3.633 1 58.84 92 SER B N 1
ATOM 2748 C CA . SER B 1 92 ? 0.846 -28.766 -3.324 1 58.84 92 SER B CA 1
ATOM 2749 C C . SER B 1 92 ? 0.832 -29.047 -1.826 1 58.84 92 SER B C 1
ATOM 2751 O O . SER B 1 92 ? -0.209 -29.391 -1.265 1 58.84 92 SER B O 1
ATOM 2753 N N . ARG B 1 93 ? 1.965 -28.844 -1.235 1 58.72 93 ARG B N 1
ATOM 2754 C CA . ARG B 1 93 ? 2.076 -29.109 0.197 1 58.72 93 ARG B CA 1
ATOM 2755 C C . ARG B 1 93 ? 1.344 -28.047 1.003 1 58.72 93 ARG B C 1
ATOM 2757 O O . ARG B 1 93 ? 0.685 -28.344 1.998 1 58.72 93 ARG B O 1
ATOM 2764 N N . ILE B 1 94 ? 1.546 -26.859 0.583 1 57.12 94 ILE B N 1
ATOM 2765 C CA . ILE B 1 94 ? 0.966 -25.734 1.304 1 57.12 94 ILE B CA 1
ATOM 2766 C C . ILE B 1 94 ? -0.558 -25.828 1.269 1 57.12 94 ILE B C 1
ATOM 2768 O O . ILE B 1 94 ? -1.225 -25.578 2.275 1 57.12 94 ILE B O 1
ATOM 2772 N N . ALA B 1 95 ? -1.057 -26.094 0.099 1 57.62 95 ALA B N 1
ATOM 2773 C CA . ALA B 1 95 ? -2.51 -26.188 -0.004 1 57.62 95 ALA B CA 1
ATOM 2774 C C . ALA B 1 95 ? -3.066 -27.141 1.048 1 57.62 95 ALA B C 1
ATOM 2776 O O . ALA B 1 95 ? -4.145 -26.906 1.601 1 57.62 95 ALA B O 1
ATOM 2777 N N . ASP B 1 96 ? -2.227 -28.125 1.426 1 56.81 96 ASP B N 1
ATOM 2778 C CA . ASP B 1 96 ? -2.65 -29.062 2.461 1 56.81 96 ASP B CA 1
ATOM 2779 C C . ASP B 1 96 ? -2.539 -28.438 3.85 1 56.81 96 ASP B C 1
ATOM 2781 O O . ASP B 1 96 ? -3.336 -28.734 4.738 1 56.81 96 ASP B O 1
ATOM 2785 N N . THR B 1 97 ? -1.533 -27.516 3.971 1 52.84 97 THR B N 1
ATOM 2786 C CA . THR B 1 97 ? -1.246 -26.953 5.289 1 52.84 97 THR B CA 1
ATOM 2787 C C . THR B 1 97 ? -1.836 -25.562 5.426 1 52.84 97 THR B C 1
ATOM 2789 O O . THR B 1 97 ? -2.031 -25.062 6.539 1 52.84 97 THR B O 1
ATOM 2792 N N . ALA B 1 98 ? -1.771 -24.844 4.289 1 54.12 98 ALA B N 1
ATOM 2793 C CA . ALA B 1 98 ? -2.096 -23.422 4.344 1 54.12 98 ALA B CA 1
ATOM 2794 C C . ALA B 1 98 ? -3.486 -23.203 4.93 1 54.12 98 ALA B C 1
ATOM 2796 O O . ALA B 1 98 ? -3.852 -22.078 5.266 1 54.12 98 ALA B O 1
ATOM 2797 N N . VAL B 1 99 ? -4.25 -24.359 4.957 1 54.31 99 VAL B N 1
ATOM 2798 C CA . VAL B 1 99 ? -5.555 -24.156 5.574 1 54.31 99 VAL B CA 1
ATOM 2799 C C . VAL B 1 99 ? -5.383 -23.891 7.066 1 54.31 99 VAL B C 1
ATOM 2801 O O . VAL B 1 99 ? -6.363 -23.875 7.82 1 54.31 99 VAL B O 1
ATOM 2804 N N . GLY B 1 100 ? -4.141 -23.578 7.406 1 58.16 100 GLY B N 1
ATOM 2805 C CA . GLY B 1 100 ? -4.098 -23.266 8.828 1 58.16 100 GLY B CA 1
ATOM 2806 C C . GLY B 1 100 ? -4.922 -22.047 9.188 1 58.16 100 GLY B C 1
ATOM 2807 O O . GLY B 1 100 ? -5.613 -21.469 8.336 1 58.16 100 GLY B O 1
ATOM 2808 N N . SER B 1 101 ? -4.879 -21.656 10.625 1 77.25 101 SER B N 1
ATOM 2809 C CA . SER B 1 101 ? -5.656 -20.609 11.281 1 77.25 101 SER B CA 1
ATOM 2810 C C . SER B 1 101 ? -5.223 -19.219 10.812 1 77.25 101 SER B C 1
ATOM 2812 O O . SER B 1 101 ? -4.039 -18.875 10.867 1 77.25 101 SER B O 1
ATOM 2814 N N . TRP B 1 102 ? -5.828 -18.766 9.797 1 88.56 102 TRP B N 1
ATOM 2815 C CA . TRP B 1 102 ? -5.672 -17.391 9.344 1 88.56 102 TRP B CA 1
ATOM 2816 C C . TRP B 1 102 ? -6.316 -16.422 10.32 1 88.56 102 TRP B C 1
ATOM 2818 O O . TRP B 1 102 ? -7.457 -16.625 10.75 1 88.56 102 TRP B O 1
ATOM 2828 N N . ASP B 1 103 ? -5.559 -15.359 10.781 1 91 103 ASP B N 1
ATOM 2829 C CA . ASP B 1 103 ? -6.062 -14.406 11.758 1 91 103 ASP B CA 1
ATOM 2830 C C . ASP B 1 103 ? -6.727 -13.211 11.07 1 91 103 ASP B C 1
ATOM 2832 O O . ASP B 1 103 ? -6.871 -12.141 11.672 1 91 103 ASP B O 1
ATOM 2836 N N . ARG B 1 104 ? -7.078 -13.336 9.789 1 93.25 104 ARG B N 1
ATOM 2837 C CA . ARG B 1 104 ? -7.836 -12.367 9 1 93.25 104 ARG B CA 1
ATOM 2838 C C . ARG B 1 104 ? -6.98 -11.148 8.672 1 93.25 104 ARG B C 1
ATOM 2840 O O . ARG B 1 104 ? -7.512 -10.078 8.383 1 93.25 104 ARG B O 1
ATOM 2847 N N . THR B 1 105 ? -5.629 -11.336 8.797 1 96.38 105 THR B N 1
ATOM 2848 C CA . THR B 1 105 ? -4.746 -10.227 8.477 1 96.38 105 THR B CA 1
ATOM 2849 C C . THR B 1 105 ? -4.113 -10.414 7.102 1 96.38 105 THR B C 1
ATOM 2851 O O . THR B 1 105 ? -4.242 -11.477 6.496 1 96.38 105 THR B O 1
ATOM 2854 N N . TRP B 1 106 ? -3.572 -9.367 6.605 1 96.94 106 TRP B N 1
ATOM 2855 C CA . TRP B 1 106 ? -3.012 -9.344 5.258 1 96.94 106 TRP B CA 1
ATOM 2856 C C . TRP B 1 106 ? -1.555 -8.898 5.281 1 96.94 106 TRP B C 1
ATOM 2858 O O . TRP B 1 106 ? -1.112 -8.25 6.238 1 96.94 106 TRP B O 1
ATOM 2868 N N . GLU B 1 107 ? -0.85 -9.359 4.324 1 96.94 107 GLU B N 1
ATOM 2869 C CA . GLU B 1 107 ? 0.474 -8.797 4.062 1 96.94 107 GLU B CA 1
ATOM 2870 C C . GLU B 1 107 ? 0.468 -7.926 2.811 1 96.94 107 GLU B C 1
ATOM 2872 O O . GLU B 1 107 ? -0.312 -8.164 1.886 1 96.94 107 GLU B O 1
ATOM 2877 N N . LEU B 1 108 ? 1.289 -6.867 2.855 1 97.62 108 LEU B N 1
ATOM 2878 C CA . LEU B 1 108 ? 1.447 -5.941 1.738 1 97.62 108 LEU B CA 1
ATOM 2879 C C . LEU B 1 108 ? 2.92 -5.754 1.393 1 97.62 108 LEU B C 1
ATOM 2881 O O . LEU B 1 108 ? 3.77 -5.695 2.285 1 97.62 108 LEU B O 1
ATOM 2885 N N . ALA B 1 109 ? 3.234 -5.727 0.16 1 97.56 109 ALA B N 1
ATOM 2886 C CA . ALA B 1 109 ? 4.523 -5.285 -0.37 1 97.56 109 ALA B CA 1
ATOM 2887 C C . ALA B 1 109 ? 4.359 -4.062 -1.266 1 97.56 109 ALA B C 1
ATOM 2889 O O . ALA B 1 109 ? 3.725 -4.137 -2.32 1 97.56 109 ALA B O 1
ATOM 2890 N N . VAL B 1 110 ? 4.902 -2.914 -0.826 1 97 110 VAL B N 1
ATOM 2891 C CA . VAL B 1 110 ? 4.773 -1.656 -1.553 1 97 110 VAL B CA 1
ATOM 2892 C C . VAL B 1 110 ? 6.113 -1.286 -2.188 1 97 110 VAL B C 1
ATOM 2894 O O . VAL B 1 110 ? 7.125 -1.172 -1.492 1 97 110 VAL B O 1
ATOM 2897 N N . VAL B 1 111 ? 6.094 -1.057 -3.521 1 96 111 VAL B N 1
ATOM 2898 C CA . VAL B 1 111 ? 7.312 -0.699 -4.238 1 96 111 VAL B CA 1
ATOM 2899 C C . VAL B 1 111 ? 7.859 0.621 -3.699 1 96 111 VAL B C 1
ATOM 2901 O O . VAL B 1 111 ? 7.121 1.598 -3.564 1 96 111 VAL B O 1
ATOM 2904 N N . SER B 1 112 ? 9.094 0.666 -3.299 1 87.12 112 SER B N 1
ATOM 2905 C CA . SER B 1 112 ? 9.688 1.819 -2.627 1 87.12 112 SER B CA 1
ATOM 2906 C C . SER B 1 112 ? 10.734 2.496 -3.504 1 87.12 112 SER B C 1
ATOM 2908 O O . SER B 1 112 ? 11.289 3.533 -3.131 1 87.12 112 SER B O 1
ATOM 2910 N N . LEU B 1 113 ? 10.969 1.992 -4.617 1 80.12 113 LEU B N 1
ATOM 2911 C CA . LEU B 1 113 ? 11.969 2.584 -5.496 1 80.12 113 LEU B CA 1
ATOM 2912 C C . LEU B 1 113 ? 11.32 3.518 -6.512 1 80.12 113 LEU B C 1
ATOM 2914 O O . LEU B 1 113 ? 10.266 3.193 -7.074 1 80.12 113 LEU B O 1
ATOM 2918 N N . ASP B 1 114 ? 11.789 4.688 -6.664 1 74.38 114 ASP B N 1
ATOM 2919 C CA . ASP B 1 114 ? 11.234 5.68 -7.582 1 74.38 114 ASP B CA 1
ATOM 2920 C C . ASP B 1 114 ? 11.531 5.305 -9.031 1 74.38 114 ASP B C 1
ATOM 2922 O O . ASP B 1 114 ? 10.641 5.363 -9.883 1 74.38 114 ASP B O 1
ATOM 2926 N N . ARG B 1 115 ? 12.797 5.012 -9.344 1 79.5 115 ARG B N 1
ATOM 2927 C CA . ARG B 1 115 ? 13.195 4.664 -10.703 1 79.5 115 ARG B CA 1
ATOM 2928 C C . ARG B 1 115 ? 13.586 3.191 -10.797 1 79.5 115 ARG B C 1
ATOM 2930 O O . ARG B 1 115 ? 14.477 2.732 -10.078 1 79.5 115 ARG B O 1
ATOM 2937 N N . ARG B 1 116 ? 12.672 2.451 -11.641 1 84 116 ARG B N 1
ATOM 2938 C CA . ARG B 1 116 ? 12.945 1.035 -11.859 1 84 116 ARG B CA 1
ATOM 2939 C C . ARG B 1 116 ? 13.023 0.711 -13.344 1 84 116 ARG B C 1
ATOM 2941 O O . ARG B 1 116 ? 12.242 1.232 -14.141 1 84 116 ARG B O 1
ATOM 2948 N N . SER B 1 117 ? 13.969 -0.07 -13.68 1 90.88 117 SER B N 1
ATOM 2949 C CA . SER B 1 117 ? 14.094 -0.537 -15.055 1 90.88 117 SER B CA 1
ATOM 2950 C C . SER B 1 117 ? 12.977 -1.513 -15.414 1 90.88 117 SER B C 1
ATOM 2952 O O . SER B 1 117 ? 12.281 -2.018 -14.531 1 90.88 117 SER B O 1
ATOM 2954 N N . ALA B 1 118 ? 12.867 -1.74 -16.672 1 90.81 118 ALA B N 1
ATOM 2955 C CA . ALA B 1 118 ? 11.906 -2.732 -17.156 1 90.81 118 ALA B CA 1
ATOM 2956 C C . ALA B 1 118 ? 12.25 -4.121 -16.625 1 90.81 118 ALA B C 1
ATOM 2958 O O . ALA B 1 118 ? 11.352 -4.902 -16.281 1 90.81 118 ALA B O 1
ATOM 2959 N N . ALA B 1 119 ? 13.469 -4.359 -16.516 1 91 119 ALA B N 1
ATOM 2960 C CA . ALA B 1 119 ? 13.93 -5.652 -16.016 1 91 119 ALA B CA 1
ATOM 2961 C C . ALA B 1 119 ? 13.57 -5.84 -14.547 1 91 119 ALA B C 1
ATOM 2963 O O . ALA B 1 119 ? 13.125 -6.918 -14.141 1 91 119 ALA B O 1
ATOM 2964 N N . ASP B 1 120 ? 13.758 -4.793 -13.789 1 91.62 120 ASP B N 1
ATOM 2965 C CA . ASP B 1 120 ? 13.414 -4.848 -12.367 1 91.62 120 ASP B CA 1
ATOM 2966 C C . ASP B 1 120 ? 11.914 -5.043 -12.172 1 91.62 120 ASP B C 1
ATOM 2968 O O . ASP B 1 120 ? 11.484 -5.805 -11.305 1 91.62 120 ASP B O 1
ATOM 2972 N N . ARG B 1 121 ? 11.203 -4.395 -13.016 1 93.12 121 ARG B N 1
ATOM 2973 C CA . ARG B 1 121 ? 9.75 -4.508 -12.945 1 93.12 121 ARG B CA 1
ATOM 2974 C C . ARG B 1 121 ? 9.297 -5.93 -13.25 1 93.12 121 ARG B C 1
ATOM 2976 O O . ARG B 1 121 ? 8.445 -6.484 -12.547 1 93.12 121 ARG B O 1
ATOM 2983 N N . LEU B 1 122 ? 9.828 -6.5 -14.25 1 93.19 122 LEU B N 1
ATOM 2984 C CA . LEU B 1 122 ? 9.484 -7.863 -14.641 1 93.19 122 LEU B CA 1
ATOM 2985 C C . LEU B 1 122 ? 9.898 -8.859 -13.562 1 93.19 122 LEU B C 1
ATOM 2987 O O . LEU B 1 122 ? 9.156 -9.781 -13.242 1 93.19 122 LEU B O 1
ATOM 2991 N N . GLU B 1 123 ? 11.07 -8.633 -13.07 1 92.31 123 GLU B N 1
ATOM 2992 C CA . GLU B 1 123 ? 11.578 -9.492 -12 1 92.31 123 GLU B CA 1
ATOM 2993 C C . GLU B 1 123 ? 10.648 -9.461 -10.789 1 92.31 123 GLU B C 1
ATOM 2995 O O . GLU B 1 123 ? 10.344 -10.508 -10.211 1 92.31 123 GLU B O 1
ATOM 3000 N N . LEU B 1 124 ? 10.227 -8.297 -10.422 1 94.81 124 LEU B N 1
ATOM 3001 C CA . LEU B 1 124 ? 9.344 -8.148 -9.273 1 94.81 124 LEU B CA 1
ATOM 3002 C C . LEU B 1 124 ? 8 -8.828 -9.531 1 94.81 124 LEU B C 1
ATOM 3004 O O . LEU B 1 124 ? 7.465 -9.508 -8.656 1 94.81 124 LEU B O 1
ATOM 3008 N N . ARG B 1 125 ? 7.535 -8.594 -10.75 1 94.5 125 ARG B N 1
ATOM 3009 C CA . ARG B 1 125 ? 6.258 -9.211 -11.086 1 94.5 125 ARG B CA 1
ATOM 3010 C C . ARG B 1 125 ? 6.34 -10.734 -11 1 94.5 125 ARG B C 1
ATOM 3012 O O . ARG B 1 125 ? 5.457 -11.375 -10.43 1 94.5 125 ARG B O 1
ATOM 3019 N N . LYS B 1 126 ? 7.328 -11.289 -11.484 1 88.94 126 LYS B N 1
ATOM 3020 C CA . LYS B 1 126 ? 7.535 -12.734 -11.43 1 88.94 126 LYS B CA 1
ATOM 3021 C C . LYS B 1 126 ? 7.625 -13.227 -9.992 1 88.94 126 LYS B C 1
ATOM 3023 O O . LYS B 1 126 ? 7.008 -14.227 -9.633 1 88.94 126 LYS B O 1
ATOM 3028 N N . ALA B 1 127 ? 8.391 -12.523 -9.203 1 90.56 127 ALA B N 1
ATOM 3029 C CA . ALA B 1 127 ? 8.562 -12.883 -7.797 1 90.56 127 ALA B CA 1
ATOM 3030 C C . ALA B 1 127 ? 7.246 -12.781 -7.035 1 90.56 127 ALA B C 1
ATOM 3032 O O . ALA B 1 127 ? 6.91 -13.672 -6.25 1 90.56 127 ALA B O 1
ATOM 3033 N N . ALA B 1 128 ? 6.531 -11.703 -7.266 1 94.5 128 ALA B N 1
ATOM 3034 C CA . ALA B 1 128 ? 5.258 -11.5 -6.578 1 94.5 128 ALA B CA 1
ATOM 3035 C C . ALA B 1 128 ? 4.258 -12.594 -6.945 1 94.5 128 ALA B C 1
ATOM 3037 O O . ALA B 1 128 ? 3.568 -13.133 -6.074 1 94.5 128 ALA B O 1
ATOM 3038 N N . MET B 1 129 ? 4.25 -12.969 -8.211 1 88.94 129 MET B N 1
ATOM 3039 C CA . MET B 1 129 ? 3.355 -14.031 -8.664 1 88.94 129 MET B CA 1
ATOM 3040 C C . MET B 1 129 ? 3.75 -15.375 -8.07 1 88.94 129 MET B C 1
ATOM 3042 O O . MET B 1 129 ? 2.889 -16.156 -7.656 1 88.94 129 MET B O 1
ATOM 3046 N N . ALA B 1 130 ? 4.984 -15.57 -8 1 84.75 130 ALA B N 1
ATOM 3047 C CA . ALA B 1 130 ? 5.484 -16.797 -7.398 1 84.75 130 ALA B CA 1
ATOM 3048 C C . ALA B 1 130 ? 5.066 -16.906 -5.934 1 84.75 130 ALA B C 1
ATOM 3050 O O . ALA B 1 130 ? 4.773 -17.984 -5.434 1 84.75 130 ALA B O 1
ATOM 3051 N N . LEU B 1 131 ? 5.02 -15.797 -5.309 1 88.94 131 LEU B N 1
ATOM 3052 C CA . LEU B 1 131 ? 4.66 -15.75 -3.895 1 88.94 131 LEU B CA 1
ATOM 3053 C C . LEU B 1 131 ? 3.146 -15.648 -3.723 1 88.94 131 LEU B C 1
ATOM 3055 O O . LEU B 1 131 ? 2.654 -15.477 -2.605 1 88.94 131 LEU B O 1
ATOM 3059 N N . HIS B 1 132 ? 2.439 -15.688 -4.781 1 90.69 132 HIS B N 1
ATOM 3060 C CA . HIS B 1 132 ? 0.983 -15.742 -4.812 1 90.69 132 HIS B CA 1
ATOM 3061 C C . HIS B 1 132 ? 0.373 -14.43 -4.344 1 90.69 132 HIS B C 1
ATOM 3063 O O . HIS B 1 132 ? -0.666 -14.422 -3.678 1 90.69 132 HIS B O 1
ATOM 3069 N N . LEU B 1 133 ? 1.101 -13.352 -4.555 1 95.44 133 LEU B N 1
ATOM 3070 C CA . LEU B 1 133 ? 0.538 -12.039 -4.281 1 95.44 133 LEU B CA 1
ATOM 3071 C C . LEU B 1 133 ? -0.301 -11.547 -5.457 1 95.44 133 LEU B C 1
ATOM 3073 O O . LEU B 1 133 ? -0.1 -11.984 -6.59 1 95.44 133 LEU B O 1
ATOM 3077 N N . ALA B 1 134 ? -1.273 -10.75 -5.164 1 96.38 134 ALA B N 1
ATOM 3078 C CA . ALA B 1 134 ? -2.055 -10.055 -6.184 1 96.38 134 ALA B CA 1
ATOM 3079 C C . ALA B 1 134 ? -1.773 -8.555 -6.16 1 96.38 134 ALA B C 1
ATOM 3081 O O . ALA B 1 134 ? -1.453 -7.988 -5.109 1 96.38 134 ALA B O 1
ATOM 3082 N N . GLU B 1 135 ? -1.895 -7.984 -7.309 1 95.69 135 GLU B N 1
ATOM 3083 C CA . GLU B 1 135 ? -1.637 -6.551 -7.406 1 95.69 135 GLU B CA 1
ATOM 3084 C C . GLU B 1 135 ? -2.904 -5.742 -7.148 1 95.69 135 GLU B C 1
ATOM 3086 O O . GLU B 1 135 ? -3.824 -5.742 -7.973 1 95.69 135 GLU B O 1
ATOM 3091 N N . LEU B 1 136 ? -2.951 -5.078 -5.984 1 95.06 136 LEU B N 1
ATOM 3092 C CA . LEU B 1 136 ? -4.094 -4.25 -5.625 1 95.06 136 LEU B CA 1
ATOM 3093 C C . LEU B 1 136 ? -4.145 -2.986 -6.48 1 95.06 136 LEU B C 1
ATOM 3095 O O . LEU B 1 136 ? -5.223 -2.555 -6.895 1 95.06 136 LEU B O 1
ATOM 3099 N N . ARG B 1 137 ? -3.025 -2.438 -6.68 1 93.19 137 ARG B N 1
ATOM 3100 C CA . ARG B 1 137 ? -2.752 -1.328 -7.586 1 93.19 137 ARG B CA 1
ATOM 3101 C C . ARG B 1 137 ? -1.293 -1.334 -8.039 1 93.19 137 ARG B C 1
ATOM 3103 O O . ARG B 1 137 ? -0.474 -2.076 -7.492 1 93.19 137 ARG B O 1
ATOM 3110 N N . GLU B 1 138 ? -1.039 -0.518 -9.055 1 91 138 GLU B N 1
ATOM 3111 C CA . GLU B 1 138 ? 0.331 -0.499 -9.555 1 91 138 GLU B CA 1
ATOM 3112 C C . GLU B 1 138 ? 1.334 -0.301 -8.422 1 91 138 GLU B C 1
ATOM 3114 O O . GLU B 1 138 ? 1.272 0.696 -7.699 1 91 138 GLU B O 1
ATOM 3119 N N . GLY B 1 139 ? 2.133 -1.287 -8.203 1 93.19 139 GLY B N 1
ATOM 3120 C CA . GLY B 1 139 ? 3.209 -1.198 -7.234 1 93.19 139 GLY B CA 1
ATOM 3121 C C . GLY B 1 139 ? 2.785 -1.608 -5.836 1 93.19 139 GLY B C 1
ATOM 3122 O O . GLY B 1 139 ? 3.555 -1.467 -4.883 1 93.19 139 GLY B O 1
ATOM 3123 N N . VAL B 1 140 ? 1.594 -2.082 -5.668 1 96.62 140 VAL B N 1
ATOM 3124 C CA . VAL B 1 140 ? 1.119 -2.555 -4.371 1 96.62 140 VAL B CA 1
ATOM 3125 C C . VAL B 1 140 ? 0.633 -3.998 -4.496 1 96.62 140 VAL B C 1
ATOM 3127 O O . VAL B 1 140 ? -0.395 -4.262 -5.121 1 96.62 140 VAL B O 1
ATOM 3130 N N . TRP B 1 141 ? 1.356 -4.871 -3.875 1 96.94 141 TRP B N 1
ATOM 3131 C CA . TRP B 1 141 ? 1.034 -6.293 -3.898 1 96.94 141 TRP B CA 1
ATOM 3132 C C . TRP B 1 141 ? 0.509 -6.754 -2.543 1 96.94 141 TRP B C 1
ATOM 3134 O O . TRP B 1 141 ? 1.033 -6.359 -1.499 1 96.94 141 TRP B O 1
ATOM 3144 N N . VAL B 1 142 ? -0.548 -7.547 -2.576 1 97.56 142 VAL B N 1
ATOM 3145 C CA . VAL B 1 142 ? -1.161 -7.934 -1.31 1 97.56 142 VAL B CA 1
ATOM 3146 C C . VAL B 1 142 ? -1.536 -9.414 -1.35 1 97.56 142 VAL B C 1
ATOM 3148 O O . VAL B 1 142 ? -1.736 -9.984 -2.426 1 97.56 142 VAL B O 1
ATOM 3151 N N . ARG B 1 143 ? -1.651 -10.023 -0.219 1 95.88 143 ARG B N 1
ATOM 3152 C CA . ARG B 1 143 ? -2.266 -11.328 -0.003 1 95.88 143 ARG B CA 1
ATOM 3153 C C . ARG B 1 143 ? -2.646 -11.516 1.461 1 95.88 143 ARG B C 1
ATOM 3155 O O . ARG B 1 143 ? -2.113 -10.836 2.34 1 95.88 143 ARG B O 1
ATOM 3162 N N . PRO B 1 144 ? -3.645 -12.383 1.71 1 95.06 144 PRO B N 1
ATOM 3163 C CA . PRO B 1 144 ? -3.828 -12.773 3.111 1 95.06 144 PRO B CA 1
ATOM 3164 C C . PRO B 1 144 ? -2.549 -13.305 3.75 1 95.06 144 PRO B C 1
ATOM 3166 O O . PRO B 1 144 ? -1.777 -14.016 3.098 1 95.06 144 PRO B O 1
ATOM 3169 N N . ASP B 1 145 ? -2.32 -12.891 4.988 1 93.88 145 ASP B N 1
ATOM 3170 C CA . ASP B 1 145 ? -1.113 -13.273 5.711 1 93.88 145 ASP B CA 1
ATOM 3171 C C . ASP B 1 145 ? -1.245 -14.688 6.281 1 93.88 145 ASP B C 1
ATOM 3173 O O . ASP B 1 145 ? -1.227 -14.875 7.5 1 93.88 145 ASP B O 1
ATOM 3177 N N . ASN B 1 146 ? -1.331 -15.688 5.406 1 90.38 146 ASN B N 1
ATOM 3178 C CA . ASN B 1 146 ? -1.575 -17.062 5.824 1 90.38 146 ASN B CA 1
ATOM 3179 C C . ASN B 1 146 ? -0.435 -17.984 5.402 1 90.38 146 ASN B C 1
ATOM 3181 O O . ASN B 1 146 ? -0.407 -19.156 5.781 1 90.38 146 ASN B O 1
ATOM 3185 N N . LEU B 1 147 ? 0.449 -17.484 4.586 1 86.56 147 LEU B N 1
ATOM 3186 C CA . LEU B 1 147 ? 1.562 -18.297 4.113 1 86.56 147 LEU B CA 1
ATOM 3187 C C . LEU B 1 147 ? 2.885 -17.797 4.68 1 86.56 147 LEU B C 1
ATOM 3189 O O . LEU B 1 147 ? 3.055 -16.594 4.895 1 86.56 147 LEU B O 1
ATOM 3193 N N . ASP B 1 148 ? 3.766 -18.656 4.863 1 82.81 148 ASP B N 1
ATOM 3194 C CA . ASP B 1 148 ? 5.121 -18.266 5.25 1 82.81 148 ASP B CA 1
ATOM 3195 C C . ASP B 1 148 ? 5.871 -17.656 4.074 1 82.81 148 ASP B C 1
ATOM 3197 O O . ASP B 1 148 ? 6.113 -18.328 3.066 1 82.81 148 ASP B O 1
ATOM 3201 N N . PRO B 1 149 ? 6.27 -16.438 4.227 1 77.31 149 PRO B N 1
ATOM 3202 C CA . PRO B 1 149 ? 6.969 -15.812 3.102 1 77.31 149 PRO B CA 1
ATOM 3203 C C . PRO B 1 149 ? 8.344 -16.422 2.85 1 77.31 149 PRO B C 1
ATOM 3205 O O . PRO B 1 149 ? 8.914 -16.266 1.765 1 77.31 149 PRO B O 1
ATOM 3208 N N . GLN B 1 150 ? 8.883 -17.094 3.807 1 79.19 150 GLN B N 1
ATOM 3209 C CA . GLN B 1 150 ? 10.219 -17.656 3.662 1 79.19 150 GLN B CA 1
ATOM 3210 C C . GLN B 1 150 ? 10.18 -19 2.957 1 79.19 150 GLN B C 1
ATOM 3212 O O . GLN B 1 150 ? 11.219 -19.641 2.762 1 79.19 150 GLN B O 1
ATOM 3217 N N . ARG B 1 151 ? 8.984 -19.375 2.52 1 77 151 ARG B N 1
ATOM 3218 C CA . ARG B 1 151 ? 8.828 -20.625 1.783 1 77 151 ARG B CA 1
ATOM 3219 C C . ARG B 1 151 ? 9.523 -20.562 0.429 1 77 151 ARG B C 1
ATOM 3221 O O . ARG B 1 151 ? 9.922 -21.578 -0.124 1 77 151 ARG B O 1
ATOM 3228 N N . LEU B 1 152 ? 9.625 -19.312 -0.149 1 79.69 152 LEU B N 1
ATOM 3229 C CA . LEU B 1 152 ? 10.336 -19.047 -1.394 1 79.69 152 LEU B CA 1
ATOM 3230 C C . LEU B 1 152 ? 11.328 -17.906 -1.213 1 79.69 152 LEU B C 1
ATOM 3232 O O . LEU B 1 152 ? 11.07 -16.766 -1.644 1 79.69 152 LEU B O 1
ATOM 3236 N N . PRO B 1 153 ? 12.484 -18.234 -0.708 1 82.69 153 PRO B N 1
ATOM 3237 C CA . PRO B 1 153 ? 13.43 -17.219 -0.276 1 82.69 153 PRO B CA 1
ATOM 3238 C C . PRO B 1 153 ? 13.953 -16.375 -1.438 1 82.69 153 PRO B C 1
ATOM 3240 O O . PRO B 1 153 ? 14.234 -15.18 -1.266 1 82.69 153 PRO B O 1
ATOM 3243 N N . ILE B 1 154 ? 14.125 -17 -2.615 1 82 154 ILE B N 1
ATOM 3244 C CA . ILE B 1 154 ? 14.656 -16.266 -3.758 1 82 154 ILE B CA 1
ATOM 3245 C C . ILE B 1 154 ? 13.664 -15.188 -4.18 1 82 154 ILE B C 1
ATOM 3247 O O . ILE B 1 154 ? 14.047 -14.023 -4.363 1 82 154 ILE B O 1
ATOM 3251 N N . SER B 1 155 ? 12.461 -15.586 -4.336 1 87.94 155 SER B N 1
ATOM 3252 C CA . SER B 1 155 ? 11.43 -14.617 -4.688 1 87.94 155 SER B CA 1
ATOM 3253 C C . SER B 1 155 ? 11.258 -13.57 -3.598 1 87.94 155 SER B C 1
ATOM 3255 O O . SER B 1 155 ? 11.086 -12.383 -3.893 1 87.94 155 SER B O 1
ATOM 3257 N N . ARG B 1 156 ? 11.367 -14.016 -2.379 1 91.25 156 ARG B N 1
ATOM 3258 C CA . ARG B 1 156 ? 11.234 -13.094 -1.256 1 91.25 156 ARG B CA 1
ATOM 3259 C C . ARG B 1 156 ? 12.352 -12.047 -1.27 1 91.25 156 ARG B C 1
ATOM 3261 O O . ARG B 1 156 ? 12.102 -10.867 -1.006 1 91.25 156 ARG B O 1
ATOM 3268 N N . SER B 1 157 ? 13.492 -12.469 -1.576 1 92.62 157 SER B N 1
ATOM 3269 C CA . SER B 1 157 ? 14.625 -11.555 -1.618 1 92.62 157 SER B CA 1
ATOM 3270 C C . SER B 1 157 ? 14.406 -10.445 -2.645 1 92.62 157 SER B C 1
ATOM 3272 O O . SER B 1 157 ? 14.82 -9.305 -2.434 1 92.62 157 SER B O 1
ATOM 3274 N N . VAL B 1 158 ? 13.844 -10.812 -3.748 1 92.06 158 VAL B N 1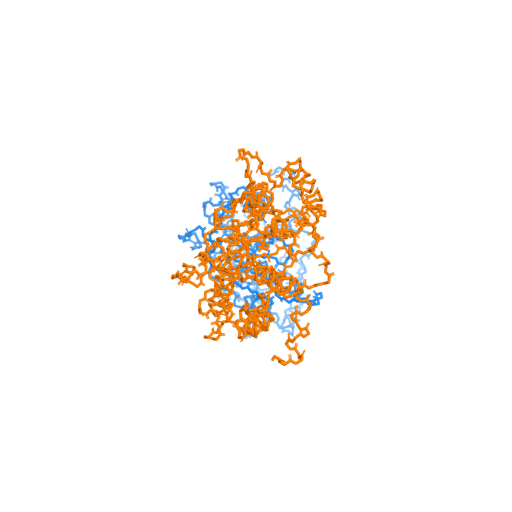
ATOM 3275 C CA . VAL B 1 158 ? 13.539 -9.82 -4.777 1 92.06 158 VAL B CA 1
ATOM 3276 C C . VAL B 1 158 ? 12.586 -8.773 -4.219 1 92.06 158 VAL B C 1
ATOM 3278 O O . VAL B 1 158 ? 12.797 -7.57 -4.406 1 92.06 158 VAL B O 1
ATOM 3281 N N . LEU B 1 159 ? 11.555 -9.188 -3.549 1 93.69 159 LEU B N 1
ATOM 3282 C CA . LEU B 1 159 ? 10.602 -8.266 -2.945 1 93.69 159 LEU B CA 1
ATOM 3283 C C . LEU B 1 159 ? 11.281 -7.379 -1.909 1 93.69 159 LEU B C 1
ATOM 3285 O O . LEU B 1 159 ? 11.047 -6.168 -1.87 1 93.69 159 LEU B O 1
ATOM 3289 N N . ASP B 1 160 ? 12.125 -7.957 -1.133 1 93.25 160 ASP B N 1
ATOM 3290 C CA . ASP B 1 160 ? 12.805 -7.227 -0.065 1 93.25 160 ASP B CA 1
ATOM 3291 C C . ASP B 1 160 ? 13.672 -6.102 -0.631 1 93.25 160 ASP B C 1
ATOM 3293 O O . ASP B 1 160 ? 13.789 -5.039 -0.021 1 93.25 160 ASP B O 1
ATOM 3297 N N . ARG B 1 161 ? 14.203 -6.359 -1.748 1 93.88 161 ARG B N 1
ATOM 3298 C CA . ARG B 1 161 ? 15.094 -5.379 -2.361 1 93.88 161 ARG B CA 1
ATOM 3299 C C . ARG B 1 161 ? 14.305 -4.223 -2.963 1 93.88 161 ARG B C 1
ATOM 3301 O O . ARG B 1 161 ? 14.805 -3.096 -3.031 1 93.88 161 ARG B O 1
ATOM 3308 N N . GLN B 1 162 ? 13.109 -4.496 -3.312 1 95.19 162 GLN B N 1
ATOM 3309 C CA . GLN B 1 162 ? 12.438 -3.498 -4.133 1 95.19 162 GLN B CA 1
ATOM 3310 C C . GLN B 1 162 ? 11.227 -2.914 -3.402 1 95.19 162 GLN B C 1
ATOM 3312 O O . GLN B 1 162 ? 10.68 -1.894 -3.822 1 95.19 162 GLN B O 1
ATOM 3317 N N . CYS B 1 163 ? 10.859 -3.533 -2.291 1 96.44 163 CYS B N 1
ATOM 3318 C CA . CYS B 1 163 ? 9.602 -3.135 -1.675 1 96.44 163 CYS B CA 1
ATOM 3319 C C . CYS B 1 163 ? 9.766 -2.926 -0.175 1 96.44 163 CYS B C 1
ATOM 3321 O O . CYS B 1 163 ? 10.703 -3.449 0.428 1 96.44 163 CYS B O 1
ATOM 3323 N N . ILE B 1 164 ? 8.875 -2.146 0.414 1 96 164 ILE B N 1
ATOM 3324 C CA . ILE B 1 164 ? 8.617 -2.131 1.851 1 96 164 ILE B CA 1
ATOM 3325 C C . ILE B 1 164 ? 7.484 -3.096 2.186 1 96 164 ILE B C 1
ATOM 3327 O O . ILE B 1 164 ? 6.438 -3.084 1.533 1 96 164 ILE B O 1
ATOM 3331 N N . HIS B 1 165 ? 7.742 -3.904 3.225 1 96.12 165 HIS B N 1
ATOM 3332 C CA . HIS B 1 165 ? 6.789 -4.957 3.549 1 96.12 165 HIS B CA 1
ATOM 3333 C C . HIS B 1 165 ? 5.984 -4.613 4.797 1 96.12 165 HIS B C 1
ATOM 3335 O O . HIS B 1 165 ? 6.523 -4.043 5.75 1 96.12 165 HIS B O 1
ATOM 3341 N N . PHE B 1 166 ? 4.742 -4.953 4.758 1 96.81 166 PHE B N 1
ATOM 3342 C CA . PHE B 1 166 ? 3.834 -4.863 5.898 1 96.81 166 PHE B CA 1
ATOM 3343 C C . PHE B 1 166 ? 3.188 -6.215 6.18 1 96.81 166 PHE B C 1
ATOM 3345 O O . PHE B 1 166 ? 2.811 -6.938 5.254 1 96.81 166 PHE B O 1
ATOM 3352 N N . HIS B 1 167 ? 3.088 -6.621 7.434 1 96.12 167 HIS B N 1
ATOM 3353 C CA . HIS B 1 167 ? 2.488 -7.887 7.848 1 96.12 167 HIS B CA 1
ATOM 3354 C C . HIS B 1 167 ? 1.426 -7.668 8.922 1 96.12 167 HIS B C 1
ATOM 3356 O O . HIS B 1 167 ? 1.418 -6.633 9.594 1 96.12 167 HIS B O 1
ATOM 3362 N N . GLY B 1 168 ? 0.539 -8.602 8.992 1 96.19 168 GLY B N 1
ATOM 3363 C CA . GLY B 1 168 ? -0.467 -8.57 10.039 1 96.19 168 GLY B CA 1
ATOM 3364 C C . GLY B 1 168 ? -1.429 -7.402 9.906 1 96.19 168 GLY B C 1
ATOM 3365 O O . GLY B 1 168 ? -1.906 -6.867 10.914 1 96.19 168 GLY B O 1
ATOM 3366 N N . ALA B 1 169 ? -1.673 -6.984 8.773 1 97.38 169 ALA B N 1
ATOM 3367 C CA . ALA B 1 169 ? -2.504 -5.805 8.539 1 97.38 169 ALA B CA 1
ATOM 3368 C C . ALA B 1 169 ? -3.982 -6.18 8.492 1 97.38 169 ALA B C 1
ATOM 3370 O O . ALA B 1 169 ? -4.398 -6.988 7.66 1 97.38 169 ALA B O 1
ATOM 3371 N N . ALA B 1 170 ? -4.719 -5.598 9.383 1 96.88 170 ALA B N 1
ATOM 3372 C CA . ALA B 1 170 ? -6.164 -5.805 9.359 1 96.88 170 ALA B CA 1
ATOM 3373 C C . ALA B 1 170 ? -6.828 -4.922 8.312 1 96.88 170 ALA B C 1
ATOM 3375 O O . ALA B 1 170 ? -6.441 -3.764 8.133 1 96.88 170 ALA B O 1
ATOM 3376 N N . THR B 1 171 ? -7.777 -5.496 7.598 1 95.5 171 THR B N 1
ATOM 3377 C CA . THR B 1 171 ? -8.492 -4.75 6.57 1 95.5 171 THR B CA 1
ATOM 3378 C C . THR B 1 171 ? -9.93 -5.258 6.441 1 95.5 171 THR B C 1
ATOM 3380 O O . THR B 1 171 ? -10.281 -6.297 7.004 1 95.5 171 THR B O 1
ATOM 3383 N N . ASP B 1 172 ? -10.75 -4.418 5.75 1 90.38 172 ASP B N 1
ATOM 3384 C CA . ASP B 1 172 ? -12.133 -4.812 5.543 1 90.38 172 ASP B CA 1
ATOM 3385 C C . ASP B 1 172 ? -12.352 -5.344 4.129 1 90.38 172 ASP B C 1
ATOM 3387 O O . ASP B 1 172 ? -13.461 -5.262 3.594 1 90.38 172 ASP B O 1
ATOM 3391 N N . ILE B 1 173 ? -11.312 -5.84 3.529 1 90.56 173 ILE B N 1
ATOM 3392 C CA . ILE B 1 173 ? -11.461 -6.457 2.215 1 90.56 173 ILE B CA 1
ATOM 3393 C C . ILE B 1 173 ? -12.438 -7.629 2.301 1 90.56 173 ILE B C 1
ATOM 3395 O O . ILE B 1 173 ? -12.211 -8.578 3.061 1 90.56 173 ILE B O 1
ATOM 3399 N N . SER B 1 174 ? -13.445 -7.551 1.532 1 90.56 174 SER B N 1
ATOM 3400 C CA . SER B 1 174 ? -14.469 -8.594 1.53 1 90.56 174 SER B CA 1
ATOM 3401 C C . SER B 1 174 ? -14.031 -9.797 0.704 1 90.56 174 SER B C 1
ATOM 3403 O O . SER B 1 174 ? -13.078 -9.711 -0.071 1 90.56 174 SER B O 1
ATOM 3405 N N . ALA B 1 175 ? -14.828 -10.836 0.866 1 91.56 175 ALA B N 1
ATOM 3406 C CA . ALA B 1 175 ? -14.594 -12.039 0.064 1 91.56 175 ALA B CA 1
ATOM 3407 C C . ALA B 1 175 ? -14.797 -11.75 -1.422 1 91.56 175 ALA B C 1
ATOM 3409 O O . ALA B 1 175 ? -14.047 -12.258 -2.264 1 91.56 175 ALA B O 1
ATOM 3410 N N . ASP B 1 176 ? -15.742 -10.914 -1.704 1 92.62 176 ASP B N 1
ATOM 3411 C CA . ASP B 1 176 ? -16.016 -10.562 -3.094 1 92.62 176 ASP B CA 1
ATOM 3412 C C . ASP B 1 176 ? -14.844 -9.797 -3.705 1 92.62 176 ASP B C 1
ATOM 3414 O O . ASP B 1 176 ? -14.445 -10.062 -4.844 1 92.62 176 ASP B O 1
ATOM 3418 N N . LYS B 1 177 ? -14.383 -8.914 -2.924 1 92.56 177 LYS B N 1
ATOM 3419 C CA . LYS B 1 177 ? -13.242 -8.148 -3.412 1 92.56 177 LYS B CA 1
ATOM 3420 C C . LYS B 1 177 ? -12.016 -9.039 -3.588 1 92.56 177 LYS B C 1
ATOM 3422 O O . LYS B 1 177 ? -11.273 -8.898 -4.566 1 92.56 177 LYS B O 1
ATOM 3427 N N . ALA B 1 178 ? -11.812 -9.906 -2.643 1 94.56 178 ALA B N 1
ATOM 3428 C CA . ALA B 1 178 ? -10.703 -10.852 -2.76 1 94.56 178 ALA B CA 1
ATOM 3429 C C . ALA B 1 178 ? -10.852 -11.719 -4.012 1 94.56 178 ALA B C 1
ATOM 3431 O O . ALA B 1 178 ? -9.867 -11.961 -4.719 1 94.56 178 ALA B O 1
ATOM 3432 N N . SER B 1 179 ? -12.07 -12.133 -4.285 1 94.69 179 SER B N 1
ATOM 3433 C CA . SER B 1 179 ? -12.336 -12.953 -5.461 1 94.69 179 SER B CA 1
ATOM 3434 C C . SER B 1 179 ? -11.953 -12.219 -6.742 1 94.69 179 SER B C 1
ATOM 3436 O O . SER B 1 179 ? -11.312 -12.805 -7.625 1 94.69 179 SER B O 1
ATOM 3438 N N . SER B 1 180 ? -12.305 -11.008 -6.824 1 94.56 180 SER B N 1
ATOM 3439 C CA . SER B 1 180 ? -11.961 -10.195 -7.992 1 94.56 180 SER B CA 1
ATOM 3440 C C . SER B 1 180 ? -10.461 -9.953 -8.07 1 94.56 180 SER B C 1
ATOM 3442 O O . SER B 1 180 ? -9.859 -10.086 -9.141 1 94.56 180 SER B O 1
ATOM 3444 N N . LEU B 1 181 ? -9.867 -9.68 -6.945 1 94.62 181 LEU B N 1
ATOM 3445 C CA . LEU B 1 181 ? -8.453 -9.359 -6.852 1 94.62 181 LEU B CA 1
ATOM 3446 C C . LEU B 1 181 ? -7.594 -10.531 -7.312 1 94.62 181 LEU B C 1
ATOM 3448 O O . LEU B 1 181 ? -6.598 -10.336 -8.016 1 94.62 181 LEU B O 1
ATOM 3452 N N . PHE B 1 182 ? -8.016 -11.734 -7.055 1 95.94 182 PHE B N 1
ATOM 3453 C CA . PHE B 1 182 ? -7.223 -12.93 -7.352 1 95.94 182 PHE B CA 1
ATOM 3454 C C . PHE B 1 182 ? -7.816 -13.688 -8.531 1 95.94 182 PHE B C 1
ATOM 3456 O O . PHE B 1 182 ? -7.371 -14.789 -8.852 1 95.94 182 PHE B O 1
ATOM 3463 N N . SER B 1 183 ? -8.883 -13.148 -9.203 1 95.69 183 SER B N 1
ATOM 3464 C CA . SER B 1 183 ? -9.547 -13.766 -10.352 1 95.69 183 SER B CA 1
ATOM 3465 C C . SER B 1 183 ? -9.945 -15.203 -10.047 1 95.69 183 SER B C 1
ATOM 3467 O O . SER B 1 183 ? -9.648 -16.109 -10.828 1 95.69 183 SER B O 1
ATOM 3469 N N . LEU B 1 184 ? -10.625 -15.359 -8.938 1 95.69 184 LEU B N 1
ATOM 3470 C CA . LEU B 1 184 ? -10.938 -16.703 -8.461 1 95.69 184 LEU B CA 1
ATOM 3471 C C . LEU B 1 184 ? -11.891 -17.406 -9.414 1 95.69 184 LEU B C 1
ATOM 3473 O O . LEU B 1 184 ? -11.758 -18.609 -9.648 1 95.69 184 LEU B O 1
ATOM 3477 N N . ASP B 1 185 ? -12.82 -16.703 -10 1 95.06 185 ASP B N 1
ATOM 3478 C CA . ASP B 1 185 ? -13.789 -17.312 -10.898 1 95.06 185 ASP B CA 1
ATOM 3479 C C . ASP B 1 185 ? -13.109 -17.891 -12.133 1 95.06 185 ASP B C 1
ATOM 3481 O O . ASP B 1 185 ? -13.438 -19 -12.57 1 95.06 185 ASP B O 1
ATOM 3485 N N . GLU B 1 186 ? -12.234 -17.141 -12.641 1 95.12 186 GLU B N 1
ATOM 3486 C CA . GLU B 1 186 ? -11.508 -17.594 -13.82 1 95.12 186 GLU B CA 1
ATOM 3487 C C . GLU B 1 186 ? -10.656 -18.828 -13.5 1 95.12 186 GLU B C 1
ATOM 3489 O O . GLU B 1 186 ? -10.641 -19.797 -14.258 1 95.12 186 GLU B O 1
ATOM 3494 N N . TRP B 1 187 ? -9.953 -18.797 -12.453 1 94.44 187 TRP B N 1
ATOM 3495 C CA . TRP B 1 187 ? -9.156 -19.938 -12.031 1 94.44 187 TRP B CA 1
ATOM 3496 C C . TRP B 1 187 ? -10.031 -21.172 -11.844 1 94.44 187 TRP B C 1
ATOM 3498 O O . TRP B 1 187 ? -9.672 -22.266 -12.281 1 94.44 187 TRP B O 1
ATOM 3508 N N . ALA B 1 188 ? -11.172 -20.984 -11.172 1 96.12 188 ALA B N 1
ATOM 3509 C CA . ALA B 1 188 ? -12.086 -22.094 -10.883 1 96.12 188 ALA B CA 1
ATOM 3510 C C . ALA B 1 188 ? -12.641 -22.703 -12.172 1 96.12 188 ALA B C 1
ATOM 3512 O O . ALA B 1 188 ? -12.742 -23.922 -12.297 1 96.12 188 ALA B O 1
ATOM 3513 N N . ALA B 1 189 ? -12.961 -21.844 -13.039 1 95.94 189 ALA B N 1
ATOM 3514 C CA . ALA B 1 189 ? -13.492 -22.328 -14.32 1 95.94 189 ALA B CA 1
ATOM 3515 C C . ALA B 1 189 ? -12.469 -23.172 -15.055 1 95.94 189 ALA B C 1
ATOM 3517 O O . ALA B 1 189 ? -12.805 -24.234 -15.594 1 95.94 189 ALA B O 1
ATOM 3518 N N . ASP B 1 190 ? -11.234 -22.703 -15.094 1 95.69 190 ASP B N 1
ATOM 3519 C CA . ASP B 1 190 ? -10.164 -23.469 -15.719 1 95.69 190 ASP B CA 1
ATOM 3520 C C . ASP B 1 190 ? -9.953 -24.812 -15 1 95.69 190 ASP B C 1
ATOM 3522 O O . ASP B 1 190 ? -9.781 -25.844 -15.641 1 95.69 190 ASP B O 1
ATOM 3526 N N . ALA B 1 191 ? -9.969 -24.797 -13.75 1 95.44 191 ALA B N 1
ATOM 3527 C CA . ALA B 1 191 ? -9.789 -26 -12.953 1 95.44 191 ALA B CA 1
ATOM 3528 C C . ALA B 1 191 ? -10.875 -27.031 -13.25 1 95.44 191 ALA B C 1
ATOM 3530 O O . ALA B 1 191 ? -10.586 -28.219 -13.438 1 95.44 191 ALA B O 1
ATOM 3531 N N . LEU B 1 192 ? -12.094 -26.547 -13.266 1 96.62 192 LEU B N 1
ATOM 3532 C CA . LEU B 1 192 ? -13.211 -27.453 -13.531 1 96.62 192 LEU B CA 1
ATOM 3533 C C . LEU B 1 192 ? -13.094 -28.062 -14.922 1 96.62 192 LEU B C 1
ATOM 3535 O O . LEU B 1 192 ? -13.375 -29.25 -15.109 1 96.62 192 LEU B O 1
ATOM 3539 N N . ALA B 1 193 ? -12.68 -27.266 -15.844 1 96.12 193 ALA B N 1
ATOM 3540 C CA . ALA B 1 193 ? -12.461 -27.781 -17.203 1 96.12 193 ALA B CA 1
ATOM 3541 C C . ALA B 1 193 ? -11.359 -28.844 -17.203 1 96.12 193 ALA B C 1
ATOM 3543 O O . ALA B 1 193 ? -11.492 -29.875 -17.875 1 96.12 193 ALA B O 1
ATOM 3544 N N . LEU B 1 194 ? -10.312 -28.594 -16.5 1 94.94 194 LEU B N 1
ATOM 3545 C CA . LEU B 1 194 ? -9.203 -29.547 -16.422 1 94.94 194 LEU B CA 1
ATOM 3546 C C . LEU B 1 194 ? -9.633 -30.828 -15.719 1 94.94 194 LEU B C 1
ATOM 3548 O O . LEU B 1 194 ? -9.234 -31.922 -16.125 1 94.94 194 LEU B O 1
ATOM 3552 N N . ILE B 1 195 ? -10.398 -30.719 -14.688 1 95.69 195 ILE B N 1
ATOM 3553 C CA . ILE B 1 195 ? -10.914 -31.875 -13.977 1 95.69 195 ILE B CA 1
ATOM 3554 C C . ILE B 1 195 ? -11.742 -32.75 -14.93 1 95.69 195 ILE B C 1
ATOM 3556 O O . ILE B 1 195 ? -11.555 -33.969 -14.992 1 95.69 195 ILE B O 1
ATOM 3560 N N . GLN B 1 196 ? -12.594 -32.094 -15.656 1 96.06 196 GLN B N 1
ATOM 3561 C CA . GLN B 1 196 ? -13.422 -32.812 -16.609 1 96.06 196 GLN B CA 1
ATOM 3562 C C . GLN B 1 196 ? -12.57 -33.531 -17.656 1 96.06 196 GLN B C 1
ATOM 3564 O O . GLN B 1 196 ? -12.844 -34.688 -18 1 96.06 196 GLN B O 1
ATOM 3569 N N . ALA B 1 197 ? -11.586 -32.875 -18.125 1 94.06 197 ALA B N 1
ATOM 3570 C CA . ALA B 1 197 ? -10.695 -33.469 -19.109 1 94.06 197 ALA B CA 1
ATOM 3571 C C . ALA B 1 197 ? -9.953 -34.656 -18.531 1 94.06 197 ALA B C 1
ATOM 3573 O O . ALA B 1 197 ? -9.805 -35.688 -19.188 1 94.06 197 ALA B O 1
ATOM 3574 N N . MET B 1 198 ? -9.492 -34.562 -17.344 1 93.5 198 MET B N 1
ATOM 3575 C CA . MET B 1 198 ? -8.781 -35.656 -16.688 1 93.5 198 MET B CA 1
ATOM 3576 C C . MET B 1 198 ? -9.719 -36.812 -16.438 1 93.5 198 MET B C 1
ATOM 3578 O O . MET B 1 198 ? -9.336 -37.969 -16.656 1 93.5 198 MET B O 1
ATOM 3582 N N . ASP B 1 199 ? -10.906 -36.5 -16 1 94.44 199 ASP B N 1
ATOM 3583 C CA . ASP B 1 199 ? -11.883 -37.562 -15.773 1 94.44 199 ASP B CA 1
ATOM 3584 C C . ASP B 1 199 ? -12.18 -38.344 -17.062 1 94.44 199 ASP B C 1
ATOM 3586 O O . ASP B 1 199 ? -12.297 -39.562 -17.047 1 94.44 199 ASP B O 1
ATOM 3590 N N . ALA B 1 200 ? -12.352 -37.656 -18.156 1 92.69 200 ALA B N 1
ATOM 3591 C CA . ALA B 1 200 ? -12.594 -38.281 -19.453 1 92.69 200 ALA B CA 1
ATOM 3592 C C . ALA B 1 200 ? -11.453 -39.219 -19.828 1 92.69 200 ALA B C 1
ATOM 3594 O O . ALA B 1 200 ? -11.68 -40.312 -20.359 1 92.69 200 ALA B O 1
ATOM 3595 N N . GLU B 1 201 ? -10.227 -38.812 -19.5 1 88.69 201 GLU B N 1
ATOM 3596 C CA . GLU B 1 201 ? -9.062 -39.656 -19.781 1 88.69 201 GLU B CA 1
ATOM 3597 C C . GLU B 1 201 ? -9.023 -40.875 -18.875 1 88.69 201 GLU B C 1
ATOM 3599 O O . GLU B 1 201 ? -8.641 -41.969 -19.297 1 88.69 201 GLU B O 1
ATOM 3604 N N . LEU B 1 202 ? -9.344 -40.656 -17.688 1 89.69 202 LEU B N 1
ATOM 3605 C CA . LEU B 1 202 ? -9.328 -41.75 -16.703 1 89.69 202 LEU B CA 1
ATOM 3606 C C . LEU B 1 202 ? -10.391 -42.781 -17.047 1 89.69 202 LEU B C 1
ATOM 3608 O O . LEU B 1 202 ? -10.234 -43.969 -16.719 1 89.69 202 LEU B O 1
ATOM 3612 N N . ASP B 1 203 ? -11.445 -42.344 -17.688 1 89.06 203 ASP B N 1
ATOM 3613 C CA . ASP B 1 203 ? -12.547 -43.25 -18.047 1 89.06 203 ASP B CA 1
ATOM 3614 C C . ASP B 1 203 ? -12.227 -44.062 -19.297 1 89.06 203 ASP B C 1
ATOM 3616 O O . ASP B 1 203 ? -12.875 -45.062 -19.562 1 89.06 203 ASP B O 1
ATOM 3620 N N . ARG B 1 204 ? -11.227 -43.594 -20.062 1 83.19 204 ARG B N 1
ATOM 3621 C CA . ARG B 1 204 ? -10.852 -44.312 -21.281 1 83.19 204 ARG B CA 1
ATOM 3622 C C . ARG B 1 204 ? -10.148 -45.625 -20.938 1 83.19 204 ARG B C 1
ATOM 3624 O O . ARG B 1 204 ? -9.461 -45.719 -19.922 1 83.19 204 ARG B O 1
ATOM 3631 N N . SER B 1 205 ? -10.312 -46.594 -21.797 1 71.38 205 SER B N 1
ATOM 3632 C CA . SER B 1 205 ? -9.734 -47.938 -21.594 1 71.38 205 SER B CA 1
ATOM 3633 C C . SER B 1 205 ? -8.211 -47.844 -21.5 1 71.38 205 SER B C 1
ATOM 3635 O O . SER B 1 205 ? -7.578 -47.125 -22.266 1 71.38 205 SER B O 1
ATOM 3637 N N . SER B 1 206 ? -7.633 -48.469 -20.547 1 65.38 206 SER B N 1
ATOM 3638 C CA . SER B 1 206 ? -6.195 -48.531 -20.281 1 65.38 206 SER B CA 1
ATOM 3639 C C . SER B 1 206 ? -5.453 -49.219 -21.422 1 65.38 206 SER B C 1
ATOM 3641 O O . SER B 1 206 ? -4.238 -49.062 -21.562 1 65.38 206 SER B O 1
ATOM 3643 N N . ARG B 1 207 ? -6.086 -49.969 -22.312 1 65.56 207 ARG B N 1
ATOM 3644 C CA . ARG B 1 207 ? -5.457 -50.75 -23.359 1 65.56 207 ARG B CA 1
ATOM 3645 C C . ARG B 1 207 ? -5.051 -49.875 -24.547 1 65.56 207 ARG B C 1
ATOM 3647 O O . ARG B 1 207 ? -4.223 -50.281 -25.359 1 65.56 207 ARG B O 1
ATOM 3654 N N . ASP B 1 208 ? -5.645 -48.719 -24.562 1 62.41 208 ASP B N 1
ATOM 3655 C CA . ASP B 1 208 ? -5.32 -47.844 -25.672 1 62.41 208 ASP B CA 1
ATOM 3656 C C . ASP B 1 208 ? -4.109 -46.969 -25.344 1 62.41 208 ASP B C 1
ATOM 3658 O O . ASP B 1 208 ? -4.219 -46 -24.578 1 62.41 208 ASP B O 1
ATOM 3662 N N . VAL B 1 209 ? -2.961 -47.469 -25.641 1 65.44 209 VAL B N 1
ATOM 3663 C CA . VAL B 1 209 ? -1.718 -46.781 -25.344 1 65.44 209 VAL B CA 1
ATOM 3664 C C . VAL B 1 209 ? -1.123 -46.188 -26.625 1 65.44 209 VAL B C 1
ATOM 3666 O O . VAL B 1 209 ? 0.05 -46.438 -26.922 1 65.44 209 VAL B O 1
ATOM 3669 N N . SER B 1 210 ? -1.98 -45.5 -27.312 1 71.12 210 SER B N 1
ATOM 3670 C CA . SER B 1 210 ? -1.445 -44.875 -28.531 1 71.12 210 SER B CA 1
ATOM 3671 C C . SER B 1 210 ? -0.544 -43.688 -28.188 1 71.12 210 SER B C 1
ATOM 3673 O O . SER B 1 210 ? -0.698 -43.062 -27.141 1 71.12 210 SER B O 1
ATOM 3675 N N . ALA B 1 211 ? 0.406 -43.438 -28.984 1 68 211 ALA B N 1
ATOM 3676 C CA . ALA B 1 211 ? 1.318 -42.281 -28.828 1 68 211 ALA B CA 1
ATOM 3677 C C . ALA B 1 211 ? 0.55 -40.969 -28.734 1 68 211 ALA B C 1
ATOM 3679 O O . ALA B 1 211 ? 0.924 -40.094 -27.953 1 68 211 ALA B O 1
ATOM 3680 N N . GLN B 1 212 ? -0.515 -40.875 -29.469 1 73.06 212 GLN B N 1
ATOM 3681 C CA . GLN B 1 212 ? -1.326 -39.656 -29.484 1 73.06 212 GLN B CA 1
ATOM 3682 C C . GLN B 1 212 ? -2.002 -39.438 -28.125 1 73.06 212 GLN B C 1
ATOM 3684 O O . GLN B 1 212 ? -2.023 -38.344 -27.609 1 73.06 212 GLN B O 1
ATOM 3689 N N . ARG B 1 213 ? -2.5 -40.469 -27.578 1 77.06 213 ARG B N 1
ATOM 3690 C CA . ARG B 1 213 ? -3.156 -40.406 -26.281 1 77.06 213 ARG B CA 1
ATOM 3691 C C . ARG B 1 213 ? -2.148 -40.094 -25.172 1 77.06 213 ARG B C 1
ATOM 3693 O O . ARG B 1 213 ? -2.424 -39.281 -24.281 1 77.06 213 ARG B O 1
ATOM 3700 N N . SER B 1 214 ? -1.044 -40.75 -25.297 1 72.88 214 SER B N 1
ATOM 3701 C CA . SER B 1 214 ? 0.005 -40.5 -24.312 1 72.88 214 SER B CA 1
ATOM 3702 C C . SER B 1 214 ? 0.498 -39.062 -24.359 1 72.88 214 SER B C 1
ATOM 3704 O O . SER B 1 214 ? 0.723 -38.438 -23.328 1 72.88 214 SER B O 1
ATOM 3706 N N . SER B 1 215 ? 0.591 -38.531 -25.562 1 73.44 215 SER B N 1
ATOM 3707 C CA . SER B 1 215 ? 1.012 -37.156 -25.734 1 73.44 215 SER B CA 1
ATOM 3708 C C . SER B 1 215 ? -0.008 -36.188 -25.156 1 73.44 215 SER B C 1
ATOM 3710 O O . SER B 1 215 ? 0.361 -35.219 -24.484 1 73.44 215 SER B O 1
ATOM 3712 N N . TYR B 1 216 ? -1.241 -36.406 -25.312 1 78.69 216 TYR B N 1
ATOM 3713 C CA . TYR B 1 216 ? -2.297 -35.562 -24.781 1 78.69 216 TYR B CA 1
ATOM 3714 C C . TYR B 1 216 ? -2.326 -35.625 -23.266 1 78.69 216 TYR B C 1
ATOM 3716 O O . TYR B 1 216 ? -2.461 -34.594 -22.609 1 78.69 216 TYR B O 1
ATOM 3724 N N . GLN B 1 217 ? -2.24 -36.812 -22.75 1 79.5 217 GLN B N 1
ATOM 3725 C CA . GLN B 1 217 ? -2.262 -36.969 -21.297 1 79.5 217 GLN B CA 1
ATOM 3726 C C . GLN B 1 217 ? -1.106 -36.219 -20.641 1 79.5 217 GLN B C 1
ATOM 3728 O O . GLN B 1 217 ? -1.273 -35.594 -19.594 1 79.5 217 GLN B O 1
ATOM 3733 N N . PHE B 1 218 ? -0.046 -36.281 -21.281 1 74 218 PHE B N 1
ATOM 3734 C CA . PHE B 1 218 ? 1.121 -35.562 -20.781 1 74 218 PHE B CA 1
ATOM 3735 C C . PHE B 1 218 ? 0.91 -34.062 -20.828 1 74 218 PHE B C 1
ATOM 3737 O O . PHE B 1 218 ? 1.156 -33.344 -19.859 1 74 218 PHE B O 1
ATOM 3744 N N . ALA B 1 219 ? 0.481 -33.625 -22 1 77.19 219 ALA B N 1
ATOM 3745 C CA . ALA B 1 219 ? 0.205 -32.188 -22.156 1 77.19 219 ALA B CA 1
ATOM 3746 C C . ALA B 1 219 ? -0.819 -31.719 -21.125 1 77.19 219 ALA B C 1
ATOM 3748 O O . ALA B 1 219 ? -0.689 -30.625 -20.578 1 77.19 219 ALA B O 1
ATOM 3749 N N . LEU B 1 220 ? -1.835 -32.531 -20.922 1 84.44 220 LEU B N 1
ATOM 3750 C CA . LEU B 1 220 ? -2.861 -32.219 -19.938 1 84.44 220 LEU B CA 1
ATOM 3751 C C . LEU B 1 220 ? -2.256 -32.125 -18.531 1 84.44 220 LEU B C 1
ATOM 3753 O O . LEU B 1 220 ? -2.557 -31.203 -17.781 1 84.44 220 LEU B O 1
ATOM 3757 N N . SER B 1 221 ? -1.411 -33.094 -18.234 1 81.31 221 SER B N 1
ATOM 3758 C CA . SER B 1 221 ? -0.739 -33.094 -16.938 1 81.31 221 SER B CA 1
ATOM 3759 C C . SER B 1 221 ? 0.066 -31.828 -16.719 1 81.31 221 SER B C 1
ATOM 3761 O O . SER B 1 221 ? 0.02 -31.234 -15.648 1 81.31 221 SER B O 1
ATOM 3763 N N . ILE B 1 222 ? 0.776 -31.391 -17.719 1 74.44 222 ILE B N 1
ATOM 3764 C CA . ILE B 1 222 ? 1.578 -30.172 -17.641 1 74.44 222 ILE B CA 1
ATOM 3765 C C . ILE B 1 222 ? 0.67 -28.969 -17.391 1 74.44 222 ILE B C 1
ATOM 3767 O O . ILE B 1 222 ? 0.967 -28.125 -16.547 1 74.44 222 ILE B O 1
ATOM 3771 N N . ALA B 1 223 ? -0.386 -28.922 -18.109 1 82.56 223 ALA B N 1
ATOM 3772 C CA . ALA B 1 223 ? -1.326 -27.812 -17.984 1 82.56 223 ALA B CA 1
ATOM 3773 C C . ALA B 1 223 ? -1.897 -27.75 -16.562 1 82.56 223 ALA B C 1
ATOM 3775 O O . ALA B 1 223 ? -2.061 -26.656 -16 1 82.56 223 ALA B O 1
ATOM 3776 N N . VAL B 1 224 ? -2.201 -28.906 -16.047 1 84.69 224 VAL B N 1
ATOM 3777 C CA . VAL B 1 224 ? -2.77 -28.984 -14.703 1 84.69 224 VAL B CA 1
ATOM 3778 C C . VAL B 1 224 ? -1.748 -28.484 -13.68 1 84.69 224 VAL B C 1
ATOM 3780 O O . VAL B 1 224 ? -2.074 -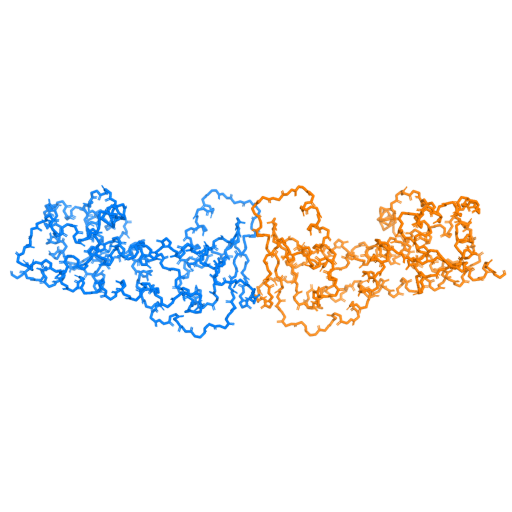27.688 -12.805 1 84.69 224 VAL B O 1
ATOM 3783 N N . VAL B 1 225 ? -0.575 -28.938 -13.812 1 76.62 225 VAL B N 1
ATOM 3784 C CA . VAL B 1 225 ? 0.479 -28.547 -12.883 1 76.62 225 VAL B CA 1
ATOM 3785 C C . VAL B 1 225 ? 0.712 -27.047 -12.961 1 76.62 225 VAL B C 1
ATOM 3787 O O . VAL B 1 225 ? 0.837 -26.375 -11.938 1 76.62 225 VAL B O 1
ATOM 3790 N N . ARG B 1 226 ? 0.765 -26.578 -14.164 1 79.12 226 ARG B N 1
ATOM 3791 C CA . ARG B 1 226 ? 0.944 -25.141 -14.344 1 79.12 226 ARG B CA 1
ATOM 3792 C C . ARG B 1 226 ? -0.21 -24.359 -13.727 1 79.12 226 ARG B C 1
ATOM 3794 O O . ARG B 1 226 ? -0 -23.312 -13.117 1 79.12 226 ARG B O 1
ATOM 3801 N N . HIS B 1 227 ? -1.386 -24.859 -13.883 1 85.69 227 HIS B N 1
ATOM 3802 C CA . HIS B 1 227 ? -2.559 -24.203 -13.32 1 85.69 227 HIS B CA 1
ATOM 3803 C C . HIS B 1 227 ? -2.533 -24.25 -11.797 1 85.69 227 HIS B C 1
ATOM 3805 O O . HIS B 1 227 ? -2.861 -23.266 -11.133 1 85.69 227 HIS B O 1
ATOM 3811 N N . LEU B 1 228 ? -2.127 -25.359 -11.234 1 82.5 228 LEU B N 1
ATOM 3812 C CA . LEU B 1 228 ? -2.037 -25.516 -9.789 1 82.5 228 LEU B CA 1
ATOM 3813 C C . LEU B 1 228 ? -1.017 -24.547 -9.195 1 82.5 228 LEU B C 1
ATOM 3815 O O . LEU B 1 228 ? -1.204 -24.031 -8.094 1 82.5 228 LEU B O 1
ATOM 3819 N N . GLN B 1 229 ? 0.033 -24.266 -9.922 1 77.19 229 GLN B N 1
ATOM 3820 C CA . GLN B 1 229 ? 1.067 -23.344 -9.477 1 77.19 229 GLN B CA 1
ATOM 3821 C C . GLN B 1 229 ? 0.517 -21.922 -9.352 1 77.19 229 GLN B C 1
ATOM 3823 O O . GLN B 1 229 ? 1.069 -21.109 -8.617 1 77.19 229 GLN B O 1
ATOM 3828 N N . ARG B 1 230 ? -0.569 -21.688 -9.961 1 83.38 230 ARG B N 1
ATOM 3829 C CA . ARG B 1 230 ? -1.15 -20.344 -9.969 1 83.38 230 ARG B CA 1
ATOM 3830 C C . ARG B 1 230 ? -2.303 -20.25 -8.977 1 83.38 230 ARG B C 1
ATOM 3832 O O . ARG B 1 230 ? -2.994 -19.234 -8.914 1 83.38 230 ARG B O 1
ATOM 3839 N N . ASP B 1 231 ? -2.479 -21.375 -8.289 1 87.25 231 ASP B N 1
ATOM 3840 C CA . ASP B 1 231 ? -3.469 -21.297 -7.215 1 87.25 231 ASP B CA 1
ATOM 3841 C C . ASP B 1 231 ? -3.094 -20.234 -6.199 1 87.25 231 ASP B C 1
ATOM 3843 O O . ASP B 1 231 ? -1.995 -20.25 -5.641 1 87.25 231 ASP B O 1
ATOM 3847 N N . PRO B 1 232 ? -4.012 -19.328 -5.906 1 89.62 232 PRO B N 1
ATOM 3848 C CA . PRO B 1 232 ? -3.668 -18.25 -4.973 1 89.62 232 PRO B CA 1
ATOM 3849 C C . PRO B 1 232 ? -3.521 -18.75 -3.535 1 89.62 232 PRO B C 1
ATOM 3851 O O . PRO B 1 232 ? -2.945 -18.047 -2.695 1 89.62 232 PRO B O 1
ATOM 3854 N N . LEU B 1 233 ? -4.047 -19.906 -3.215 1 87.81 233 LEU B N 1
ATOM 3855 C CA . LEU B 1 233 ? -3.922 -20.531 -1.897 1 87.81 233 LEU B CA 1
ATOM 3856 C C . LEU B 1 233 ? -4.504 -19.625 -0.818 1 87.81 233 LEU B C 1
ATOM 3858 O O . LEU B 1 233 ? -3.855 -19.359 0.199 1 87.81 233 LEU B O 1
ATOM 3862 N N . LEU B 1 234 ? -5.734 -19.156 -1.033 1 91.19 234 LEU B N 1
ATOM 3863 C CA . LEU B 1 234 ? -6.406 -18.266 -0.096 1 91.19 234 LEU B CA 1
ATOM 3864 C C . LEU B 1 234 ? -7.012 -19.062 1.064 1 91.19 234 LEU B C 1
ATOM 3866 O O . LEU B 1 234 ? -7.273 -20.25 0.938 1 91.19 234 LEU B O 1
ATOM 3870 N N . PRO B 1 235 ? -7.148 -18.375 2.217 1 90.31 235 PRO B N 1
ATOM 3871 C CA . PRO B 1 235 ? -7.855 -19.031 3.322 1 90.31 235 PRO B CA 1
ATOM 3872 C C . PRO B 1 235 ? -9.281 -19.438 2.951 1 90.31 235 PRO B C 1
ATOM 3874 O O . PRO B 1 235 ? -9.898 -18.812 2.088 1 90.31 235 PRO B O 1
ATOM 3877 N N . ALA B 1 236 ? -9.734 -20.438 3.678 1 87.75 236 ALA B N 1
ATOM 3878 C CA . ALA B 1 236 ? -11.047 -21 3.406 1 87.75 236 ALA B CA 1
ATOM 3879 C C . ALA B 1 236 ? -12.141 -19.938 3.51 1 87.75 236 ALA B C 1
ATOM 3881 O O . ALA B 1 236 ? -13.133 -19.984 2.781 1 87.75 236 ALA B O 1
ATOM 3882 N N . GLU B 1 237 ? -11.953 -18.984 4.422 1 89.44 237 GLU B N 1
ATOM 3883 C CA . GLU B 1 237 ? -12.938 -17.938 4.664 1 89.44 237 GLU B CA 1
ATOM 3884 C C . GLU B 1 237 ? -13.109 -17.047 3.434 1 89.44 237 GLU B C 1
ATOM 3886 O O . GLU B 1 237 ? -14.117 -16.344 3.305 1 89.44 237 GLU B O 1
ATOM 3891 N N . LEU B 1 238 ? -12.102 -17.109 2.574 1 92 238 LEU B N 1
ATOM 3892 C CA . LEU B 1 238 ? -12.133 -16.188 1.441 1 92 238 LEU B CA 1
ATOM 3893 C C . LEU B 1 238 ? -12.469 -16.922 0.151 1 92 238 LEU B C 1
ATOM 3895 O O . LEU B 1 238 ? -12.625 -16.297 -0.902 1 92 238 LEU B O 1
ATOM 3899 N N . ILE B 1 239 ? -12.539 -18.25 0.388 1 88.88 239 ILE B N 1
ATOM 3900 C CA . ILE B 1 239 ? -12.859 -19 -0.82 1 88.88 239 ILE B CA 1
ATOM 3901 C C . ILE B 1 239 ? -14.188 -19.734 -0.638 1 88.88 239 ILE B C 1
ATOM 3903 O O . ILE B 1 239 ? -14.578 -20.047 0.488 1 88.88 239 ILE B O 1
ATOM 3907 N N . GLY B 1 240 ? -15.008 -19.812 -1.558 1 83.62 240 GLY B N 1
ATOM 3908 C CA . GLY B 1 240 ? -16.281 -20.5 -1.478 1 83.62 240 GLY B CA 1
ATOM 3909 C C . GLY B 1 240 ? -16.156 -21.984 -1.17 1 83.62 240 GLY B C 1
ATOM 3910 O O . GLY B 1 240 ? -15.07 -22.547 -1.333 1 83.62 240 GLY B O 1
ATOM 3911 N N . ASP B 1 241 ? -17.141 -22.609 -0.703 1 85.88 241 ASP B N 1
ATOM 3912 C CA . ASP B 1 241 ? -17.172 -24.016 -0.324 1 85.88 241 ASP B CA 1
ATOM 3913 C C . ASP B 1 241 ? -16.922 -24.922 -1.532 1 85.88 241 ASP B C 1
ATOM 3915 O O . ASP B 1 241 ? -16.5 -26.062 -1.382 1 85.88 241 ASP B O 1
ATOM 3919 N N . ASP B 1 242 ? -17.109 -24.438 -2.648 1 90.25 242 ASP B N 1
ATOM 3920 C CA . ASP B 1 242 ? -17.031 -25.25 -3.854 1 90.25 242 ASP B CA 1
ATOM 3921 C C . ASP B 1 242 ? -15.703 -25.031 -4.586 1 90.25 242 ASP B C 1
ATOM 3923 O O . ASP B 1 242 ? -15.594 -25.312 -5.777 1 90.25 242 ASP B O 1
ATOM 3927 N N . TRP B 1 243 ? -14.75 -24.547 -3.873 1 91.81 243 TRP B N 1
ATOM 3928 C CA . TRP B 1 243 ? -13.461 -24.297 -4.512 1 91.81 243 TRP B CA 1
ATOM 3929 C C . TRP B 1 243 ? -12.859 -25.594 -5.035 1 91.81 243 TRP B C 1
ATOM 3931 O O . TRP B 1 243 ? -12.727 -26.562 -4.293 1 91.81 243 TRP B O 1
ATOM 3941 N N . PRO B 1 244 ? -12.453 -25.641 -6.277 1 93.94 244 PRO B N 1
ATOM 3942 C CA . PRO B 1 244 ? -12.07 -26.906 -6.902 1 93.94 244 PRO B CA 1
ATOM 3943 C C . PRO B 1 244 ? -10.586 -27.219 -6.727 1 93.94 244 PRO B C 1
ATOM 3945 O O . PRO B 1 244 ? -10.031 -28.031 -7.48 1 93.94 244 PRO B O 1
ATOM 3948 N N . GLY B 1 245 ? -9.938 -26.594 -5.754 1 88.75 245 GLY B N 1
ATOM 3949 C CA . GLY B 1 245 ? -8.523 -26.859 -5.531 1 88.75 245 GLY B CA 1
ATOM 3950 C C . GLY B 1 245 ? -8.25 -28.297 -5.156 1 88.75 245 GLY B C 1
ATOM 3951 O O . GLY B 1 245 ? -7.469 -28.984 -5.82 1 88.75 245 GLY B O 1
ATOM 3952 N N . HIS B 1 246 ? -8.922 -28.766 -4.191 1 86.31 246 HIS B N 1
ATOM 3953 C CA . HIS B 1 246 ? -8.711 -30.125 -3.707 1 86.31 246 HIS B CA 1
ATOM 3954 C C . HIS B 1 246 ? -9.133 -31.141 -4.754 1 86.31 246 HIS B C 1
ATOM 3956 O O . HIS B 1 246 ? -8.367 -32.062 -5.078 1 86.31 246 HIS B O 1
ATOM 3962 N N . PRO B 1 247 ? -10.32 -31 -5.355 1 91.69 247 PRO B N 1
ATOM 3963 C CA . PRO B 1 247 ? -10.695 -31.938 -6.422 1 91.69 247 PRO B CA 1
ATOM 3964 C C . PRO B 1 247 ? -9.688 -31.953 -7.566 1 91.69 247 PRO B C 1
ATOM 3966 O O . PRO B 1 247 ? -9.414 -33.031 -8.133 1 91.69 247 PRO B O 1
ATOM 3969 N N . LEU B 1 248 ? -9.156 -30.859 -7.934 1 91.25 248 LEU B N 1
ATOM 3970 C CA . LEU B 1 248 ? -8.164 -30.797 -9.008 1 91.25 248 LEU B CA 1
ATOM 3971 C C . LEU B 1 248 ? -6.922 -31.594 -8.656 1 91.25 248 LEU B C 1
ATOM 3973 O O . LEU B 1 248 ? -6.457 -32.406 -9.453 1 91.25 248 LEU B O 1
ATOM 3977 N N . ARG B 1 249 ? -6.465 -31.422 -7.496 1 85.62 249 ARG B N 1
ATOM 3978 C CA . ARG B 1 249 ? -5.273 -32.125 -7.039 1 85.62 249 ARG B CA 1
ATOM 3979 C C . ARG B 1 249 ? -5.523 -33.625 -6.969 1 85.62 249 ARG B C 1
ATOM 3981 O O . ARG B 1 249 ? -4.691 -34.438 -7.406 1 85.62 249 ARG B O 1
ATOM 3988 N N . SER B 1 250 ? -6.625 -33.969 -6.398 1 88.31 250 SER B N 1
ATOM 3989 C CA . SER B 1 250 ? -6.949 -35.375 -6.242 1 88.31 250 SER B CA 1
ATOM 3990 C C . SER B 1 250 ? -7.082 -36.062 -7.598 1 88.31 250 SER B C 1
ATOM 3992 O O . SER B 1 250 ? -6.605 -37.188 -7.781 1 88.31 250 SER B O 1
ATOM 3994 N N . THR B 1 251 ? -7.73 -35.406 -8.539 1 91.75 251 THR B N 1
ATOM 3995 C CA . THR B 1 251 ? -7.895 -36 -9.867 1 91.75 251 THR B CA 1
ATOM 3996 C C . THR B 1 251 ? -6.551 -36.094 -10.586 1 91.75 251 THR B C 1
ATOM 3998 O O . THR B 1 251 ? -6.285 -37.062 -11.297 1 91.75 251 THR B O 1
ATOM 4001 N N . TYR B 1 252 ? -5.723 -35.125 -10.383 1 86.88 252 TYR B N 1
ATOM 4002 C CA . TYR B 1 252 ? -4.387 -35.125 -10.977 1 86.88 252 TYR B CA 1
ATOM 4003 C C . TYR B 1 252 ? -3.578 -36.312 -10.461 1 86.88 252 TYR B C 1
ATOM 4005 O O . TYR B 1 252 ? -2.908 -37 -11.242 1 86.88 252 TYR B O 1
ATOM 4013 N N . LEU B 1 253 ? -3.641 -36.531 -9.219 1 81.25 253 LEU B N 1
ATOM 4014 C CA . LEU B 1 253 ? -2.9 -37.625 -8.625 1 81.25 253 LEU B CA 1
ATOM 4015 C C . LEU B 1 253 ? -3.361 -38.969 -9.211 1 81.25 253 LEU B C 1
ATOM 4017 O O . LEU B 1 253 ? -2.543 -39.844 -9.484 1 81.25 253 LEU B O 1
ATOM 4021 N N . ARG B 1 254 ? -4.629 -39.062 -9.383 1 86.5 254 ARG B N 1
ATOM 4022 C CA . ARG B 1 254 ? -5.168 -40.281 -9.992 1 86.5 254 ARG B CA 1
ATOM 4023 C C . ARG B 1 254 ? -4.676 -40.438 -11.43 1 86.5 254 ARG B C 1
ATOM 4025 O O . ARG B 1 254 ? -4.309 -41.531 -11.844 1 86.5 254 ARG B O 1
ATOM 4032 N N . LEU B 1 255 ? -4.668 -39.406 -12.164 1 83.69 255 LEU B N 1
ATOM 4033 C CA . LEU B 1 255 ? -4.203 -39.438 -13.547 1 83.69 255 LEU B CA 1
ATOM 4034 C C . LEU B 1 255 ? -2.719 -39.781 -13.609 1 83.69 255 LEU B C 1
ATOM 4036 O O . LEU B 1 255 ? -2.303 -40.594 -14.445 1 83.69 255 LEU B O 1
ATOM 4040 N N . ASP B 1 256 ? -2.004 -39.156 -12.773 1 78 256 ASP B N 1
ATOM 4041 C CA . ASP B 1 256 ? -0.561 -39.344 -12.727 1 78 256 ASP B CA 1
ATOM 4042 C C . ASP B 1 256 ? -0.235 -40.812 -12.406 1 78 256 ASP B C 1
ATOM 4044 O O . ASP B 1 256 ? 0.646 -41.406 -13.023 1 78 256 ASP B O 1
ATOM 4048 N N . GLU B 1 257 ? -0.925 -41.375 -11.461 1 77.12 257 GLU B N 1
ATOM 4049 C CA . GLU B 1 257 ? -0.737 -42.781 -11.117 1 77.12 257 GLU B CA 1
ATOM 4050 C C . GLU B 1 257 ? -1.067 -43.688 -12.297 1 77.12 257 GLU B C 1
ATOM 4052 O O . GLU B 1 257 ? -0.353 -44.656 -12.562 1 77.12 257 GLU B O 1
ATOM 4057 N N . ALA B 1 258 ? -2.146 -43.375 -12.938 1 77.31 258 ALA B N 1
ATOM 4058 C CA . ALA B 1 258 ? -2.545 -44.156 -14.102 1 77.31 258 ALA B CA 1
ATOM 4059 C C . ALA B 1 258 ? -1.495 -44.094 -15.203 1 77.31 258 ALA B C 1
ATOM 4061 O O . ALA B 1 258 ? -1.196 -45.094 -15.859 1 77.31 258 ALA B O 1
ATOM 4062 N N . PHE B 1 259 ? -0.95 -42.938 -15.344 1 71.94 259 PHE B N 1
ATOM 4063 C CA . PHE B 1 259 ? 0.076 -42.719 -16.359 1 71.94 259 PHE B CA 1
ATOM 4064 C C . PHE B 1 259 ? 1.346 -43.5 -16.016 1 71.94 259 PHE B C 1
ATOM 4066 O O . PHE B 1 259 ? 1.932 -44.156 -16.875 1 71.94 259 PHE B O 1
ATOM 4073 N N . LYS B 1 260 ? 1.753 -43.438 -14.805 1 69.75 260 LYS B N 1
ATOM 4074 C CA . LYS B 1 260 ? 2.955 -44.156 -14.359 1 69.75 260 LYS B CA 1
ATOM 4075 C C . LYS B 1 260 ? 2.793 -45.656 -14.5 1 69.75 260 LYS B C 1
ATOM 4077 O O . LYS B 1 260 ? 3.738 -46.344 -14.875 1 69.75 260 LYS B O 1
ATOM 4082 N N . ARG B 1 261 ? 1.683 -46.094 -14.203 1 71.81 261 ARG B N 1
ATOM 4083 C CA . ARG B 1 261 ? 1.411 -47.531 -14.352 1 71.81 261 ARG B CA 1
ATOM 4084 C C . ARG B 1 261 ? 1.507 -47.938 -15.82 1 71.81 261 ARG B C 1
ATOM 4086 O O . ARG B 1 261 ? 2.047 -49 -16.125 1 71.81 261 ARG B O 1
ATOM 4093 N N . ARG B 1 262 ? 1.056 -47.125 -16.641 1 69.06 262 ARG B N 1
ATOM 4094 C CA . ARG B 1 262 ? 1.096 -47.406 -18.078 1 69.06 262 ARG B CA 1
ATOM 4095 C C . ARG B 1 262 ? 2.527 -47.406 -18.594 1 69.06 262 ARG B C 1
ATOM 4097 O O . ARG B 1 262 ? 2.908 -48.219 -19.422 1 69.06 262 ARG B O 1
ATOM 4104 N N . MET B 1 263 ? 3.268 -46.469 -18.109 1 63.69 263 MET B N 1
ATOM 4105 C CA . MET B 1 263 ? 4.656 -46.375 -18.531 1 63.69 263 MET B CA 1
ATOM 4106 C C . MET B 1 263 ? 5.496 -47.531 -18.016 1 63.69 263 MET B C 1
ATOM 4108 O O . MET B 1 263 ? 6.402 -48 -18.688 1 63.69 263 MET B O 1
ATOM 4112 N N . SER B 1 264 ? 5.238 -47.812 -16.781 1 63.94 264 SER B N 1
ATOM 4113 C CA . SER B 1 264 ? 5.945 -48.969 -16.219 1 63.94 264 SER B CA 1
ATOM 4114 C C . SER B 1 264 ? 5.676 -50.219 -17.031 1 63.94 264 SER B C 1
ATOM 4116 O O . SER B 1 264 ? 6.562 -51.062 -17.188 1 63.94 264 SER B O 1
ATOM 4118 N N . HIS B 1 265 ? 4.508 -50.281 -17.484 1 58.56 265 HIS B N 1
ATOM 4119 C CA . HIS B 1 265 ? 4.184 -51.438 -18.312 1 58.56 265 HIS B CA 1
ATOM 4120 C C . HIS B 1 265 ? 4.863 -51.375 -19.672 1 58.56 265 HIS B C 1
ATOM 4122 O O . HIS B 1 265 ? 5.172 -52.406 -20.266 1 58.56 265 HIS B O 1
ATOM 4128 N N . ALA B 1 266 ? 5.078 -50.188 -20.031 1 54.78 266 ALA B N 1
ATOM 4129 C CA . ALA B 1 266 ? 5.754 -50.031 -21.328 1 54.78 266 ALA B CA 1
ATOM 4130 C C . ALA B 1 266 ? 7.242 -50.344 -21.203 1 54.78 266 ALA B C 1
ATOM 4132 O O . ALA B 1 266 ? 7.883 -50.719 -22.188 1 54.78 266 ALA B O 1
ATOM 4133 N N . PHE B 1 267 ? 7.797 -50.094 -20.016 1 51.84 267 PHE B N 1
ATOM 4134 C CA . PHE B 1 267 ? 9.219 -50.281 -19.781 1 51.84 267 PHE B CA 1
ATOM 4135 C C . PHE B 1 267 ? 9.523 -51.75 -19.453 1 51.84 267 PHE B C 1
ATOM 4137 O O . PHE B 1 267 ? 10.688 -52.156 -19.375 1 51.84 267 PHE B O 1
ATOM 4144 N N . ARG B 1 268 ? 8.516 -52.562 -19.219 1 46.94 268 ARG B N 1
ATOM 4145 C CA . ARG B 1 268 ? 8.75 -54 -19.031 1 46.94 268 ARG B CA 1
ATOM 4146 C C . ARG B 1 268 ? 8.57 -54.75 -20.359 1 46.94 268 ARG B C 1
ATOM 4148 O O . ARG B 1 268 ? 7.719 -54.375 -21.172 1 46.94 268 ARG B O 1
#